Protein AF-A0A7X7FTG9-F1 (afdb_monomer)

Mean predicted aligned error: 18.92 Å

Structure (mmCIF, N/CA/C/O backbone):
data_AF-A0A7X7FTG9-F1
#
_entry.id   AF-A0A7X7FTG9-F1
#
loop_
_atom_site.group_PDB
_atom_site.id
_atom_site.type_symbol
_atom_site.label_atom_id
_atom_site.label_alt_id
_atom_site.label_comp_id
_atom_site.label_asym_id
_atom_site.label_entity_id
_atom_site.label_seq_id
_atom_site.pdbx_PDB_ins_code
_atom_site.Cartn_x
_atom_site.Cartn_y
_atom_site.Cartn_z
_atom_site.occupancy
_atom_site.B_iso_or_equiv
_atom_site.auth_seq_id
_atom_site.auth_comp_id
_atom_site.auth_asym_id
_atom_site.auth_atom_id
_atom_site.pdbx_PDB_model_num
ATOM 1 N N . MET A 1 1 ? -11.922 6.709 65.231 1.00 84.69 1 MET A N 1
ATOM 2 C CA . MET A 1 1 ? -12.831 7.192 64.165 1.00 84.69 1 MET A CA 1
ATOM 3 C C . MET A 1 1 ? -12.116 8.233 63.316 1.00 84.69 1 MET A C 1
ATOM 5 O O . MET A 1 1 ? -11.197 8.867 63.834 1.00 84.69 1 MET A O 1
ATOM 9 N N . SER A 1 2 ? -12.502 8.391 62.050 1.00 89.56 2 SER A N 1
ATOM 10 C CA . SER A 1 2 ? -11.858 9.321 61.110 1.00 89.56 2 SER A CA 1
ATOM 11 C C . SER A 1 2 ? -12.738 10.546 60.872 1.00 89.56 2 SER A C 1
ATOM 13 O O . SER A 1 2 ? -13.940 10.412 60.659 1.00 89.56 2 SER A O 1
ATOM 15 N N . CYS A 1 3 ? -12.151 11.738 60.944 1.00 89.25 3 CYS A N 1
ATOM 16 C CA . CYS A 1 3 ? -12.797 12.986 60.534 1.00 89.25 3 CYS A CA 1
ATOM 17 C C . CYS A 1 3 ? -12.839 13.067 58.990 1.00 89.25 3 CYS A C 1
ATOM 19 O O . CYS A 1 3 ? -11.927 12.524 58.366 1.00 89.25 3 CYS A O 1
ATOM 21 N N . PRO A 1 4 ? -13.802 13.771 58.353 1.00 86.62 4 PRO A N 1
ATOM 22 C CA . PRO A 1 4 ? -13.829 13.948 56.892 1.00 86.62 4 PRO A CA 1
ATOM 23 C C . PRO A 1 4 ? -12.551 14.546 56.285 1.00 86.62 4 PRO A C 1
ATOM 25 O O . PRO A 1 4 ? -12.261 14.317 55.121 1.00 86.62 4 PR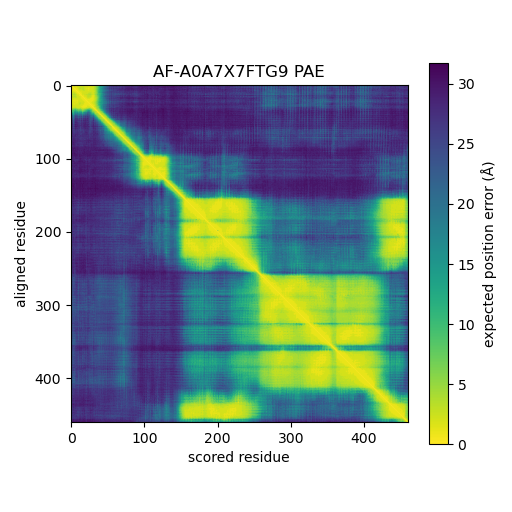O A O 1
ATOM 28 N N . CYS A 1 5 ? -11.745 15.263 57.076 1.00 91.00 5 CYS A N 1
ATOM 29 C CA . CYS A 1 5 ? -10.428 15.747 56.648 1.00 91.00 5 CYS A CA 1
ATOM 30 C C . CYS A 1 5 ? -9.317 14.675 56.665 1.00 91.00 5 CYS A C 1
ATOM 32 O O . CYS A 1 5 ? -8.149 15.009 56.498 1.00 91.00 5 CYS A O 1
ATOM 34 N N . GLY A 1 6 ? -9.641 13.411 56.956 1.00 93.31 6 GLY A N 1
ATOM 35 C CA . GLY A 1 6 ? -8.704 12.283 56.985 1.00 93.31 6 GLY A CA 1
ATOM 36 C C . GLY A 1 6 ? -8.005 12.034 58.327 1.00 93.31 6 GLY A C 1
ATOM 37 O O . GLY A 1 6 ? -7.379 10.992 58.504 1.00 93.31 6 GLY A O 1
ATOM 38 N N . LYS A 1 7 ? -8.115 12.929 59.323 1.00 95.25 7 LYS A N 1
ATOM 39 C CA . LYS A 1 7 ? -7.415 12.746 60.610 1.00 95.25 7 LYS A CA 1
ATOM 40 C C . LYS A 1 7 ? -8.140 11.769 61.541 1.00 95.25 7 LYS A C 1
ATOM 42 O O . LYS A 1 7 ? -9.335 11.913 61.811 1.00 95.25 7 LYS A O 1
ATOM 47 N N . HIS A 1 8 ? -7.394 10.814 62.095 1.00 93.88 8 HIS A N 1
ATOM 48 C CA . HIS A 1 8 ? -7.889 9.889 63.114 1.00 93.88 8 HIS A CA 1
ATOM 49 C C . HIS A 1 8 ? -7.901 10.545 64.496 1.00 93.88 8 HIS A C 1
ATOM 51 O O . HIS A 1 8 ? -6.900 11.102 64.945 1.00 93.88 8 HIS A O 1
ATOM 57 N N . ILE A 1 9 ? -9.035 10.449 65.188 1.00 93.50 9 ILE A N 1
ATOM 58 C CA . ILE A 1 9 ? -9.213 11.006 66.531 1.00 93.50 9 ILE A CA 1
ATOM 59 C C . ILE A 1 9 ? -9.531 9.858 67.493 1.00 93.50 9 ILE A C 1
ATOM 61 O O . ILE A 1 9 ? -10.408 9.026 67.220 1.00 93.50 9 ILE A O 1
ATOM 65 N N . ARG A 1 10 ? -8.794 9.802 68.612 1.00 94.69 10 ARG A N 1
ATOM 66 C CA . ARG A 1 10 ? -9.112 8.932 69.751 1.00 94.69 10 ARG A CA 1
ATOM 67 C C . ARG A 1 10 ? -10.215 9.583 70.563 1.00 94.69 10 ARG A C 1
ATOM 69 O O . ARG A 1 10 ? -10.083 10.720 71.000 1.00 94.69 10 ARG A O 1
ATOM 76 N N . VAL A 1 11 ? -11.288 8.838 70.761 1.00 92.75 11 VAL A N 1
ATOM 77 C CA . VAL A 1 11 ? -12.456 9.275 71.511 1.00 92.75 11 VAL A CA 1
ATOM 78 C C . VAL A 1 11 ? -12.787 8.169 72.518 1.00 92.75 11 VAL A C 1
ATOM 80 O O . VAL A 1 11 ? -12.743 6.999 72.132 1.00 92.75 11 VAL A O 1
ATOM 83 N N . PRO A 1 12 ? -13.068 8.491 73.795 1.00 91.19 12 PRO A N 1
ATOM 84 C CA . PRO A 1 12 ? -13.425 7.485 74.790 1.00 91.19 12 PRO A CA 1
ATOM 85 C C . PRO A 1 12 ? -14.771 6.821 74.460 1.00 91.19 12 PRO A C 1
ATOM 87 O O . PRO A 1 12 ? -15.669 7.446 73.895 1.00 91.19 12 PRO A O 1
ATOM 90 N N . ALA A 1 13 ? -14.916 5.545 74.830 1.00 87.12 13 ALA A N 1
ATOM 91 C CA . ALA A 1 13 ? -16.062 4.707 74.453 1.00 87.12 13 ALA A CA 1
ATOM 92 C C . ALA A 1 13 ? -17.424 5.227 74.961 1.00 87.12 13 ALA A C 1
ATOM 94 O O . ALA A 1 13 ? -18.462 4.901 74.396 1.00 87.12 13 ALA A O 1
ATOM 95 N N . ASN A 1 14 ? -17.432 6.073 75.995 1.00 90.75 14 ASN A N 1
ATOM 96 C CA . ASN A 1 14 ? -18.637 6.682 76.566 1.00 90.75 14 ASN A CA 1
ATOM 97 C C . ASN A 1 14 ? -19.108 7.960 75.840 1.00 90.75 14 ASN A C 1
ATOM 99 O O . ASN A 1 14 ? -20.065 8.594 76.285 1.00 90.75 14 ASN A O 1
ATOM 103 N N . ALA A 1 15 ? -18.444 8.373 74.755 1.00 92.94 15 ALA A N 1
ATOM 104 C CA . ALA A 1 15 ? -18.770 9.605 74.036 1.00 92.94 15 ALA A CA 1
ATOM 105 C C . ALA A 1 15 ? -19.640 9.396 72.782 1.00 92.94 15 ALA A C 1
ATOM 107 O O . ALA A 1 15 ? -19.884 10.354 72.048 1.00 92.94 15 ALA A O 1
ATOM 108 N N . THR A 1 16 ? -20.131 8.179 72.539 1.00 93.62 16 THR A N 1
ATOM 109 C CA . THR A 1 16 ? -21.097 7.886 71.469 1.00 93.62 16 THR A CA 1
ATOM 110 C C . THR A 1 16 ? -22.323 8.801 71.578 1.00 93.62 16 THR A C 1
ATOM 112 O O . THR A 1 16 ? -22.888 8.976 72.655 1.00 93.62 16 THR A O 1
ATOM 115 N N . GLY A 1 17 ? -22.705 9.436 70.469 1.00 91.62 17 GLY A N 1
ATOM 116 C CA . GLY A 1 17 ? -23.800 10.407 70.384 1.00 91.62 17 GLY A CA 1
ATOM 117 C C . GLY A 1 17 ? -23.430 11.851 70.749 1.00 91.62 17 GLY A C 1
ATOM 118 O O . GLY A 1 17 ? -24.245 12.751 70.550 1.00 91.62 17 GLY A O 1
ATOM 119 N N . ARG A 1 18 ? -22.214 12.126 71.242 1.00 94.69 18 ARG A N 1
ATOM 120 C CA . ARG A 1 18 ? -21.767 13.499 71.547 1.00 94.69 18 ARG A CA 1
ATOM 121 C C . ARG A 1 18 ? -21.102 14.162 70.337 1.00 94.69 18 ARG A C 1
ATOM 123 O O . ARG A 1 18 ? -20.493 13.497 69.499 1.00 94.69 18 ARG A O 1
ATOM 130 N N . LYS A 1 19 ? -21.200 15.495 70.262 1.00 94.69 19 LYS A N 1
ATO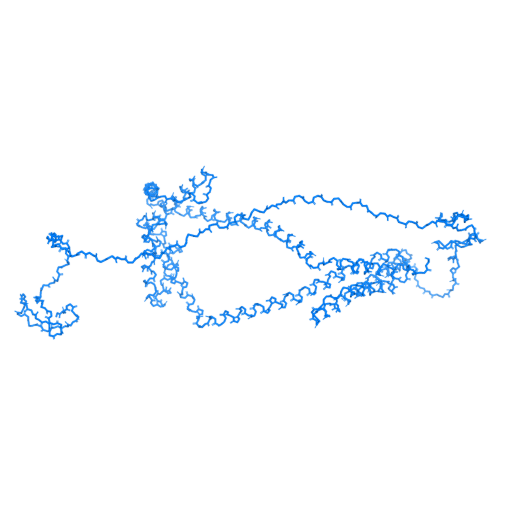M 131 C CA . LYS A 1 19 ? -20.484 16.316 69.271 1.00 94.69 19 LYS A CA 1
ATOM 132 C C . LYS A 1 19 ? -19.014 16.447 69.678 1.00 94.69 19 LYS A C 1
ATOM 134 O O . LYS A 1 19 ? -18.727 16.829 70.810 1.00 94.69 19 LYS A O 1
ATOM 139 N N . ALA A 1 20 ? -18.100 16.180 68.755 1.00 94.38 20 ALA A N 1
ATOM 140 C CA . ALA A 1 20 ? -16.667 16.405 68.913 1.00 94.38 20 ALA A CA 1
ATOM 141 C C . ALA A 1 20 ? -16.154 17.357 67.832 1.00 94.38 20 ALA A C 1
ATOM 143 O O . ALA A 1 20 ? -16.669 17.374 66.716 1.00 94.38 20 ALA A O 1
ATOM 144 N N . ARG A 1 21 ? -15.132 18.150 68.170 1.00 95.69 21 ARG A N 1
ATOM 145 C CA . ARG A 1 21 ? -14.456 19.063 67.243 1.00 95.69 21 ARG A CA 1
ATOM 146 C C . ARG A 1 21 ? -13.091 18.491 66.862 1.00 95.69 21 ARG A C 1
ATOM 148 O O . ARG A 1 21 ? -12.317 18.108 67.737 1.00 95.69 21 ARG A O 1
ATOM 155 N N . CYS A 1 22 ? -12.785 18.446 65.567 1.00 95.56 22 CYS A N 1
ATOM 156 C CA . CYS A 1 22 ? -11.478 18.026 65.071 1.00 95.56 22 CYS A CA 1
ATOM 157 C C . CYS A 1 22 ? -10.411 19.082 65.400 1.00 95.56 22 CYS A C 1
ATOM 159 O O . CYS A 1 22 ? -10.571 20.230 64.986 1.00 95.56 22 CYS A O 1
ATOM 161 N N . PRO A 1 23 ? -9.295 18.726 66.063 1.00 93.75 23 PRO A N 1
ATOM 162 C CA . PRO A 1 23 ? -8.237 19.685 66.376 1.00 93.75 23 PRO A CA 1
ATOM 163 C C . PRO A 1 23 ? -7.419 20.124 65.149 1.00 93.75 23 PRO A C 1
ATOM 165 O O . PRO A 1 23 ? -6.654 21.070 65.257 1.00 93.75 23 PRO A O 1
ATOM 168 N N . ALA A 1 24 ? -7.547 19.451 63.996 1.00 94.50 24 ALA A N 1
ATOM 169 C CA . ALA A 1 24 ? -6.820 19.825 62.779 1.00 94.50 24 ALA A CA 1
ATOM 170 C C . ALA A 1 24 ? -7.599 20.775 61.860 1.00 94.50 24 ALA A C 1
ATOM 172 O O . ALA A 1 24 ? -7.026 21.745 61.387 1.00 94.50 24 ALA A O 1
ATOM 173 N N . CYS A 1 25 ? -8.884 20.512 61.600 1.00 95.00 25 CYS A N 1
ATOM 174 C CA . CYS A 1 25 ? -9.686 21.330 60.677 1.00 95.00 25 CYS A CA 1
ATOM 175 C C . CYS A 1 25 ? -10.791 22.148 61.362 1.00 95.00 25 CYS A C 1
ATOM 177 O O . CYS A 1 25 ? -11.497 22.895 60.697 1.00 95.00 25 CYS A O 1
ATOM 179 N N . GLY A 1 26 ? -11.015 21.969 62.668 1.00 95.50 26 GLY A N 1
ATOM 180 C CA . GLY A 1 26 ? -12.100 22.635 63.394 1.00 95.50 26 GLY A CA 1
ATOM 181 C C . GLY A 1 26 ? -13.510 22.097 63.105 1.00 95.50 26 GLY A C 1
ATOM 182 O O . GLY A 1 26 ? -14.462 22.556 63.735 1.00 95.50 26 GLY A O 1
ATOM 183 N N . GLY A 1 27 ? -13.664 21.110 62.214 1.00 94.38 27 GLY A N 1
ATOM 184 C CA . GLY A 1 27 ? -14.956 20.506 61.877 1.00 94.38 27 GLY A CA 1
ATOM 185 C C . GLY A 1 27 ? -15.609 19.800 63.069 1.00 94.38 27 GLY A C 1
ATOM 186 O O . GLY A 1 27 ? -14.936 19.086 63.818 1.00 94.38 27 GLY A O 1
ATOM 187 N N . ILE A 1 28 ? -16.917 20.002 63.250 1.00 94.06 28 ILE A N 1
ATOM 188 C CA . ILE A 1 28 ? -17.717 19.380 64.315 1.00 94.06 28 ILE A CA 1
ATOM 189 C C . ILE A 1 28 ? -18.492 18.196 63.728 1.00 94.06 28 ILE A C 1
ATOM 191 O O . ILE A 1 28 ? -19.187 18.357 62.731 1.00 94.06 28 ILE A O 1
ATOM 195 N N . PHE A 1 29 ? -18.406 17.022 64.352 1.00 91.12 29 PHE A N 1
ATOM 196 C CA . PHE A 1 29 ? -19.121 15.806 63.940 1.00 91.12 29 PHE A CA 1
ATOM 197 C C . PHE A 1 29 ? -19.641 15.038 65.167 1.00 91.12 29 PHE A C 1
ATOM 199 O O . PHE A 1 29 ? -19.183 15.265 66.289 1.00 91.12 29 PHE A O 1
ATOM 206 N N . VAL A 1 30 ? -20.614 14.142 64.977 1.00 93.56 30 VAL A N 1
ATOM 207 C CA . VAL A 1 30 ? -21.191 13.318 66.055 1.00 93.56 30 VAL A CA 1
ATOM 208 C C . VAL A 1 30 ? -20.493 11.959 66.096 1.00 93.56 30 VAL A C 1
ATOM 210 O O . VAL A 1 30 ? -20.333 11.293 65.076 1.00 93.56 30 VAL A O 1
ATOM 213 N N . ILE A 1 31 ? -20.048 11.546 67.279 1.00 92.75 31 ILE A N 1
ATOM 214 C CA . ILE A 1 31 ? -19.320 10.289 67.479 1.00 92.75 31 ILE A CA 1
ATOM 215 C C . ILE A 1 31 ? -20.286 9.103 67.367 1.00 92.75 31 ILE A C 1
ATOM 217 O O . ILE A 1 31 ? -21.240 9.015 68.133 1.00 92.75 31 ILE A O 1
ATOM 221 N N . GLY A 1 32 ? -20.017 8.165 66.454 1.00 84.94 32 GLY A N 1
ATOM 222 C CA . GLY A 1 32 ? -20.739 6.887 66.366 1.00 84.94 32 GLY A CA 1
ATOM 223 C C . GLY A 1 32 ? -21.991 6.870 65.483 1.00 84.94 32 GLY A C 1
ATOM 224 O O . GLY A 1 32 ? -22.680 5.858 65.462 1.00 84.94 32 GLY A O 1
ATOM 225 N N . GLN A 1 33 ? -22.276 7.936 64.730 1.00 78.56 33 GLN A N 1
ATOM 226 C CA . GLN A 1 33 ? -23.220 7.863 63.612 1.00 78.56 33 GLN A CA 1
ATOM 227 C C . GLN A 1 33 ? -22.442 7.556 62.331 1.00 78.56 33 GLN A C 1
ATOM 229 O O . GLN A 1 33 ? -21.645 8.376 61.874 1.00 78.56 33 GLN A O 1
ATOM 234 N N . THR A 1 34 ? -22.644 6.364 61.769 1.00 63.12 34 THR A N 1
ATOM 235 C CA . THR A 1 34 ? -22.235 6.061 60.393 1.00 63.12 34 THR A CA 1
ATOM 236 C C . THR A 1 34 ? -22.957 7.062 59.491 1.00 63.12 34 THR A C 1
ATOM 238 O O . THR A 1 34 ? -24.184 7.147 59.593 1.00 63.12 34 THR A O 1
ATOM 241 N N . PRO A 1 35 ? -22.256 7.876 58.682 1.00 58.38 35 PRO A N 1
ATOM 242 C CA . PRO A 1 35 ? -22.925 8.851 57.835 1.00 58.38 35 PRO A CA 1
ATOM 243 C C . PRO A 1 35 ? -23.875 8.104 56.898 1.00 58.38 35 PRO A C 1
ATOM 245 O O . PRO A 1 35 ? -23.440 7.276 56.101 1.00 58.38 35 PRO A O 1
ATOM 248 N N . ALA A 1 36 ? -25.177 8.359 57.039 1.00 50.34 36 ALA A N 1
ATOM 249 C CA . ALA A 1 36 ? -26.147 7.939 56.043 1.00 50.34 36 ALA A CA 1
ATOM 250 C C . ALA A 1 36 ? -25.763 8.612 54.719 1.00 50.34 36 ALA A C 1
ATOM 252 O O . ALA A 1 36 ? -25.493 9.817 54.705 1.00 50.34 36 ALA A O 1
ATOM 253 N N . SER A 1 37 ? -25.699 7.830 53.636 1.00 40.41 37 SER A N 1
ATOM 254 C CA . SER A 1 37 ? -25.507 8.360 52.283 1.00 40.41 37 SER A CA 1
ATOM 255 C C . SER A 1 37 ? -26.454 9.540 52.064 1.00 40.41 37 SER A C 1
ATOM 257 O O . SER A 1 37 ? -27.634 9.421 52.407 1.00 40.41 37 SER A O 1
ATOM 259 N N . PRO A 1 38 ? -25.976 10.682 51.541 1.00 51.19 38 PRO A N 1
ATOM 260 C CA . PRO A 1 38 ? -26.832 11.835 51.333 1.00 51.19 38 PRO A CA 1
ATOM 261 C C . PRO A 1 38 ? -27.879 11.504 50.265 1.00 51.19 38 PRO A C 1
ATOM 263 O O . PRO A 1 38 ? -27.602 11.529 49.069 1.00 51.19 38 PRO A O 1
ATOM 266 N N . THR A 1 39 ? -29.099 11.207 50.708 1.00 46.59 39 THR A N 1
ATOM 267 C CA . THR A 1 39 ? -30.297 11.321 49.879 1.00 46.59 39 THR A CA 1
ATOM 268 C C . THR A 1 39 ? -30.476 12.801 49.571 1.00 46.59 39 THR A C 1
ATOM 270 O O . THR A 1 39 ? -30.795 13.595 50.457 1.00 46.59 39 THR A O 1
ATOM 273 N N . VAL A 1 40 ? -30.220 13.181 48.320 1.00 44.88 40 VAL A N 1
ATOM 274 C CA . VAL A 1 40 ? -30.490 14.522 47.798 1.00 44.88 40 VAL A CA 1
ATOM 275 C C . VAL A 1 40 ? -32.004 14.733 47.811 1.00 44.88 40 VAL A C 1
ATOM 277 O O . VAL A 1 40 ? -32.721 14.277 46.926 1.00 44.88 40 VAL A O 1
ATOM 280 N N . ALA A 1 41 ? -32.496 15.383 48.863 1.00 44.66 41 ALA A N 1
ATOM 281 C CA . ALA A 1 41 ? -33.847 15.916 48.936 1.00 44.66 41 ALA A CA 1
ATOM 282 C C . ALA A 1 41 ? -33.836 17.348 48.385 1.00 44.66 41 ALA A C 1
ATOM 284 O O . ALA A 1 41 ? -33.035 18.179 48.818 1.00 44.66 41 ALA A O 1
ATOM 285 N N . ALA A 1 42 ? -34.716 17.609 47.418 1.00 48.94 42 ALA A N 1
ATOM 286 C CA . ALA A 1 42 ? -34.909 18.907 46.788 1.00 48.94 42 ALA A CA 1
ATOM 287 C C . ALA A 1 42 ? -35.165 20.010 47.832 1.00 48.94 42 ALA A C 1
ATOM 289 O O . ALA A 1 42 ? -36.061 19.893 48.670 1.00 48.94 42 ALA A O 1
ATOM 290 N N . GLN A 1 43 ? -34.374 21.084 47.772 1.00 47.53 43 GLN A N 1
ATOM 291 C CA . GLN A 1 43 ? -34.615 22.308 48.535 1.00 47.53 43 GLN A CA 1
ATOM 292 C C . GLN A 1 43 ? -35.593 23.228 47.784 1.00 47.53 43 GLN A C 1
ATOM 294 O O . GLN A 1 43 ? -35.473 23.358 46.566 1.00 47.53 43 GLN A O 1
ATOM 299 N N . PRO A 1 44 ? -36.522 23.899 48.492 1.00 53.28 44 PRO A N 1
ATOM 300 C CA . PRO A 1 44 ? -37.362 24.941 47.920 1.00 53.28 44 PRO A CA 1
ATOM 301 C C . PRO A 1 44 ? -36.582 26.250 47.725 1.00 53.28 44 PRO A C 1
ATOM 303 O O . PRO A 1 44 ? -35.745 26.640 48.541 1.00 53.28 44 PRO A O 1
ATOM 306 N N . GLU A 1 45 ? -36.899 26.911 46.619 1.00 42.69 45 GLU A N 1
ATOM 307 C CA . GLU A 1 45 ? -36.285 28.124 46.083 1.00 42.69 45 GLU A CA 1
ATOM 308 C C . GLU A 1 45 ? -36.482 29.352 47.008 1.00 42.69 45 GLU A C 1
ATOM 310 O O . GLU A 1 45 ? -37.618 29.653 47.390 1.00 42.69 45 GLU A O 1
ATOM 315 N N . PRO A 1 46 ? -35.419 30.090 47.394 1.00 49.91 46 PRO A N 1
ATOM 316 C CA . PRO A 1 46 ? -35.541 31.344 48.134 1.00 49.91 46 PRO A CA 1
ATOM 317 C C . PRO A 1 46 ? -35.733 32.545 47.195 1.00 49.91 46 PRO A C 1
ATOM 319 O O . PRO A 1 46 ? -35.021 32.708 46.207 1.00 49.91 46 PRO A O 1
ATOM 322 N N . ALA A 1 47 ? -36.653 33.437 47.568 1.00 56.78 47 ALA A N 1
ATOM 323 C CA . ALA A 1 47 ? -36.985 34.664 46.848 1.00 56.78 47 ALA A CA 1
ATOM 324 C C . ALA A 1 47 ? -35.773 35.590 46.600 1.00 56.78 47 ALA A C 1
ATOM 326 O O . ALA A 1 47 ? -35.043 35.971 47.521 1.00 56.78 47 ALA A O 1
ATOM 327 N N . VAL A 1 48 ? -35.613 35.991 45.336 1.00 55.84 48 VAL A N 1
ATOM 328 C CA . VAL A 1 48 ? -34.523 36.822 44.806 1.00 55.84 48 VAL A CA 1
ATOM 329 C C . VAL A 1 48 ? -34.770 38.316 45.072 1.00 55.84 48 VAL A C 1
ATOM 331 O O . VAL A 1 48 ? -35.834 38.855 44.772 1.00 55.84 48 VAL A O 1
ATOM 334 N N . LYS A 1 49 ? -33.754 39.006 45.614 1.00 57.88 49 LYS A N 1
ATOM 335 C CA . LYS A 1 49 ? -33.651 40.481 45.668 1.00 57.88 49 LYS A CA 1
ATOM 336 C C . LYS A 1 49 ? -33.313 41.056 44.277 1.00 57.88 49 LYS A C 1
ATOM 338 O O . LYS A 1 49 ? -32.546 40.420 43.560 1.00 57.88 49 LYS A O 1
ATOM 343 N N . PRO A 1 50 ? -33.763 42.275 43.914 1.00 52.00 50 PRO A N 1
ATOM 344 C CA . PRO A 1 50 ? -33.462 42.861 42.606 1.00 52.00 50 PRO A CA 1
ATOM 345 C C . PRO A 1 50 ? -31.972 43.203 42.467 1.00 52.00 50 PRO A C 1
ATOM 347 O O . PRO A 1 50 ? -31.397 43.863 43.336 1.00 52.00 50 PRO A O 1
ATOM 350 N N . ALA A 1 51 ? -31.365 42.766 41.362 1.00 55.16 51 ALA A N 1
ATOM 351 C CA . ALA A 1 51 ? -29.979 43.047 41.004 1.00 55.16 51 ALA A CA 1
ATOM 352 C C . ALA A 1 51 ? -29.810 44.450 40.370 1.00 55.16 51 ALA A C 1
ATOM 354 O O . ALA A 1 51 ? -30.733 44.946 39.716 1.00 55.16 51 ALA A O 1
ATOM 355 N N . PRO A 1 52 ? -28.641 45.099 40.538 1.00 58.50 52 PRO A N 1
ATOM 356 C CA . PRO A 1 52 ? -28.320 46.372 39.901 1.00 58.50 52 PRO A CA 1
ATOM 357 C C . PRO A 1 52 ? -28.076 46.230 38.389 1.00 58.50 52 PRO A C 1
ATOM 359 O O . PRO A 1 52 ? -27.659 45.187 37.890 1.00 58.50 52 PRO A O 1
ATOM 362 N N . LYS A 1 53 ? -28.348 47.327 37.675 1.00 51.56 53 LYS A N 1
ATOM 363 C CA . LYS A 1 53 ? -28.340 47.458 36.211 1.00 51.56 53 LYS A CA 1
ATOM 364 C C . LYS A 1 53 ? -26.953 47.115 35.613 1.00 51.56 53 LYS A C 1
ATOM 366 O O . LYS A 1 53 ? -25.973 47.716 36.057 1.00 51.56 53 LYS A O 1
ATOM 371 N N . PRO A 1 54 ? -26.849 46.211 34.617 1.00 53.72 54 PRO A N 1
ATOM 372 C CA . PRO A 1 54 ? -25.571 45.830 34.014 1.00 53.72 54 PRO A CA 1
ATOM 373 C C . PRO A 1 54 ? -24.952 46.963 33.189 1.00 53.72 54 PRO A C 1
ATOM 375 O O . PRO A 1 54 ? -25.646 47.638 32.427 1.00 53.72 54 PRO A O 1
ATOM 378 N N . ALA A 1 55 ? -23.636 47.132 33.322 1.00 57.97 55 ALA A N 1
ATOM 379 C CA . ALA A 1 55 ? -22.825 47.900 32.387 1.00 57.97 55 ALA A CA 1
ATOM 380 C C . ALA A 1 55 ? -22.756 47.168 31.036 1.00 57.97 55 ALA A C 1
ATOM 382 O O . ALA A 1 55 ? -22.660 45.942 30.985 1.00 57.97 55 ALA A O 1
ATOM 383 N N . SER A 1 56 ? -22.827 47.936 29.952 1.00 57.38 56 SER A N 1
ATOM 384 C CA . SER A 1 56 ? -22.788 47.477 28.564 1.00 57.38 56 SER A CA 1
ATOM 385 C C . SER A 1 56 ? -21.491 46.732 28.241 1.00 57.38 56 SER A C 1
ATOM 387 O O . SER A 1 56 ? -20.400 47.286 28.379 1.00 57.38 56 SER A O 1
ATOM 389 N N . THR A 1 57 ? -21.629 45.493 27.781 1.00 51.78 57 THR A N 1
ATOM 390 C CA . THR A 1 57 ? -20.565 44.669 27.200 1.00 51.78 57 THR A CA 1
ATOM 391 C C . THR A 1 57 ? -20.018 45.283 25.904 1.00 51.78 57 THR A C 1
ATOM 393 O O . THR A 1 57 ? -20.804 45.806 25.110 1.00 51.78 57 THR A O 1
ATOM 396 N N . PRO A 1 58 ? -18.695 45.211 25.658 1.00 60.66 58 PRO A N 1
ATOM 397 C CA . PRO A 1 58 ? -18.114 45.551 24.363 1.00 60.66 58 PRO A CA 1
ATOM 398 C C . PRO A 1 58 ? -18.604 44.579 23.273 1.00 60.66 58 PRO A C 1
ATOM 400 O O . PRO A 1 58 ? -18.909 43.423 23.583 1.00 60.66 58 PRO A O 1
ATOM 403 N N . PRO A 1 59 ? -18.713 45.041 22.013 1.00 64.69 59 PRO A N 1
ATOM 404 C CA . PRO A 1 59 ? -19.213 44.222 20.920 1.00 64.69 59 PRO A CA 1
ATOM 405 C C . PRO A 1 59 ? -18.278 43.032 20.647 1.00 64.69 59 PRO A C 1
ATOM 407 O O . PRO A 1 59 ? -17.057 43.175 20.763 1.00 64.69 59 PRO A O 1
ATOM 410 N N . PRO A 1 60 ? -18.841 41.860 20.305 1.00 60.59 60 PRO A N 1
ATOM 411 C CA . PRO A 1 60 ? -18.064 40.672 19.986 1.00 60.59 60 PRO A CA 1
ATOM 412 C C . PRO A 1 60 ? -17.184 40.915 18.749 1.00 60.59 60 PRO A C 1
ATOM 414 O O . PRO A 1 60 ? -17.604 41.642 17.843 1.00 60.59 60 PRO A O 1
ATOM 417 N N . PRO A 1 61 ? -15.977 40.320 18.694 1.00 58.53 61 PRO A N 1
ATOM 418 C CA . PRO A 1 61 ? -15.179 40.316 17.477 1.00 58.53 61 PRO A CA 1
ATOM 419 C C . PRO A 1 61 ? -16.011 39.683 16.359 1.00 58.53 61 PRO A C 1
ATOM 421 O O . PRO A 1 61 ? -16.575 38.601 16.532 1.00 58.53 61 PRO A O 1
ATOM 424 N N . GLN A 1 62 ? -16.143 40.407 15.248 1.00 53.28 62 GLN A N 1
ATOM 425 C CA . GLN A 1 62 ? -16.822 39.903 14.066 1.00 53.28 62 GLN A CA 1
ATOM 426 C C . GLN A 1 62 ? -16.041 38.688 13.571 1.00 53.28 62 GLN A C 1
ATOM 428 O O . GLN A 1 62 ? -14.854 38.794 13.269 1.00 53.28 62 GLN A O 1
ATOM 433 N N . LEU A 1 63 ? -16.701 37.531 13.566 1.00 46.41 63 LEU A N 1
ATOM 434 C CA . LEU A 1 63 ? -16.238 36.374 12.819 1.00 46.41 63 LEU A CA 1
ATOM 435 C C . LEU A 1 63 ? -16.220 36.799 11.356 1.00 46.41 63 LEU A C 1
ATOM 437 O O . LEU A 1 63 ? -17.266 37.109 10.788 1.00 46.41 63 LEU A O 1
ATOM 441 N N . GLU A 1 64 ? -15.014 36.891 10.810 1.00 53.59 64 GLU A N 1
ATOM 442 C CA . GLU A 1 64 ? -14.771 37.083 9.392 1.00 53.59 64 GLU A CA 1
ATOM 443 C C . GLU A 1 64 ? -15.443 35.915 8.668 1.00 53.59 64 GLU A C 1
ATOM 445 O O . GLU A 1 64 ? -15.096 34.747 8.850 1.00 53.59 64 GLU A O 1
ATOM 450 N N . GLU A 1 65 ? -16.509 36.262 7.959 1.00 47.16 65 GLU A N 1
ATOM 451 C CA . GLU A 1 65 ? -17.272 35.408 7.070 1.00 47.16 65 GLU A CA 1
ATOM 452 C C . GLU A 1 65 ? -16.285 34.760 6.095 1.00 47.16 65 GLU A C 1
ATOM 454 O O . GLU A 1 65 ? -15.671 35.440 5.272 1.00 47.16 65 GLU A O 1
ATOM 459 N N . TYR A 1 66 ? -16.069 33.451 6.253 1.00 46.69 66 TYR A N 1
ATOM 460 C CA . TYR A 1 66 ? -15.294 32.649 5.315 1.00 46.69 66 TYR A CA 1
ATOM 461 C C . TYR A 1 66 ? -16.069 32.652 3.998 1.00 46.69 66 TYR A C 1
ATOM 463 O O . TYR A 1 66 ? -17.035 31.917 3.807 1.00 46.69 66 TYR A O 1
ATOM 471 N N . ARG A 1 67 ? -15.686 33.581 3.131 1.00 41.50 67 ARG A N 1
ATOM 472 C CA . ARG A 1 67 ? -16.146 33.700 1.760 1.00 41.50 67 ARG A CA 1
ATOM 473 C C . ARG A 1 67 ? -15.580 32.500 1.005 1.00 41.50 67 ARG A C 1
ATOM 475 O O . ARG A 1 67 ? -14.368 32.396 0.846 1.00 41.50 67 ARG A O 1
ATOM 482 N N . GLU A 1 68 ? -16.458 31.582 0.609 1.00 46.66 68 GLU A N 1
ATOM 483 C CA . GLU A 1 68 ? -16.182 30.584 -0.425 1.00 46.66 68 GLU A CA 1
ATOM 484 C C . GLU A 1 68 ? -15.757 31.338 -1.690 1.00 46.66 68 GLU A C 1
ATOM 486 O O . GLU A 1 68 ? -16.587 31.877 -2.423 1.00 46.66 68 GLU A O 1
ATOM 491 N N . GLU A 1 69 ? -14.448 31.470 -1.891 1.00 43.00 69 GLU A N 1
ATOM 492 C CA . GLU A 1 69 ? -13.878 31.968 -3.134 1.00 43.00 69 GLU A CA 1
ATOM 493 C C . GLU A 1 69 ? -13.579 30.780 -4.052 1.00 43.00 69 GLU A C 1
ATOM 495 O O . GLU A 1 69 ? -12.748 29.924 -3.755 1.00 43.00 69 GLU A O 1
ATOM 500 N N . ASP A 1 70 ? -14.290 30.804 -5.177 1.00 40.91 70 ASP A N 1
ATOM 501 C CA . ASP A 1 70 ? -13.851 30.391 -6.505 1.00 40.91 70 ASP A CA 1
ATOM 502 C C . ASP A 1 70 ? -13.729 28.886 -6.792 1.00 40.91 70 ASP A C 1
ATOM 504 O O . ASP A 1 70 ? -12.663 28.279 -6.844 1.00 40.91 70 ASP A O 1
ATOM 508 N N . ASP A 1 71 ? -14.902 28.326 -7.089 1.00 40.56 71 ASP A N 1
ATOM 509 C CA . ASP A 1 71 ? -15.239 27.560 -8.299 1.00 40.56 71 ASP A CA 1
ATOM 510 C C . ASP A 1 71 ? -14.144 27.551 -9.400 1.00 40.56 71 ASP A C 1
ATOM 512 O O . ASP A 1 71 ? -14.168 28.315 -10.372 1.00 40.56 71 ASP A O 1
ATOM 516 N N . VAL A 1 72 ? -13.161 26.653 -9.259 1.00 42.34 72 VAL A N 1
ATOM 517 C CA . VAL A 1 72 ? -12.195 26.327 -10.318 1.00 42.34 72 VAL A CA 1
ATOM 518 C C . VAL A 1 72 ? -12.864 25.362 -11.293 1.00 42.34 72 VAL A C 1
ATOM 520 O O . VAL A 1 72 ? -12.696 24.142 -11.245 1.00 42.34 72 VAL A O 1
ATOM 523 N N . THR A 1 73 ? -13.637 25.933 -12.209 1.00 40.38 73 THR A N 1
ATOM 524 C CA . THR A 1 73 ? -14.145 25.244 -13.393 1.00 40.38 73 THR A CA 1
ATOM 525 C C . THR A 1 73 ? -12.968 24.814 -14.276 1.00 40.38 73 THR A C 1
ATOM 527 O O . THR A 1 73 ? -12.352 25.619 -14.975 1.00 40.38 73 THR A O 1
ATOM 530 N N . TYR A 1 74 ? -12.645 23.518 -14.264 1.00 42.03 74 TYR A N 1
ATOM 531 C CA . TYR A 1 74 ? -11.747 22.892 -15.239 1.00 42.03 74 TYR A CA 1
ATOM 532 C C . TYR A 1 74 ? -12.403 22.910 -16.628 1.00 42.03 74 TYR A C 1
ATOM 534 O O . TYR A 1 74 ? -13.066 21.963 -17.052 1.00 42.03 74 TYR A O 1
ATOM 542 N N . GLY A 1 75 ? -12.228 24.021 -17.342 1.00 36.59 75 GLY A N 1
ATOM 543 C CA . GLY A 1 75 ? -12.586 24.163 -18.746 1.00 36.59 75 GLY A CA 1
ATOM 544 C C . GLY A 1 75 ? -11.639 23.361 -19.637 1.00 36.59 75 GLY A C 1
ATOM 545 O O . GLY A 1 75 ? -10.593 23.860 -20.048 1.00 36.59 75 GLY A O 1
ATOM 546 N N . TRP A 1 76 ? -12.026 22.132 -19.973 1.00 42.16 76 TRP A N 1
ATOM 547 C CA . TRP A 1 76 ? -11.478 21.398 -21.113 1.00 42.16 76 TRP A CA 1
ATOM 548 C C . TRP A 1 76 ? -11.981 22.060 -22.399 1.00 42.16 76 TRP A C 1
ATOM 550 O O . TRP A 1 76 ? -13.043 21.726 -22.915 1.00 42.16 76 TRP A O 1
ATOM 560 N N . ALA A 1 77 ? -11.247 23.068 -22.868 1.00 39.44 77 ALA A N 1
ATOM 561 C CA . ALA A 1 77 ? -11.499 23.713 -24.147 1.00 39.44 77 ALA A CA 1
ATOM 562 C C . ALA A 1 77 ? -10.769 22.969 -25.272 1.00 39.44 77 ALA A C 1
ATOM 564 O O . ALA A 1 77 ? -9.546 22.814 -25.261 1.00 39.44 77 ALA A O 1
ATOM 565 N N . ASP A 1 78 ? -11.561 22.546 -26.251 1.00 47.94 78 ASP A N 1
ATOM 566 C CA . ASP A 1 78 ? -11.175 21.911 -27.503 1.00 47.94 78 ASP A CA 1
ATOM 567 C C . ASP A 1 78 ? -10.120 22.720 -28.279 1.00 47.94 78 ASP A C 1
ATOM 569 O O . ASP A 1 78 ? -10.391 23.782 -28.841 1.00 47.94 78 ASP A O 1
ATOM 573 N N . GLY A 1 79 ? -8.902 22.181 -28.353 1.00 39.09 79 GLY A N 1
ATOM 574 C CA . GLY A 1 79 ? -7.787 22.713 -29.137 1.00 39.09 79 GLY A CA 1
ATOM 575 C C . GLY A 1 79 ? -7.558 21.944 -30.438 1.00 39.09 79 GLY A C 1
ATOM 576 O O . GLY A 1 79 ? -6.479 21.397 -30.651 1.00 39.09 79 GLY A O 1
ATOM 577 N N . GLY A 1 80 ? -8.564 21.880 -31.313 1.00 46.34 80 GLY A N 1
ATOM 578 C CA . GLY A 1 80 ? -8.420 21.373 -32.681 1.00 46.34 80 GLY A CA 1
ATOM 579 C C . GLY A 1 80 ? -7.693 22.382 -33.576 1.00 46.34 80 GLY A C 1
ATOM 580 O O . GLY A 1 80 ? -8.321 23.271 -34.145 1.00 46.34 80 GLY A O 1
ATOM 581 N N . GLY A 1 81 ? -6.371 22.244 -33.709 1.00 36.12 81 GLY A N 1
ATOM 582 C CA . GLY A 1 81 ? -5.516 23.108 -34.532 1.00 36.12 81 GLY A CA 1
ATOM 583 C C . GLY A 1 81 ? -4.763 22.339 -35.617 1.00 36.12 81 GLY A C 1
ATOM 584 O O . GLY A 1 81 ? -3.708 21.767 -35.375 1.00 36.12 81 GLY A O 1
ATOM 585 N N . SER A 1 82 ? -5.320 22.356 -36.826 1.00 45.50 82 SER A N 1
ATOM 586 C CA . SER A 1 82 ? -4.737 21.880 -38.085 1.00 45.50 82 SER A CA 1
ATOM 587 C C . SER A 1 82 ? -3.426 22.599 -38.443 1.00 45.50 82 SER A C 1
ATOM 589 O O . SER A 1 82 ? -3.455 23.796 -38.721 1.00 45.50 82 SER A O 1
ATOM 591 N N . LEU A 1 83 ? -2.320 21.858 -38.579 1.00 39.62 83 LEU A N 1
ATOM 592 C CA . LEU A 1 83 ? -1.112 22.287 -39.301 1.00 39.62 83 LEU A CA 1
ATOM 593 C C . LEU A 1 83 ? -0.554 21.139 -40.161 1.00 39.62 83 LEU A C 1
ATOM 595 O O . LEU A 1 83 ? 0.462 20.522 -39.860 1.00 39.62 83 LEU A O 1
ATOM 599 N N . LEU A 1 84 ? -1.253 20.861 -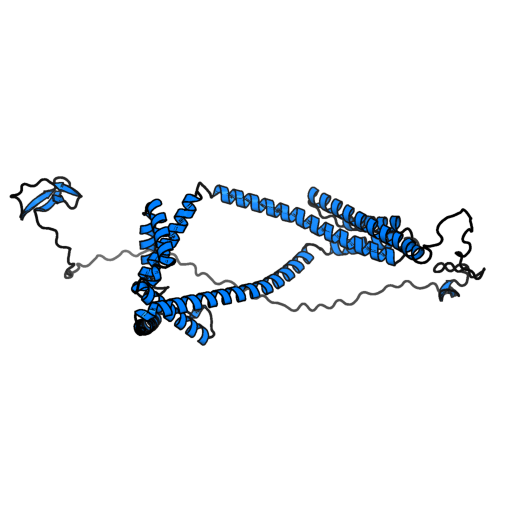41.263 1.00 41.66 84 LEU A N 1
ATOM 600 C CA . LEU A 1 84 ? -0.691 20.247 -42.465 1.00 41.66 84 LEU A CA 1
ATOM 601 C C . LEU A 1 84 ? -0.408 21.373 -43.465 1.00 41.66 84 LEU A C 1
ATOM 603 O O . LEU A 1 84 ? -1.358 21.852 -44.078 1.00 41.66 84 LEU A O 1
ATOM 607 N N . ALA A 1 85 ? 0.854 21.788 -43.626 1.00 46.34 85 ALA A N 1
ATOM 608 C CA . ALA A 1 85 ? 1.385 22.389 -44.861 1.00 46.34 85 ALA A CA 1
ATOM 609 C C . ALA A 1 85 ? 2.844 22.850 -44.688 1.00 46.34 85 ALA A C 1
ATOM 611 O O . ALA A 1 85 ? 3.065 23.971 -44.263 1.00 46.34 85 ALA A O 1
ATOM 612 N N . GLU A 1 86 ? 3.817 22.027 -45.092 1.00 42.44 86 GLU A N 1
ATOM 613 C CA . GLU A 1 86 ? 5.133 22.472 -45.602 1.00 42.44 86 GLU A CA 1
ATOM 614 C C . GLU A 1 86 ? 5.836 21.245 -46.220 1.00 42.44 86 GLU A C 1
ATOM 616 O O . GLU A 1 86 ? 6.313 20.360 -45.521 1.00 42.44 86 GLU A O 1
ATOM 621 N N . ALA A 1 87 ? 5.583 20.947 -47.497 1.00 40.91 87 ALA A N 1
ATOM 622 C CA . ALA A 1 87 ? 6.253 21.482 -48.691 1.00 40.91 87 ALA A CA 1
ATOM 623 C C . ALA A 1 87 ? 7.622 20.821 -48.960 1.00 40.91 87 ALA A C 1
ATOM 625 O O . ALA A 1 87 ? 8.669 21.259 -48.492 1.00 40.91 87 ALA A O 1
ATOM 626 N N . GLU A 1 88 ? 7.570 19.763 -49.778 1.00 46.59 88 GLU A N 1
ATOM 627 C CA . GLU A 1 88 ? 8.696 19.138 -50.474 1.00 46.59 88 GLU A CA 1
ATOM 628 C C . GLU A 1 88 ? 9.451 20.145 -51.361 1.00 46.59 88 GLU A C 1
ATOM 630 O O . GLU A 1 88 ? 8.856 20.850 -52.178 1.00 46.59 88 GLU A O 1
ATOM 635 N N . GLN A 1 89 ? 10.784 20.136 -51.277 1.00 40.09 89 GLN A N 1
ATOM 636 C CA . GLN A 1 89 ? 11.678 20.716 -52.281 1.00 40.09 89 GLN A CA 1
ATOM 637 C C . GLN A 1 89 ? 12.543 19.610 -52.895 1.00 40.09 89 GLN A C 1
ATOM 639 O O . GLN A 1 89 ? 13.553 19.191 -52.334 1.00 40.09 89 GLN A O 1
ATOM 644 N N . GLN A 1 90 ? 12.136 19.141 -54.077 1.00 43.94 90 GLN A N 1
ATOM 645 C CA . GLN A 1 90 ? 12.959 18.334 -54.980 1.00 43.94 90 GLN A CA 1
ATOM 646 C C . GLN A 1 90 ? 13.835 19.251 -55.852 1.00 43.94 90 GLN A C 1
ATOM 648 O O . GLN A 1 90 ? 13.301 20.155 -56.501 1.00 43.94 90 GLN A O 1
ATOM 653 N N . PRO A 1 91 ? 15.161 19.035 -55.937 1.00 50.50 91 PRO A N 1
ATOM 654 C CA . PRO A 1 91 ? 16.000 19.756 -56.885 1.00 50.50 91 PRO A CA 1
ATOM 655 C C . PRO A 1 91 ? 15.800 19.244 -58.320 1.00 50.50 91 PRO A C 1
ATOM 657 O O . PRO A 1 91 ? 15.732 18.043 -58.586 1.00 50.50 91 PRO A O 1
ATOM 660 N N . ALA A 1 92 ? 15.719 20.198 -59.247 1.00 39.94 92 ALA A N 1
ATOM 661 C CA . ALA A 1 92 ? 15.513 19.999 -60.674 1.00 39.94 92 ALA A CA 1
ATOM 662 C C . ALA A 1 92 ? 16.598 19.114 -61.318 1.00 39.94 92 ALA A C 1
ATOM 664 O O . ALA A 1 92 ? 17.798 19.362 -61.192 1.00 39.94 92 ALA A O 1
ATOM 665 N N . ALA A 1 93 ? 16.147 18.096 -62.051 1.00 44.81 93 ALA A N 1
ATOM 666 C CA . ALA A 1 93 ? 16.979 17.162 -62.795 1.00 44.81 93 ALA A CA 1
ATOM 667 C C . ALA A 1 93 ? 17.672 17.827 -63.997 1.00 44.81 93 ALA A C 1
ATOM 669 O O . ALA A 1 93 ? 17.045 18.515 -64.805 1.00 44.81 93 ALA A O 1
ATOM 670 N N . ALA A 1 94 ? 18.966 17.541 -64.154 1.00 48.56 94 ALA A N 1
ATOM 671 C CA . ALA A 1 94 ? 19.727 17.821 -65.363 1.00 48.56 94 ALA A CA 1
ATOM 672 C C . ALA A 1 94 ? 19.159 17.006 -66.541 1.00 48.56 94 ALA A C 1
ATOM 674 O O . ALA A 1 94 ? 19.335 15.789 -66.633 1.00 48.56 94 ALA A O 1
ATOM 675 N N . ALA A 1 95 ? 18.449 17.683 -67.441 1.00 51.81 95 ALA A N 1
ATOM 676 C CA . ALA A 1 95 ? 17.920 17.100 -68.665 1.00 51.81 95 ALA A CA 1
ATOM 677 C C . ALA A 1 95 ? 19.072 16.738 -69.622 1.00 51.81 95 ALA A C 1
ATOM 679 O O . ALA A 1 95 ? 19.759 17.622 -70.130 1.00 51.81 95 ALA A O 1
ATOM 680 N N . GLY A 1 96 ? 19.286 15.440 -69.873 1.00 68.06 96 GLY A N 1
ATOM 681 C CA . GLY A 1 96 ? 20.176 14.980 -70.949 1.00 68.06 96 GLY A CA 1
ATOM 682 C C . GLY A 1 96 ? 20.820 13.601 -70.783 1.00 68.06 96 GLY A C 1
ATOM 683 O O . GLY A 1 96 ? 21.321 13.055 -71.763 1.00 68.06 96 GLY A O 1
ATOM 684 N N . ALA A 1 97 ? 20.810 12.998 -69.592 1.00 71.69 97 ALA A N 1
ATOM 685 C CA . ALA A 1 97 ? 21.404 11.673 -69.409 1.00 71.69 97 ALA A CA 1
ATOM 686 C C . ALA A 1 97 ? 20.478 10.571 -69.956 1.00 71.69 97 ALA A C 1
ATOM 688 O O . ALA A 1 97 ? 19.365 10.374 -69.473 1.00 71.69 97 ALA A O 1
ATOM 689 N N . THR A 1 98 ? 20.939 9.834 -70.966 1.00 82.31 98 THR A N 1
ATOM 690 C CA . THR A 1 98 ? 20.308 8.580 -71.393 1.00 82.31 98 THR A CA 1
ATOM 691 C C . THR A 1 98 ? 20.663 7.478 -70.396 1.00 82.31 98 THR A C 1
ATOM 693 O O . THR A 1 98 ? 21.826 7.304 -70.023 1.00 82.31 98 THR A O 1
ATOM 696 N N . TYR A 1 99 ? 19.656 6.723 -69.958 1.00 91.25 99 TYR A N 1
ATOM 697 C CA . TYR A 1 99 ? 19.812 5.612 -69.021 1.00 91.25 99 TYR A CA 1
ATOM 698 C C . TYR A 1 99 ? 19.557 4.275 -69.721 1.00 91.25 99 TYR A C 1
ATOM 700 O O . TYR A 1 99 ? 18.745 4.184 -70.641 1.00 91.25 99 TYR A O 1
ATOM 708 N N . LYS A 1 100 ? 20.242 3.227 -69.263 1.00 95.19 100 LYS A N 1
ATOM 709 C CA . LYS A 1 100 ? 20.003 1.824 -69.630 1.00 95.19 100 LYS A CA 1
ATOM 710 C C . LYS A 1 100 ? 19.807 0.995 -68.361 1.00 95.19 100 LYS A C 1
ATOM 712 O O . LYS A 1 100 ? 20.315 1.363 -67.305 1.00 95.19 100 LYS A O 1
ATOM 717 N N . LEU A 1 101 ? 19.099 -0.127 -68.449 1.00 95.50 101 LEU A N 1
ATOM 718 C CA . LEU A 1 101 ? 18.955 -1.058 -67.326 1.00 95.50 101 LEU A CA 1
ATOM 719 C C . LEU A 1 101 ? 20.105 -2.070 -67.335 1.00 95.50 101 LEU A C 1
ATOM 721 O O . LEU A 1 101 ? 20.530 -2.538 -68.394 1.00 95.50 101 LEU A O 1
ATOM 725 N N . CYS A 1 102 ? 20.614 -2.416 -66.156 1.00 94.88 102 CYS A N 1
ATOM 726 C CA . CYS A 1 102 ? 21.585 -3.488 -65.999 1.00 94.88 102 CYS A CA 1
ATOM 727 C C . CYS A 1 102 ? 20.967 -4.824 -66.453 1.00 94.88 102 CYS A C 1
ATOM 729 O O . CYS A 1 102 ? 19.939 -5.212 -65.896 1.00 94.88 102 CYS A O 1
ATOM 731 N N . PRO A 1 103 ? 21.598 -5.585 -67.366 1.00 94.56 103 PRO A N 1
ATOM 732 C CA . PRO A 1 103 ? 21.054 -6.860 -67.846 1.00 94.56 103 PRO A CA 1
ATOM 733 C C . PRO A 1 103 ? 20.902 -7.930 -66.759 1.00 94.56 103 PRO A C 1
ATOM 735 O O . PRO A 1 103 ? 20.134 -8.867 -66.928 1.00 94.56 103 PRO A O 1
ATOM 738 N N . ASN A 1 104 ? 21.656 -7.813 -65.661 1.00 94.69 104 ASN A N 1
ATOM 739 C CA . ASN A 1 104 ? 21.684 -8.818 -64.602 1.00 94.69 104 ASN A CA 1
ATOM 740 C C . ASN A 1 104 ? 20.703 -8.521 -63.456 1.00 94.69 104 ASN A C 1
ATOM 742 O O . ASN A 1 104 ? 20.037 -9.431 -62.981 1.00 94.69 104 ASN A O 1
ATOM 746 N N . CYS A 1 105 ? 20.613 -7.269 -62.990 1.00 94.50 105 CYS A N 1
ATOM 747 C CA . CYS A 1 105 ? 19.771 -6.910 -61.836 1.00 94.50 105 CYS A CA 1
ATOM 748 C C . CYS A 1 105 ? 18.658 -5.899 -62.141 1.00 94.50 105 CYS A C 1
ATOM 750 O O . CYS A 1 105 ? 17.910 -5.542 -61.239 1.00 94.50 105 CYS A O 1
ATOM 752 N N . GLY A 1 106 ? 18.562 -5.393 -63.373 1.00 94.62 106 GLY A N 1
ATOM 753 C CA . GLY A 1 106 ? 17.527 -4.437 -63.777 1.00 94.62 106 GLY A CA 1
ATOM 754 C C . GLY A 1 106 ? 17.723 -3.002 -63.280 1.00 94.62 106 GLY A C 1
ATOM 755 O O . GLY A 1 106 ? 16.900 -2.150 -63.581 1.00 94.62 106 GLY A O 1
ATOM 756 N N . GLN A 1 107 ? 18.797 -2.689 -62.552 1.00 95.75 107 GLN A N 1
ATOM 757 C CA . GLN A 1 107 ? 19.006 -1.339 -62.022 1.00 95.75 107 GLN A CA 1
ATOM 758 C C . GLN A 1 107 ? 19.376 -0.335 -63.120 1.00 95.75 107 GLN A C 1
ATOM 760 O O . GLN A 1 107 ? 20.159 -0.655 -64.017 1.00 95.75 107 GLN A O 1
ATOM 765 N N . THR A 1 108 ? 18.841 0.884 -63.043 1.00 94.62 108 THR A N 1
ATOM 766 C CA . THR A 1 108 ? 19.170 1.984 -63.957 1.00 94.62 108 THR A CA 1
ATOM 767 C C . THR A 1 108 ? 20.629 2.394 -63.823 1.00 94.62 108 THR A C 1
ATOM 769 O O . THR A 1 108 ? 21.148 2.597 -62.727 1.00 94.62 108 THR A O 1
ATOM 772 N N . MET A 1 109 ? 21.290 2.537 -64.962 1.00 94.81 109 MET A N 1
ATOM 773 C CA . MET A 1 109 ? 22.677 2.955 -65.094 1.00 94.81 109 MET A CA 1
ATOM 774 C C . MET A 1 109 ? 22.769 4.023 -66.179 1.00 94.81 109 MET A C 1
ATOM 776 O O . MET A 1 109 ? 21.971 4.024 -67.119 1.00 94.81 109 MET A O 1
ATOM 780 N N . THR A 1 110 ? 23.753 4.916 -66.093 1.00 93.62 110 THR A N 1
ATOM 781 C CA . THR A 1 110 ? 24.039 5.834 -67.204 1.00 93.62 110 THR A CA 1
ATOM 782 C C . THR A 1 110 ? 24.413 5.023 -68.450 1.00 93.62 110 THR A C 1
ATOM 784 O O . THR A 1 110 ? 25.005 3.942 -68.346 1.00 93.62 110 THR A O 1
ATOM 787 N N . ALA A 1 111 ? 24.050 5.500 -69.643 1.00 92.44 111 ALA A N 1
ATOM 788 C CA . ALA A 1 111 ? 24.285 4.767 -70.890 1.00 92.44 111 ALA A CA 1
ATOM 789 C C . ALA A 1 111 ? 25.762 4.354 -71.076 1.00 92.44 111 ALA A C 1
ATOM 791 O O . ALA A 1 111 ? 26.045 3.265 -71.586 1.00 92.44 111 ALA A O 1
ATOM 792 N N . GLU A 1 112 ? 26.700 5.161 -70.570 1.00 92.31 112 GLU A N 1
ATOM 793 C CA . GLU A 1 112 ? 28.145 4.915 -70.649 1.00 92.31 112 GLU A CA 1
ATOM 794 C C . GLU A 1 112 ? 28.721 4.057 -69.510 1.00 92.31 112 GLU A C 1
ATOM 796 O O . GLU A 1 112 ? 29.869 3.612 -69.593 1.00 92.31 112 GLU A O 1
ATOM 801 N N . ALA A 1 113 ? 27.946 3.761 -68.460 1.00 93.31 113 ALA A N 1
ATOM 802 C CA . ALA A 1 113 ? 28.431 2.952 -67.349 1.00 93.31 113 ALA A CA 1
ATOM 803 C C . ALA A 1 113 ? 28.800 1.539 -67.826 1.00 93.31 113 ALA A C 1
ATOM 805 O O . ALA A 1 113 ? 27.976 0.808 -68.393 1.00 93.31 113 ALA A O 1
ATOM 806 N N . ARG A 1 114 ? 30.063 1.163 -67.587 1.00 95.75 114 ARG A N 1
ATOM 807 C CA . ARG A 1 114 ? 30.606 -0.160 -67.924 1.00 95.75 114 ARG A CA 1
ATOM 808 C C . ARG A 1 114 ? 30.336 -1.196 -66.839 1.00 95.75 114 ARG A C 1
ATOM 810 O O . ARG A 1 114 ? 30.139 -2.354 -67.177 1.00 95.75 114 ARG A O 1
ATOM 817 N N . LEU A 1 115 ? 30.245 -0.785 -65.576 1.00 95.25 115 LEU A N 1
ATOM 818 C CA . LEU A 1 115 ? 30.053 -1.669 -64.428 1.00 95.25 115 LEU A CA 1
ATOM 819 C C . LEU A 1 115 ? 28.786 -1.286 -63.663 1.00 95.25 115 LEU A C 1
ATOM 821 O O . LEU A 1 115 ? 28.601 -0.124 -63.304 1.00 95.25 115 LEU A O 1
ATOM 825 N N . CYS A 1 116 ? 27.921 -2.261 -63.396 1.00 94.12 116 CYS A N 1
ATOM 826 C CA . CYS A 1 116 ? 26.782 -2.072 -62.511 1.00 94.12 116 CYS A CA 1
ATOM 827 C C . CYS A 1 116 ? 27.270 -2.037 -61.066 1.00 94.12 116 CYS A C 1
ATOM 829 O O . CYS A 1 116 ? 27.653 -3.071 -60.522 1.00 94.12 116 CYS A O 1
ATOM 831 N N . VAL A 1 117 ? 27.219 -0.864 -60.438 1.00 93.12 117 VAL A N 1
ATOM 832 C CA . VAL A 1 117 ? 27.657 -0.675 -59.045 1.00 93.12 117 VAL A CA 1
ATOM 833 C C . VAL A 1 117 ? 26.837 -1.482 -58.039 1.00 93.12 117 VAL A C 1
ATOM 835 O O . VAL A 1 117 ? 27.339 -1.818 -56.977 1.00 93.12 117 VAL A O 1
ATOM 838 N N . ALA A 1 118 ? 25.607 -1.860 -58.387 1.00 90.50 118 ALA A N 1
ATOM 839 C CA . ALA A 1 118 ? 24.739 -2.598 -57.481 1.00 90.50 118 ALA A CA 1
ATOM 840 C C . ALA A 1 118 ? 24.991 -4.107 -57.454 1.00 90.50 118 ALA A C 1
ATOM 842 O O . ALA A 1 118 ? 24.910 -4.729 -56.401 1.00 90.50 118 ALA A O 1
ATOM 843 N N . CYS A 1 119 ? 25.283 -4.722 -58.605 1.00 91.12 119 CYS A N 1
ATOM 844 C CA . CYS A 1 119 ? 25.464 -6.177 -58.680 1.00 91.12 119 CYS A CA 1
ATOM 845 C C . CYS A 1 119 ? 26.854 -6.620 -59.155 1.00 91.12 119 CYS A C 1
ATOM 847 O O . CYS A 1 119 ? 27.102 -7.827 -59.223 1.00 91.12 119 CYS A O 1
ATOM 849 N N . GLY A 1 120 ? 27.747 -5.684 -59.490 1.00 92.19 120 GLY A N 1
ATOM 850 C CA . GLY A 1 120 ? 29.099 -5.963 -59.979 1.00 92.19 120 GLY A CA 1
ATOM 851 C C . GLY A 1 120 ? 29.152 -6.553 -61.393 1.00 92.19 120 GLY A C 1
ATOM 852 O O . GLY A 1 120 ? 30.149 -7.178 -61.751 1.00 92.19 120 GLY A O 1
ATOM 853 N N . PHE A 1 121 ? 28.076 -6.415 -62.179 1.00 94.62 121 PHE A N 1
ATOM 854 C CA . PHE A 1 121 ? 28.008 -6.899 -63.561 1.00 94.62 121 PHE A CA 1
ATOM 855 C C . PHE A 1 121 ? 28.729 -5.944 -64.509 1.00 94.62 121 PHE A C 1
ATOM 857 O O . PHE A 1 121 ? 28.366 -4.769 -64.605 1.00 94.62 121 PHE A O 1
ATOM 864 N N . ASP A 1 122 ? 29.736 -6.443 -65.215 1.00 95.69 122 ASP A N 1
ATOM 865 C CA . ASP A 1 122 ? 30.459 -5.683 -66.224 1.00 95.69 122 ASP A CA 1
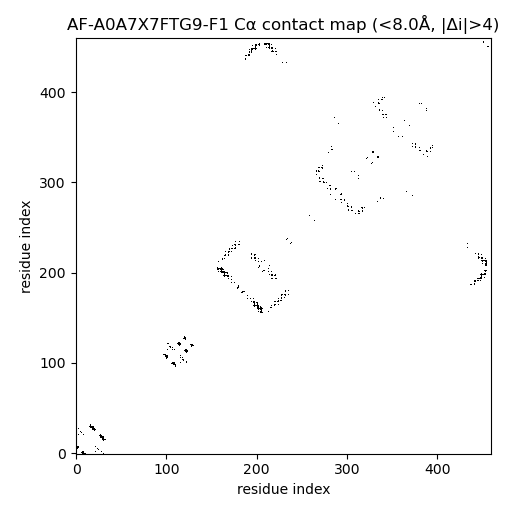ATOM 866 C C . ASP A 1 122 ? 29.779 -5.862 -67.588 1.00 95.69 122 ASP A C 1
ATOM 868 O O . ASP A 1 122 ? 29.804 -6.927 -68.205 1.00 95.69 122 ASP A O 1
ATOM 872 N N . THR A 1 123 ? 29.161 -4.786 -68.068 1.00 94.50 123 THR A N 1
ATOM 873 C CA . THR A 1 123 ? 28.440 -4.730 -69.347 1.00 94.50 123 THR A CA 1
ATOM 874 C C . THR A 1 123 ? 29.354 -4.878 -70.563 1.00 94.50 123 THR A C 1
ATOM 876 O O . THR A 1 123 ? 28.857 -5.173 -71.647 1.00 94.50 123 THR A O 1
ATOM 879 N N . LYS A 1 124 ? 30.674 -4.703 -70.408 1.00 93.56 124 LYS A N 1
ATOM 880 C CA . LYS A 1 124 ? 31.650 -4.917 -71.482 1.00 93.56 124 LYS A CA 1
ATOM 881 C C . LYS A 1 124 ? 32.029 -6.391 -71.616 1.00 93.56 124 LYS A C 1
ATOM 883 O O . LYS A 1 124 ? 32.210 -6.866 -72.732 1.00 93.56 124 LYS A O 1
ATOM 888 N N . THR A 1 125 ? 32.178 -7.101 -70.499 1.00 93.44 125 THR A N 1
ATOM 889 C CA . THR A 1 125 ? 32.606 -8.514 -70.489 1.00 93.44 125 THR A CA 1
ATOM 890 C C . THR A 1 125 ? 31.443 -9.501 -70.389 1.00 93.44 125 THR A C 1
ATOM 892 O O . THR A 1 125 ? 31.629 -10.688 -70.653 1.00 93.44 125 THR A O 1
ATOM 895 N N . GLY A 1 126 ? 30.246 -9.032 -70.026 1.00 93.00 126 GLY A N 1
ATOM 896 C CA . GLY A 1 126 ? 29.056 -9.861 -69.845 1.00 93.00 126 GLY A CA 1
ATOM 897 C C . GLY A 1 126 ? 29.127 -10.781 -68.621 1.00 93.00 126 GLY A C 1
ATOM 898 O O . GLY A 1 126 ? 28.369 -11.746 -68.550 1.00 93.00 126 GLY A O 1
ATOM 899 N N . ARG A 1 127 ? 30.046 -10.528 -67.678 1.00 91.12 127 ARG A N 1
ATOM 900 C CA . ARG A 1 127 ? 30.273 -11.360 -66.482 1.00 91.12 127 ARG A CA 1
ATOM 901 C C . ARG A 1 127 ? 30.225 -10.520 -65.204 1.00 91.12 127 ARG A C 1
ATOM 903 O O . ARG A 1 127 ? 30.470 -9.313 -65.228 1.00 91.12 127 ARG A O 1
ATOM 910 N N . ARG A 1 128 ? 29.909 -11.153 -64.069 1.00 87.94 128 ARG A N 1
ATOM 911 C CA . ARG A 1 128 ? 30.044 -10.524 -62.743 1.00 87.94 128 ARG A CA 1
ATOM 912 C C . ARG A 1 128 ? 31.493 -10.647 -62.286 1.00 87.94 128 ARG A C 1
ATOM 914 O O . ARG A 1 128 ? 32.094 -11.709 -62.413 1.00 87.94 128 ARG A O 1
ATOM 921 N N . MET A 1 129 ? 32.049 -9.590 -61.701 1.00 81.00 129 MET A N 1
ATOM 922 C CA . MET A 1 129 ? 33.456 -9.555 -61.264 1.00 81.00 129 MET A CA 1
ATOM 923 C C . MET A 1 129 ? 33.796 -10.478 -60.068 1.00 81.00 129 MET A C 1
ATOM 925 O O . MET A 1 129 ? 34.871 -10.360 -59.495 1.00 81.00 129 MET A O 1
ATOM 929 N N . GLN A 1 130 ? 32.914 -11.406 -59.682 1.00 71.06 130 GLN A N 1
ATOM 930 C CA . GLN A 1 130 ? 33.143 -12.349 -58.578 1.00 71.06 130 GLN A CA 1
ATOM 931 C C . GLN A 1 130 ? 33.618 -13.740 -59.035 1.00 71.06 130 GLN A C 1
ATOM 933 O O . GLN A 1 130 ? 34.057 -14.525 -58.199 1.00 71.06 130 GLN A O 1
ATOM 938 N N . ASP A 1 131 ? 33.606 -14.042 -60.338 1.00 58.50 131 ASP A N 1
ATOM 939 C CA . ASP A 1 131 ? 33.877 -15.407 -60.826 1.00 58.50 131 ASP A CA 1
ATOM 940 C C . ASP A 1 131 ? 35.368 -15.765 -60.953 1.00 58.50 131 ASP A C 1
ATOM 942 O O . ASP A 1 131 ? 35.709 -16.897 -61.290 1.00 58.50 131 ASP A O 1
ATOM 946 N N . THR A 1 132 ? 36.290 -14.854 -60.636 1.00 52.69 132 THR A N 1
ATOM 947 C CA . THR A 1 132 ? 37.714 -15.198 -60.495 1.00 52.69 132 THR A CA 1
ATOM 948 C C . THR A 1 132 ? 38.049 -15.462 -59.032 1.00 52.69 132 THR A C 1
ATOM 950 O O . THR A 1 132 ? 38.875 -14.774 -58.432 1.00 52.69 132 THR A O 1
ATOM 953 N N . ALA A 1 133 ? 37.396 -16.464 -58.439 1.00 49.78 133 ALA A N 1
ATOM 954 C CA . ALA A 1 133 ? 37.887 -17.059 -57.206 1.00 49.78 133 ALA A CA 1
ATOM 955 C C . ALA A 1 133 ? 39.254 -17.685 -57.505 1.00 49.78 133 ALA A C 1
ATOM 957 O O . ALA A 1 133 ? 39.377 -18.620 -58.297 1.00 49.78 133 ALA A O 1
ATOM 958 N N . VAL A 1 134 ? 40.290 -17.112 -56.895 1.00 49.78 134 VAL A N 1
ATOM 959 C CA . VAL A 1 134 ? 41.658 -17.623 -56.893 1.00 49.78 134 VAL A CA 1
ATOM 960 C C . VAL A 1 134 ? 41.621 -19.071 -56.401 1.00 49.78 134 VAL A C 1
ATOM 962 O O . VAL A 1 134 ? 41.517 -19.341 -55.208 1.00 49.78 134 VAL A O 1
ATOM 965 N N . SER A 1 135 ? 41.690 -20.010 -57.343 1.00 46.22 135 SER A N 1
ATOM 966 C CA . SER A 1 135 ? 41.937 -21.428 -57.096 1.00 46.22 135 SER A CA 1
ATOM 967 C C . SER A 1 135 ? 43.397 -21.600 -56.657 1.00 46.22 135 SER A C 1
ATOM 969 O O . SER A 1 135 ? 44.247 -22.049 -57.425 1.00 46.22 135 SER A O 1
ATOM 971 N N . GLY A 1 136 ? 43.701 -21.184 -55.428 1.00 46.03 136 GLY A N 1
ATOM 972 C CA . GLY A 1 136 ? 44.959 -21.453 -54.739 1.00 46.03 136 GLY A CA 1
ATOM 973 C C . GLY A 1 136 ? 44.801 -22.694 -53.870 1.00 46.03 136 GLY A C 1
ATOM 974 O O . GLY A 1 136 ? 44.173 -22.641 -52.816 1.00 46.03 136 GLY A O 1
ATOM 975 N N . GLY A 1 137 ? 45.328 -23.817 -54.351 1.00 47.38 137 GLY A N 1
ATOM 976 C CA . GLY A 1 137 ? 45.302 -25.099 -53.659 1.00 47.38 137 GLY A CA 1
ATOM 977 C C . GLY A 1 137 ? 46.194 -25.138 -52.416 1.00 47.38 137 GLY A C 1
ATOM 978 O O . GLY A 1 137 ? 47.271 -24.550 -52.375 1.00 47.38 137 GLY A O 1
ATOM 979 N N . GLY A 1 138 ? 45.746 -25.904 -51.426 1.00 38.34 138 GLY A N 1
ATOM 980 C CA . GLY A 1 138 ? 46.517 -26.323 -50.260 1.00 38.34 138 GLY A CA 1
ATOM 981 C C . GLY A 1 138 ? 45.650 -27.233 -49.396 1.00 38.34 138 GLY A C 1
ATOM 982 O O . GLY A 1 138 ? 44.633 -26.780 -48.886 1.00 38.34 138 GLY A O 1
ATOM 983 N N . GLY A 1 139 ? 46.007 -28.524 -49.335 1.00 41.44 139 GLY A N 1
ATOM 984 C CA . GLY A 1 139 ? 45.263 -29.625 -48.701 1.00 41.44 139 GLY A CA 1
ATOM 985 C C . GLY A 1 139 ? 44.880 -29.372 -47.240 1.00 41.44 139 GLY A C 1
ATOM 986 O O . GLY A 1 139 ? 45.394 -28.478 -46.590 1.00 41.44 139 GLY A O 1
ATOM 987 N N . GLY A 1 140 ? 43.979 -30.110 -46.615 1.00 48.75 140 GLY A N 1
ATOM 988 C CA . GLY A 1 140 ? 43.451 -31.455 -46.802 1.00 48.75 140 GLY A CA 1
ATOM 989 C C . GLY A 1 140 ? 42.782 -31.805 -45.460 1.00 48.75 140 GLY A C 1
ATOM 990 O O . GLY A 1 140 ? 43.105 -31.188 -44.451 1.00 48.75 140 GLY A O 1
ATOM 991 N N . LEU A 1 141 ? 41.867 -32.779 -45.458 1.00 51.84 141 LEU A N 1
ATOM 992 C CA . LEU A 1 141 ? 40.967 -33.183 -44.356 1.00 51.84 141 LEU A CA 1
ATOM 993 C C . LEU A 1 141 ? 39.717 -32.314 -44.162 1.00 51.84 141 LEU A C 1
ATOM 995 O O . LEU A 1 141 ? 39.741 -31.331 -43.431 1.00 51.84 141 LEU A O 1
ATOM 999 N N . SER A 1 142 ? 38.593 -32.754 -44.745 1.00 44.75 142 SER A N 1
ATOM 1000 C CA . SER A 1 142 ? 37.265 -32.841 -44.091 1.00 44.75 142 SER A CA 1
ATOM 1001 C C . SER A 1 142 ? 36.190 -33.171 -45.131 1.00 44.75 142 SER A C 1
ATOM 1003 O O . SER A 1 142 ? 35.557 -32.282 -45.691 1.00 44.75 142 SER A O 1
ATOM 1005 N N . ALA A 1 143 ? 35.976 -34.459 -45.405 1.00 50.69 143 ALA A N 1
ATOM 1006 C CA . ALA A 1 143 ? 35.025 -34.919 -46.423 1.00 50.69 143 ALA A CA 1
ATOM 1007 C C . ALA A 1 143 ? 33.634 -35.310 -45.876 1.00 50.69 143 ALA A C 1
ATOM 1009 O O . ALA A 1 143 ? 32.887 -35.975 -46.581 1.00 50.69 143 ALA A O 1
ATOM 1010 N N . VAL A 1 144 ? 33.243 -34.917 -44.653 1.00 48.25 144 VAL A N 1
ATOM 1011 C CA . VAL A 1 144 ? 31.933 -35.334 -44.084 1.00 48.25 144 VAL A CA 1
ATOM 1012 C C . VAL A 1 144 ? 31.081 -34.170 -43.528 1.00 48.25 144 VAL A C 1
ATOM 1014 O O . VAL A 1 144 ? 29.987 -34.382 -43.028 1.00 48.25 144 VAL A O 1
ATOM 1017 N N . GLY A 1 145 ? 31.500 -32.905 -43.680 1.00 43.66 145 GLY A N 1
ATOM 1018 C CA . GLY A 1 145 ? 30.787 -31.728 -43.127 1.00 43.66 145 GLY A CA 1
ATOM 1019 C C . GLY A 1 145 ? 30.194 -30.746 -44.152 1.00 43.66 145 GLY A C 1
ATOM 1020 O O . GLY A 1 145 ? 30.009 -29.572 -43.838 1.00 43.66 145 GLY A O 1
ATOM 1021 N N . GLY A 1 146 ? 29.971 -31.175 -45.397 1.00 45.16 146 GLY A N 1
ATOM 1022 C CA . GLY A 1 146 ? 29.877 -30.276 -46.559 1.00 45.16 146 GLY A CA 1
ATOM 1023 C C . GLY A 1 146 ? 28.598 -29.447 -46.741 1.00 45.16 146 GLY A C 1
ATOM 1024 O O . GLY A 1 146 ? 28.630 -28.503 -47.521 1.00 45.16 146 GLY A O 1
ATOM 1025 N N . VAL A 1 147 ? 27.491 -29.746 -46.051 1.00 45.56 147 VAL A N 1
ATOM 1026 C CA . VAL A 1 147 ? 26.200 -29.059 -46.310 1.00 45.56 147 VAL A CA 1
ATOM 1027 C C . VAL A 1 147 ? 25.731 -28.175 -45.142 1.00 45.56 147 VAL A C 1
ATOM 1029 O O . VAL A 1 147 ? 24.985 -27.229 -45.356 1.00 45.56 147 VAL A O 1
ATOM 1032 N N . LEU A 1 148 ? 26.252 -28.379 -43.925 1.00 44.69 148 LEU A N 1
ATOM 1033 C CA . LEU A 1 148 ? 25.997 -27.498 -42.769 1.00 44.69 148 LEU A CA 1
ATOM 1034 C C . LEU A 1 148 ? 27.097 -26.440 -42.539 1.00 44.69 148 LEU A C 1
ATOM 1036 O O . LEU A 1 148 ? 26.861 -25.440 -41.866 1.00 44.69 148 LEU A O 1
ATOM 1040 N N . GLY A 1 149 ? 28.292 -26.608 -43.116 1.00 44.78 149 GLY A N 1
ATOM 1041 C CA . GLY A 1 149 ? 29.436 -25.716 -42.872 1.00 44.78 149 GLY A CA 1
ATOM 1042 C C . GLY A 1 149 ? 29.400 -24.363 -43.596 1.00 44.78 149 GLY A C 1
ATOM 1043 O O . GLY A 1 149 ? 30.086 -23.428 -43.180 1.00 44.78 149 GLY A O 1
ATOM 1044 N N . SER A 1 150 ? 28.609 -24.222 -44.662 1.00 46.72 150 SER A N 1
ATOM 1045 C CA . SER A 1 150 ? 28.497 -22.976 -45.435 1.00 46.72 150 SER A CA 1
ATOM 1046 C C . SER A 1 150 ? 27.500 -21.985 -44.821 1.00 46.72 150 SER A C 1
ATOM 1048 O O . SER A 1 150 ? 27.792 -20.793 -44.797 1.00 46.72 150 SER A O 1
ATOM 1050 N N . ALA A 1 151 ? 26.398 -22.460 -44.228 1.00 46.53 151 ALA A N 1
ATOM 1051 C CA . ALA A 1 151 ? 25.438 -21.609 -43.514 1.00 46.53 151 ALA A CA 1
ATOM 1052 C C . ALA A 1 151 ? 25.973 -21.114 -42.152 1.00 46.53 151 ALA A C 1
ATOM 1054 O O . ALA A 1 151 ? 25.695 -19.986 -41.743 1.00 46.53 151 ALA A O 1
ATOM 1055 N N . VAL A 1 152 ? 26.807 -21.912 -41.472 1.00 49.81 152 VAL A N 1
ATOM 1056 C CA . VAL A 1 152 ? 27.420 -21.525 -40.186 1.00 49.81 152 VAL A CA 1
ATOM 1057 C C . VAL A 1 152 ? 28.539 -20.489 -40.367 1.00 49.81 152 VAL A C 1
ATOM 1059 O O . VAL A 1 152 ? 28.701 -19.615 -39.518 1.00 49.81 152 VAL A O 1
ATOM 1062 N N . ARG A 1 153 ? 29.278 -20.501 -41.488 1.00 56.84 153 ARG A N 1
ATOM 1063 C CA . ARG A 1 153 ? 30.316 -19.481 -41.749 1.00 56.84 153 ARG A CA 1
ATOM 1064 C C . ARG A 1 153 ? 29.744 -18.105 -42.093 1.00 56.84 153 ARG A C 1
ATOM 1066 O O . ARG A 1 153 ? 30.334 -17.112 -41.679 1.00 56.84 153 ARG A O 1
ATOM 1073 N N . SER A 1 154 ? 28.611 -18.025 -42.796 1.00 56.94 154 SER A N 1
ATOM 1074 C CA . SER A 1 154 ? 27.946 -16.740 -43.066 1.00 56.94 154 SER A CA 1
ATOM 1075 C C . SER A 1 154 ? 27.150 -16.229 -41.860 1.00 56.94 154 SER A C 1
ATOM 1077 O O . SER A 1 154 ? 27.182 -15.034 -41.575 1.00 56.94 154 SER A O 1
ATOM 1079 N N . GLY A 1 155 ? 26.491 -17.122 -41.108 1.00 70.06 155 GLY A N 1
ATOM 1080 C CA . GLY A 1 155 ? 25.774 -16.759 -39.880 1.00 70.06 155 GLY A CA 1
ATOM 1081 C C . GLY A 1 155 ? 26.700 -16.317 -38.742 1.00 70.06 155 GLY A C 1
ATOM 1082 O O . GLY A 1 155 ? 26.366 -15.397 -37.997 1.00 70.06 155 GLY A O 1
ATOM 1083 N N . GLY A 1 156 ? 27.898 -16.907 -38.645 1.00 82.88 156 GLY A N 1
ATOM 1084 C CA . GLY A 1 156 ? 28.866 -16.585 -37.594 1.00 82.88 156 GLY A CA 1
ATOM 1085 C C . GLY A 1 156 ? 29.352 -15.134 -37.621 1.00 82.88 156 GLY A C 1
ATOM 1086 O O . GLY A 1 156 ? 29.524 -14.533 -36.564 1.00 82.88 156 GLY A O 1
ATOM 1087 N N . ALA A 1 157 ? 29.515 -14.541 -38.807 1.00 88.19 157 ALA A N 1
ATOM 1088 C CA . ALA A 1 157 ? 29.942 -13.147 -38.933 1.00 88.19 157 ALA A CA 1
ATOM 1089 C C . ALA A 1 157 ? 28.843 -12.160 -38.494 1.00 88.19 157 ALA A C 1
ATOM 1091 O O . ALA A 1 157 ? 29.133 -11.198 -37.788 1.00 88.19 157 ALA A O 1
ATOM 1092 N N . ILE A 1 158 ? 27.577 -12.412 -38.856 1.00 90.88 158 ILE A N 1
ATOM 1093 C CA . ILE A 1 158 ? 26.438 -11.579 -38.418 1.00 90.88 158 ILE A CA 1
ATOM 1094 C C . ILE A 1 158 ? 26.274 -11.668 -36.902 1.00 90.88 158 ILE A C 1
ATOM 1096 O O . ILE A 1 158 ? 26.102 -10.647 -36.235 1.00 90.88 158 ILE A O 1
ATOM 1100 N N . LEU A 1 159 ? 26.352 -12.881 -36.348 1.00 92.25 159 LEU A N 1
ATOM 1101 C CA . LEU A 1 159 ? 26.250 -13.096 -34.908 1.00 92.25 159 LEU A CA 1
ATOM 1102 C C . LEU A 1 159 ? 27.376 -12.368 -34.164 1.00 92.25 159 LEU A C 1
ATOM 1104 O O . LEU A 1 159 ? 27.107 -11.654 -33.201 1.00 92.25 159 LEU A O 1
ATOM 1108 N N . LEU A 1 160 ? 28.618 -12.483 -34.644 1.00 93.56 160 LEU A N 1
ATOM 1109 C CA . LEU A 1 160 ? 29.760 -11.775 -34.067 1.00 93.56 160 LEU A CA 1
ATOM 1110 C C . LEU A 1 160 ? 29.584 -10.250 -34.138 1.00 93.56 160 LEU A C 1
ATOM 1112 O O . LEU A 1 160 ? 29.815 -9.569 -33.142 1.00 93.56 160 LEU A O 1
ATOM 1116 N N . GLY A 1 161 ? 29.131 -9.717 -35.278 1.00 95.00 161 GLY A N 1
ATOM 1117 C CA . GLY A 1 161 ? 28.790 -8.298 -35.431 1.00 95.00 161 GLY A CA 1
ATOM 1118 C C . GLY A 1 161 ? 27.699 -7.838 -34.466 1.00 95.00 161 GLY A C 1
ATOM 1119 O O . GLY A 1 161 ? 27.836 -6.790 -33.843 1.00 95.00 161 GLY A O 1
ATOM 1120 N N . THR A 1 162 ? 26.662 -8.650 -34.271 1.00 94.38 162 THR A N 1
ATOM 1121 C CA . THR A 1 162 ? 25.563 -8.365 -33.334 1.00 94.38 162 THR A CA 1
ATOM 1122 C C . THR A 1 162 ? 26.060 -8.311 -31.891 1.00 94.38 162 THR A C 1
ATOM 1124 O O . THR A 1 162 ? 25.757 -7.359 -31.176 1.00 94.38 162 THR A O 1
ATOM 1127 N N . VAL A 1 163 ? 26.879 -9.282 -31.472 1.00 94.94 163 VAL A N 1
ATOM 1128 C CA . VAL A 1 163 ? 27.462 -9.319 -30.121 1.00 94.94 163 VAL A CA 1
ATOM 1129 C C . VAL A 1 163 ? 28.378 -8.118 -29.882 1.00 94.94 163 VAL A C 1
ATOM 1131 O O . VAL A 1 163 ? 28.254 -7.450 -28.858 1.00 94.94 163 VAL A O 1
ATOM 1134 N N . LEU A 1 164 ? 29.269 -7.797 -30.825 1.00 95.88 164 LEU A N 1
ATOM 1135 C CA . LEU A 1 164 ? 30.155 -6.635 -30.696 1.00 95.88 164 LEU A CA 1
ATOM 1136 C C . LEU A 1 164 ? 29.383 -5.308 -30.714 1.00 95.88 164 LEU A C 1
ATOM 1138 O O . LEU A 1 164 ? 29.749 -4.387 -29.987 1.00 95.88 164 LEU A O 1
ATOM 1142 N N . SER A 1 165 ? 28.308 -5.212 -31.499 1.00 96.25 165 SER A N 1
ATOM 1143 C CA . SER A 1 165 ? 27.408 -4.053 -31.515 1.00 96.25 165 SER A CA 1
ATOM 1144 C C . SER A 1 165 ? 26.712 -3.858 -30.166 1.00 96.25 165 SER A C 1
ATOM 1146 O O . SER A 1 165 ? 26.734 -2.757 -29.620 1.00 96.25 165 SER A O 1
ATOM 1148 N N . PHE A 1 166 ? 26.182 -4.937 -29.581 1.00 96.12 166 PHE A N 1
ATOM 1149 C CA . PHE A 1 166 ? 25.572 -4.915 -28.251 1.00 96.12 166 PHE A CA 1
ATOM 1150 C C . PHE A 1 166 ? 26.569 -4.489 -27.164 1.00 96.12 166 PHE A C 1
ATOM 1152 O O . PHE A 1 166 ? 26.262 -3.616 -26.356 1.00 96.12 166 PHE A O 1
ATOM 1159 N N . LEU A 1 167 ? 27.785 -5.045 -27.165 1.00 96.31 167 LEU A N 1
ATOM 1160 C CA . LEU A 1 167 ? 28.831 -4.654 -26.212 1.00 96.31 167 LEU A CA 1
ATOM 1161 C C . LEU A 1 167 ? 29.225 -3.179 -26.366 1.00 96.31 167 LEU A C 1
ATOM 1163 O O . LEU A 1 167 ? 29.397 -2.488 -25.363 1.00 96.31 167 LEU A O 1
ATOM 1167 N N . GLY A 1 168 ? 29.321 -2.685 -27.604 1.00 97.06 168 GLY A N 1
ATOM 1168 C CA . GLY A 1 168 ? 29.550 -1.267 -27.882 1.00 97.06 168 GLY A CA 1
ATOM 1169 C C . GLY A 1 168 ? 28.435 -0.379 -27.325 1.00 97.06 168 GLY A C 1
ATOM 1170 O O . GLY A 1 168 ? 28.720 0.627 -26.674 1.00 97.06 168 GLY A O 1
ATOM 1171 N N . ALA A 1 169 ? 27.176 -0.781 -27.513 1.00 96.94 169 ALA A N 1
ATOM 1172 C CA . ALA A 1 169 ? 26.015 -0.072 -26.984 1.00 96.94 169 ALA A CA 1
ATOM 1173 C C . ALA A 1 169 ? 25.995 -0.050 -25.442 1.00 96.94 169 ALA A C 1
ATOM 1175 O O . ALA A 1 169 ? 25.804 1.011 -24.852 1.00 96.94 169 ALA A O 1
ATOM 1176 N N . MET A 1 170 ? 26.250 -1.188 -24.783 1.00 96.62 170 MET A N 1
ATOM 1177 C CA . MET A 1 170 ? 26.286 -1.289 -23.315 1.00 96.62 170 MET A CA 1
ATOM 1178 C C . MET A 1 170 ? 27.446 -0.509 -22.694 1.00 96.62 170 MET A C 1
ATOM 1180 O O . MET A 1 170 ? 27.268 0.143 -21.668 1.00 96.62 170 MET A O 1
ATOM 1184 N N . LEU A 1 171 ? 28.625 -0.527 -23.322 1.00 96.75 171 LEU A N 1
ATOM 1185 C CA . LEU A 1 171 ? 29.758 0.281 -22.872 1.00 96.75 171 LEU A CA 1
ATOM 1186 C C . LEU A 1 171 ? 29.435 1.776 -22.969 1.00 96.75 171 LEU A C 1
ATOM 1188 O O . LEU A 1 171 ? 29.688 2.524 -22.028 1.00 96.75 171 LEU A O 1
ATOM 1192 N N . GLY A 1 172 ? 28.837 2.200 -24.085 1.00 96.12 172 GLY A N 1
ATOM 1193 C CA . GLY A 1 172 ? 28.376 3.573 -24.257 1.00 96.12 172 GLY A CA 1
ATOM 1194 C C . GLY A 1 172 ? 27.332 3.976 -23.210 1.00 96.12 172 GLY A C 1
ATOM 1195 O O . GLY A 1 172 ? 27.454 5.041 -22.611 1.00 96.12 172 GLY A O 1
ATOM 1196 N N . ALA A 1 173 ? 26.360 3.103 -22.931 1.00 95.81 173 ALA A N 1
ATOM 1197 C CA . ALA A 1 173 ? 25.346 3.314 -21.898 1.00 95.81 173 ALA A CA 1
ATOM 1198 C C . ALA A 1 173 ? 25.960 3.464 -20.495 1.00 95.81 173 ALA A C 1
ATOM 1200 O O . ALA A 1 173 ? 25.597 4.379 -19.759 1.00 95.81 173 ALA A O 1
ATOM 1201 N N . ALA A 1 174 ? 26.929 2.615 -20.136 1.00 94.94 174 ALA A N 1
ATOM 1202 C CA . ALA A 1 174 ? 27.620 2.687 -18.849 1.00 94.94 174 ALA A CA 1
ATOM 1203 C C . ALA A 1 174 ? 28.443 3.979 -18.696 1.00 94.94 174 ALA A C 1
ATOM 1205 O O . ALA A 1 174 ? 28.413 4.609 -17.638 1.00 94.94 174 ALA A O 1
ATOM 1206 N N . ILE A 1 175 ? 29.144 4.402 -19.755 1.00 95.56 175 ILE A N 1
ATOM 1207 C CA . ILE A 1 175 ? 29.876 5.679 -19.777 1.00 95.56 175 ILE A CA 1
ATOM 1208 C C . ILE A 1 175 ? 28.903 6.847 -19.604 1.00 95.56 175 ILE A C 1
ATOM 1210 O O . ILE A 1 175 ? 29.163 7.746 -18.805 1.00 95.56 175 ILE A O 1
ATOM 1214 N N . TRP A 1 176 ? 27.776 6.822 -20.316 1.00 94.75 176 TRP A N 1
ATOM 1215 C CA . TRP A 1 176 ? 26.756 7.857 -20.207 1.00 94.75 176 TRP A CA 1
ATOM 1216 C C . TRP A 1 176 ? 26.197 7.960 -18.786 1.00 94.75 176 TRP A C 1
ATOM 1218 O O . TRP A 1 176 ? 26.193 9.053 -18.219 1.00 94.75 176 TRP A O 1
ATOM 1228 N N . ALA A 1 177 ? 25.823 6.828 -18.184 1.00 92.56 177 ALA A N 1
ATOM 1229 C CA . ALA A 1 177 ? 25.336 6.774 -16.810 1.00 92.56 177 ALA A CA 1
ATOM 1230 C C . ALA A 1 177 ? 26.361 7.330 -15.808 1.00 92.56 177 ALA A C 1
ATOM 1232 O O . ALA A 1 177 ? 26.010 8.127 -14.940 1.00 92.56 177 ALA A O 1
ATOM 1233 N N . GLY A 1 178 ? 27.641 6.975 -15.963 1.00 92.81 178 GLY A N 1
ATOM 1234 C CA . GLY A 1 178 ? 28.719 7.488 -15.116 1.00 92.81 178 GLY A CA 1
ATOM 1235 C C . GLY A 1 178 ? 28.933 9.000 -15.247 1.00 92.81 178 GLY A C 1
ATOM 1236 O O . GLY A 1 178 ? 29.111 9.681 -14.238 1.00 92.81 178 GLY A O 1
ATOM 1237 N N . ILE A 1 179 ? 28.880 9.542 -16.468 1.00 93.12 179 ILE A N 1
ATOM 1238 C CA . ILE A 1 179 ? 29.005 10.989 -16.711 1.00 93.12 179 ILE A CA 1
ATOM 1239 C C . ILE A 1 179 ? 27.816 11.740 -16.113 1.00 93.12 179 ILE A C 1
ATOM 1241 O O . ILE A 1 179 ? 28.017 12.734 -15.420 1.00 93.12 179 ILE A O 1
ATOM 1245 N N . ALA A 1 180 ? 26.593 11.259 -16.342 1.00 91.38 180 ALA A N 1
ATOM 1246 C CA . ALA A 1 180 ? 25.390 11.879 -15.799 1.00 91.38 180 ALA A CA 1
ATOM 1247 C C . ALA A 1 180 ? 25.405 11.882 -14.263 1.00 91.38 180 ALA A C 1
ATOM 1249 O O . ALA A 1 180 ? 25.107 12.905 -13.651 1.00 91.38 180 ALA A O 1
ATOM 1250 N N . TYR A 1 181 ? 25.841 10.778 -13.644 1.00 90.62 181 TYR A N 1
ATOM 1251 C CA . TYR A 1 181 ? 26.015 10.692 -12.195 1.00 90.62 181 TYR A CA 1
ATOM 1252 C C . TYR A 1 181 ? 27.057 11.692 -11.668 1.00 90.62 181 TYR A C 1
ATOM 1254 O O . TYR A 1 181 ? 26.823 12.344 -10.657 1.00 90.62 181 TYR A O 1
ATOM 1262 N N . ALA A 1 182 ? 28.197 11.839 -12.351 1.00 93.00 182 ALA A N 1
ATOM 1263 C CA . ALA A 1 182 ? 29.283 12.710 -11.896 1.00 93.00 182 ALA A CA 1
ATOM 1264 C C . ALA A 1 182 ? 29.037 14.206 -12.155 1.00 93.00 182 ALA A C 1
ATOM 1266 O O . ALA A 1 182 ? 29.514 15.045 -11.395 1.00 93.00 182 ALA A O 1
ATOM 1267 N N . MET A 1 183 ? 28.354 14.552 -13.249 1.00 93.12 183 MET A N 1
ATOM 1268 C CA . MET A 1 183 ? 28.183 15.940 -13.693 1.00 93.12 183 MET A CA 1
ATOM 1269 C C . MET A 1 183 ? 26.794 16.507 -13.408 1.00 93.12 183 MET A C 1
ATOM 1271 O O . MET A 1 183 ? 26.614 17.712 -13.561 1.00 93.12 183 MET A O 1
ATOM 1275 N N . HIS A 1 184 ? 25.822 15.670 -13.032 1.00 86.50 184 HIS A N 1
ATOM 1276 C CA . HIS A 1 184 ? 24.412 16.049 -12.882 1.00 86.50 184 HIS A CA 1
ATOM 1277 C C . HIS A 1 184 ? 23.835 16.757 -14.125 1.00 86.50 184 HIS A C 1
ATOM 1279 O O . HIS A 1 184 ? 22.937 17.588 -14.020 1.00 86.50 184 HIS A O 1
ATOM 1285 N N . LEU A 1 185 ? 24.377 16.454 -15.310 1.00 89.44 185 LEU A N 1
ATOM 1286 C CA . LEU A 1 185 ? 23.971 17.035 -16.587 1.00 89.44 185 LEU A CA 1
ATOM 1287 C C . LEU A 1 185 ? 23.675 15.923 -17.593 1.00 89.44 185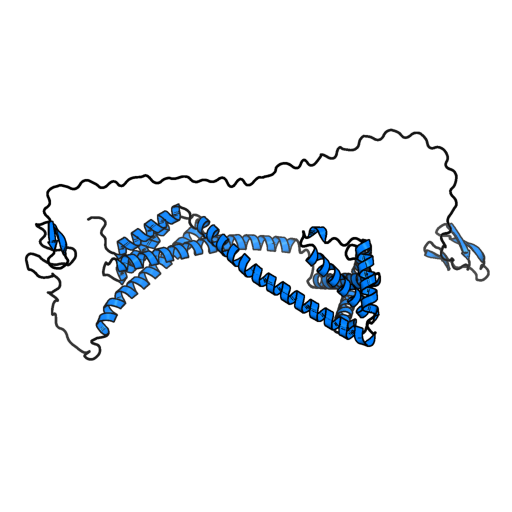 LEU A C 1
ATOM 1289 O O . LEU A 1 185 ? 24.509 15.046 -17.831 1.00 89.44 185 LEU A O 1
ATOM 1293 N N . GLU A 1 186 ? 22.508 16.002 -18.228 1.00 86.00 186 GLU A N 1
ATOM 1294 C CA . GLU A 1 186 ? 22.128 15.120 -19.328 1.00 86.00 186 GLU A CA 1
ATOM 1295 C C . GLU A 1 186 ? 22.581 15.714 -20.657 1.00 86.00 186 GLU A C 1
ATOM 1297 O O . GLU A 1 186 ? 22.051 16.704 -21.159 1.00 86.00 186 GLU A O 1
ATOM 1302 N N . ILE A 1 187 ? 23.614 15.108 -21.231 1.00 91.50 187 ILE A N 1
ATOM 1303 C CA . ILE A 1 187 ? 24.214 15.580 -22.467 1.00 91.50 187 ILE A CA 1
ATOM 1304 C C . ILE A 1 187 ? 23.735 14.699 -23.629 1.00 91.50 187 ILE A C 1
ATOM 1306 O O . ILE A 1 187 ? 24.247 13.600 -23.845 1.00 91.50 187 ILE A O 1
ATOM 1310 N N . GLY A 1 188 ? 22.780 15.202 -24.414 1.00 89.75 188 GLY A N 1
ATOM 1311 C CA . GLY A 1 188 ? 22.136 14.438 -25.492 1.00 89.75 188 GLY A CA 1
ATOM 1312 C C . GLY A 1 188 ? 23.077 13.937 -26.600 1.00 89.75 188 GLY A C 1
ATOM 1313 O O . GLY A 1 188 ? 22.840 12.877 -27.177 1.00 89.75 188 GLY A O 1
ATOM 1314 N N . TRP A 1 189 ? 24.207 14.609 -26.864 1.00 94.56 189 TRP A N 1
ATOM 1315 C CA . TRP A 1 189 ? 25.153 14.154 -27.897 1.00 94.56 189 TRP A CA 1
ATOM 1316 C C . TRP A 1 189 ? 25.847 12.826 -27.557 1.00 94.56 189 TRP A C 1
ATOM 1318 O O . TRP A 1 189 ? 26.360 12.159 -28.460 1.00 94.56 189 TRP A O 1
ATOM 1328 N N . ILE A 1 190 ? 25.819 12.388 -26.293 1.00 93.94 190 ILE A N 1
ATOM 1329 C CA . ILE A 1 190 ? 26.350 11.079 -25.892 1.00 93.94 190 ILE A CA 1
ATOM 1330 C C . ILE A 1 190 ? 25.552 9.946 -26.554 1.00 93.94 190 ILE A C 1
ATOM 1332 O O . ILE A 1 190 ? 26.149 8.948 -26.954 1.00 93.94 190 ILE A O 1
ATOM 1336 N N . ALA A 1 191 ? 24.245 10.114 -26.784 1.00 95.31 191 ALA A N 1
ATOM 1337 C CA . ALA A 1 191 ? 23.440 9.124 -27.501 1.00 95.31 191 ALA A CA 1
ATOM 1338 C C . ALA A 1 191 ? 23.990 8.854 -28.914 1.00 95.31 191 ALA A C 1
ATOM 1340 O O . ALA A 1 191 ? 24.069 7.702 -29.344 1.00 95.31 191 ALA A O 1
ATOM 1341 N N . VAL A 1 192 ? 24.473 9.891 -29.609 1.00 96.94 192 VAL A N 1
ATOM 1342 C CA . VAL A 1 192 ? 25.117 9.747 -30.926 1.00 96.94 192 VAL A CA 1
ATOM 1343 C C . VAL A 1 192 ? 26.404 8.926 -30.820 1.00 96.94 192 VAL A C 1
ATOM 1345 O O . VAL A 1 192 ? 26.652 8.066 -31.666 1.00 96.94 192 VAL A O 1
ATOM 1348 N N . ALA A 1 193 ? 27.193 9.123 -29.759 1.00 96.44 193 ALA A N 1
ATOM 1349 C CA . ALA A 1 193 ? 28.386 8.318 -29.495 1.00 96.44 193 ALA A CA 1
ATOM 1350 C C . ALA A 1 193 ? 28.043 6.841 -29.221 1.00 96.44 193 ALA A C 1
ATOM 1352 O O . ALA A 1 193 ? 28.736 5.958 -29.727 1.00 96.44 193 ALA A O 1
ATOM 1353 N N . ILE A 1 194 ? 26.947 6.559 -28.503 1.00 97.06 194 ILE A N 1
ATOM 1354 C CA . ILE A 1 194 ? 26.427 5.191 -28.305 1.00 97.06 194 ILE A CA 1
ATOM 1355 C C . ILE A 1 194 ? 26.066 4.560 -29.656 1.00 97.06 194 ILE A C 1
ATOM 1357 O O . ILE A 1 194 ? 26.496 3.442 -29.946 1.00 97.06 194 ILE A O 1
ATOM 1361 N N . GLY A 1 195 ? 25.346 5.289 -30.515 1.00 96.62 195 GLY A N 1
ATOM 1362 C CA . GLY A 1 195 ? 25.049 4.849 -31.882 1.00 96.62 195 GLY A CA 1
ATOM 1363 C C . GLY A 1 195 ? 26.314 4.575 -32.701 1.00 96.62 195 GLY A C 1
ATOM 1364 O O . GLY A 1 195 ? 26.419 3.547 -33.372 1.00 96.62 195 GLY A O 1
ATOM 1365 N N . GLY A 1 196 ? 27.322 5.438 -32.574 1.00 97.25 196 GLY A N 1
ATOM 1366 C CA . GLY A 1 196 ? 28.641 5.258 -33.177 1.00 97.25 196 GLY A CA 1
ATOM 1367 C C . GLY A 1 196 ? 29.349 3.978 -32.723 1.00 97.25 196 GLY A C 1
ATOM 1368 O O . GLY A 1 196 ? 29.863 3.227 -33.557 1.00 97.25 196 GLY A O 1
ATOM 1369 N N . LEU A 1 197 ? 29.346 3.690 -31.419 1.00 97.19 197 LEU A N 1
ATOM 1370 C CA . LEU A 1 197 ? 29.938 2.475 -30.846 1.00 97.19 197 LEU A CA 1
ATOM 1371 C C . LEU A 1 197 ? 29.191 1.211 -31.290 1.00 97.19 197 LEU A C 1
ATOM 1373 O O . LEU A 1 197 ? 29.830 0.235 -31.688 1.00 97.19 197 LEU A O 1
ATOM 1377 N N . ALA A 1 198 ? 27.857 1.240 -31.291 1.00 97.56 198 ALA A N 1
ATOM 1378 C CA . ALA A 1 198 ? 27.031 0.131 -31.765 1.00 97.56 198 ALA A CA 1
ATOM 1379 C C . ALA A 1 198 ? 27.270 -0.155 -33.259 1.00 97.56 198 ALA A C 1
ATOM 1381 O O . ALA A 1 198 ? 27.494 -1.307 -33.647 1.00 97.56 198 ALA A O 1
ATOM 1382 N N . GLY A 1 199 ? 27.291 0.888 -34.095 1.00 96.38 199 GLY A N 1
ATOM 1383 C CA . GLY A 1 199 ? 27.602 0.787 -35.523 1.00 96.38 199 GLY A CA 1
ATOM 1384 C C . GLY A 1 199 ? 29.016 0.265 -35.784 1.00 96.38 199 GLY A C 1
ATOM 1385 O O . GLY A 1 199 ? 29.203 -0.637 -36.600 1.00 96.38 199 GLY A O 1
ATOM 1386 N N . SER A 1 200 ? 30.006 0.760 -35.036 1.00 96.94 200 SER A N 1
ATOM 1387 C CA . SER A 1 200 ? 31.405 0.318 -35.137 1.00 96.94 200 SER A CA 1
ATOM 1388 C C . SER A 1 200 ? 31.578 -1.152 -34.749 1.00 96.94 200 SER A C 1
ATOM 1390 O O . SER A 1 200 ? 32.293 -1.887 -35.431 1.00 96.94 200 SER A O 1
ATOM 1392 N N . GLY A 1 201 ? 30.891 -1.611 -33.698 1.00 96.56 201 GLY A N 1
ATOM 1393 C CA . GLY A 1 201 ? 30.894 -3.020 -33.297 1.00 96.56 201 GLY A CA 1
ATOM 1394 C C . GLY A 1 201 ? 30.357 -3.934 -34.400 1.00 96.56 201 GLY A C 1
ATOM 1395 O O . GLY A 1 201 ? 30.987 -4.941 -34.737 1.00 96.56 201 GLY A O 1
ATOM 1396 N N . MET A 1 202 ? 29.250 -3.535 -35.035 1.00 97.12 202 MET A N 1
ATOM 1397 C CA . MET A 1 202 ? 28.690 -4.264 -36.175 1.00 97.12 202 MET A CA 1
ATOM 1398 C C . MET A 1 202 ? 29.640 -4.256 -37.381 1.00 97.12 202 MET A C 1
ATOM 1400 O O . MET A 1 202 ? 29.890 -5.308 -37.974 1.00 97.12 202 MET A O 1
ATOM 1404 N N . TYR A 1 203 ? 30.216 -3.098 -37.714 1.00 95.69 203 TYR A N 1
ATOM 1405 C CA . TYR A 1 203 ? 31.173 -2.945 -38.812 1.00 95.69 203 TYR A CA 1
ATOM 1406 C C . TYR A 1 203 ? 32.395 -3.865 -38.649 1.00 95.69 203 TYR A C 1
ATOM 1408 O O . TYR A 1 203 ? 32.768 -4.580 -39.584 1.00 95.69 203 TYR A O 1
ATOM 1416 N N . LEU A 1 204 ? 32.980 -3.916 -37.449 1.00 95.81 204 LEU A N 1
ATOM 1417 C CA . LEU A 1 204 ? 34.157 -4.740 -37.156 1.00 95.81 204 LEU A CA 1
ATOM 1418 C C . LEU A 1 204 ? 33.851 -6.244 -37.147 1.00 95.81 204 LEU A C 1
ATOM 1420 O O . LEU A 1 204 ? 34.675 -7.036 -37.619 1.00 95.81 204 LEU A O 1
ATOM 1424 N N . GLY A 1 205 ? 32.695 -6.642 -36.606 1.00 93.81 205 GLY A N 1
ATOM 1425 C CA . GLY A 1 205 ? 32.340 -8.052 -36.439 1.00 93.81 205 GLY A CA 1
ATOM 1426 C C . GLY A 1 205 ? 31.762 -8.705 -37.691 1.00 93.81 205 GLY A C 1
ATOM 1427 O O . GLY A 1 205 ? 32.127 -9.840 -37.998 1.00 93.81 205 GLY A O 1
ATOM 1428 N N . TYR A 1 206 ? 30.911 -7.997 -38.440 1.00 93.94 206 TYR A N 1
ATOM 1429 C CA . TYR A 1 206 ? 30.275 -8.563 -39.630 1.00 93.94 206 TYR A CA 1
ATOM 1430 C C . TYR A 1 206 ? 31.119 -8.389 -40.899 1.00 93.94 206 TYR A C 1
ATOM 1432 O O . TYR A 1 206 ? 31.095 -9.268 -41.762 1.00 93.94 206 TYR A O 1
ATOM 1440 N N . ARG A 1 207 ? 31.902 -7.301 -41.010 1.00 89.19 207 ARG A N 1
ATOM 1441 C CA . ARG A 1 207 ? 32.782 -6.934 -42.149 1.00 89.19 207 ARG A CA 1
ATOM 1442 C C . ARG A 1 207 ? 32.110 -6.798 -43.520 1.00 89.19 207 ARG A C 1
ATOM 1444 O O . ARG A 1 207 ? 32.720 -6.249 -44.432 1.00 89.19 207 ARG A O 1
ATOM 1451 N N . ASN A 1 208 ? 30.883 -7.281 -43.680 1.00 90.19 208 ASN A N 1
ATOM 1452 C CA . ASN A 1 208 ? 30.090 -7.149 -44.886 1.00 90.19 208 ASN A CA 1
ATOM 1453 C C . ASN A 1 208 ? 29.054 -6.042 -44.685 1.00 90.19 208 ASN A C 1
ATOM 1455 O O . ASN A 1 208 ? 28.161 -6.141 -43.849 1.00 90.19 208 ASN A O 1
ATOM 1459 N N . GLN A 1 209 ? 29.182 -4.962 -45.435 1.00 90.69 209 GLN A N 1
ATOM 1460 C CA . GLN A 1 209 ? 28.287 -3.822 -45.315 1.00 90.69 209 GLN A CA 1
ATOM 1461 C C . GLN A 1 209 ? 26.953 -4.155 -45.990 1.00 90.69 209 GLN A C 1
ATOM 1463 O O . GLN A 1 209 ? 26.899 -4.484 -47.174 1.00 90.69 209 GLN A O 1
ATOM 1468 N N . SER A 1 210 ? 25.867 -4.145 -45.216 1.00 93.12 210 SER A N 1
ATOM 1469 C CA . SER A 1 210 ? 24.526 -4.435 -45.730 1.00 93.12 210 SER A CA 1
ATOM 1470 C C . SER A 1 210 ? 23.463 -3.651 -44.973 1.00 93.12 210 SER A C 1
ATOM 1472 O O . SER A 1 210 ? 23.632 -3.332 -43.796 1.00 93.12 210 SER A O 1
ATOM 1474 N N . THR A 1 211 ? 22.329 -3.414 -45.626 1.00 93.94 211 THR A N 1
ATOM 1475 C CA . THR A 1 211 ? 21.135 -2.800 -45.027 1.00 93.94 211 THR A CA 1
ATOM 1476 C C . THR A 1 211 ? 20.704 -3.511 -43.744 1.00 93.94 211 THR A C 1
ATOM 1478 O O . THR A 1 211 ? 20.404 -2.859 -42.749 1.00 93.94 211 THR A O 1
ATOM 1481 N N . LEU A 1 212 ? 20.732 -4.851 -43.735 1.00 91.00 212 LEU A N 1
ATOM 1482 C CA . LEU A 1 212 ? 20.352 -5.647 -42.566 1.00 91.00 212 LEU A CA 1
ATOM 1483 C C . LEU A 1 212 ? 21.282 -5.385 -41.371 1.00 91.00 212 LEU A C 1
ATOM 1485 O O . LEU A 1 212 ? 20.810 -5.241 -40.249 1.00 91.00 212 LEU A O 1
ATOM 1489 N N . ALA A 1 213 ? 22.591 -5.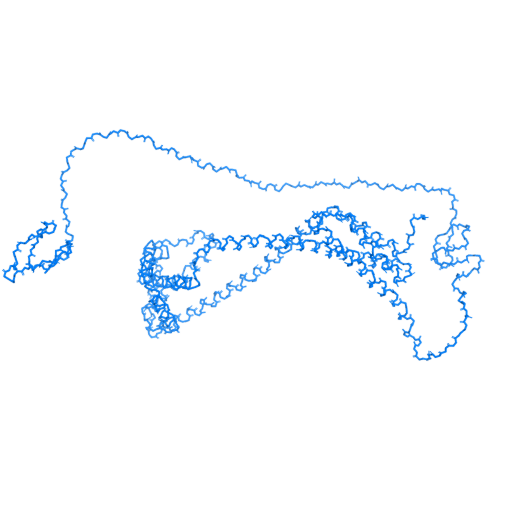272 -41.612 1.00 93.62 213 ALA A N 1
ATOM 1490 C CA . ALA A 1 213 ? 23.560 -4.936 -40.569 1.00 93.62 213 ALA A CA 1
ATOM 1491 C C . ALA A 1 213 ? 23.325 -3.528 -40.002 1.00 93.62 213 ALA A C 1
ATOM 1493 O O . ALA A 1 213 ? 23.399 -3.341 -38.789 1.00 93.62 213 ALA A O 1
ATOM 1494 N N . GLY A 1 214 ? 22.973 -2.572 -40.870 1.00 92.94 214 GLY A N 1
ATOM 1495 C CA . GLY A 1 214 ? 22.516 -1.239 -40.479 1.00 92.94 214 GLY A CA 1
ATOM 1496 C C . GLY A 1 214 ? 21.337 -1.289 -39.509 1.00 92.94 214 GLY A C 1
ATOM 1497 O O . GLY A 1 214 ? 21.412 -0.719 -38.426 1.00 92.94 214 GLY A O 1
ATOM 1498 N N . LEU A 1 215 ? 20.278 -2.024 -39.864 1.00 93.62 215 LEU A N 1
ATOM 1499 C CA . LEU A 1 215 ? 19.074 -2.152 -39.033 1.00 93.62 215 LEU A CA 1
ATOM 1500 C C . LEU A 1 215 ? 19.362 -2.789 -37.668 1.00 93.62 215 LEU A C 1
ATOM 1502 O O . LEU A 1 215 ? 18.881 -2.297 -36.648 1.00 93.62 215 LEU A O 1
ATOM 1506 N N . ILE A 1 216 ? 20.168 -3.856 -37.634 1.00 92.31 216 ILE A N 1
ATOM 1507 C CA . ILE A 1 216 ? 20.535 -4.519 -36.374 1.00 92.31 216 ILE A CA 1
ATOM 1508 C C . ILE A 1 216 ? 21.341 -3.560 -35.486 1.00 92.31 216 ILE A C 1
ATOM 1510 O O . ILE A 1 216 ? 21.052 -3.449 -34.297 1.00 92.31 216 ILE A O 1
ATOM 1514 N N . ALA A 1 217 ? 22.310 -2.831 -36.047 1.00 96.25 217 ALA A N 1
ATOM 1515 C CA . ALA A 1 217 ? 23.097 -1.859 -35.289 1.00 96.25 217 ALA A CA 1
ATOM 1516 C C . ALA A 1 217 ? 22.235 -0.712 -34.732 1.00 96.25 217 ALA A C 1
ATOM 1518 O O . ALA A 1 217 ? 22.405 -0.327 -33.576 1.00 96.25 217 ALA A O 1
ATOM 1519 N N . SER A 1 218 ? 21.280 -0.200 -35.514 1.00 95.19 218 SER A N 1
ATOM 1520 C CA . SER A 1 218 ? 20.316 0.808 -35.058 1.00 95.19 218 SER A CA 1
ATOM 1521 C C . SER A 1 218 ? 19.456 0.318 -33.897 1.00 95.19 218 SER A C 1
ATOM 1523 O O . SER A 1 218 ? 19.284 1.046 -32.922 1.00 95.19 218 SER A O 1
ATOM 1525 N N . PHE A 1 219 ? 18.952 -0.916 -33.965 1.00 94.38 219 PHE A N 1
ATOM 1526 C CA . PHE A 1 219 ? 18.184 -1.505 -32.867 1.00 94.38 219 PHE A CA 1
ATOM 1527 C C . PHE A 1 219 ? 19.028 -1.626 -31.589 1.00 94.38 219 PHE A C 1
ATOM 1529 O O . PHE A 1 219 ? 18.577 -1.238 -30.512 1.00 94.38 219 PHE A O 1
ATOM 1536 N N . MET A 1 220 ? 20.280 -2.086 -31.708 1.00 96.38 220 MET A N 1
ATOM 1537 C CA . MET A 1 220 ? 21.197 -2.173 -30.564 1.00 96.38 220 MET A CA 1
ATOM 1538 C C . MET A 1 220 ? 21.527 -0.796 -29.976 1.00 96.38 220 MET A C 1
ATOM 1540 O O . MET A 1 220 ? 21.642 -0.670 -28.758 1.00 96.38 220 MET A O 1
ATOM 1544 N N . ALA A 1 221 ? 21.623 0.244 -30.810 1.00 96.94 221 ALA A N 1
ATOM 1545 C CA . ALA A 1 221 ? 21.803 1.617 -30.348 1.00 96.94 221 ALA A CA 1
ATOM 1546 C C . ALA A 1 221 ? 20.604 2.111 -29.523 1.00 96.94 221 ALA A C 1
ATOM 1548 O O . ALA A 1 221 ? 20.809 2.638 -28.431 1.00 96.94 221 ALA A O 1
ATOM 1549 N N . VAL A 1 222 ? 19.367 1.894 -29.991 1.00 94.12 222 VAL A N 1
ATOM 1550 C CA . VAL A 1 222 ? 18.148 2.254 -29.237 1.00 94.12 222 VAL A CA 1
ATOM 1551 C C . VAL A 1 222 ? 18.119 1.536 -27.893 1.00 94.12 222 VAL A C 1
ATOM 1553 O O . VAL A 1 222 ? 17.905 2.173 -26.865 1.00 94.12 222 VAL A O 1
ATOM 1556 N N . LEU A 1 223 ? 18.399 0.231 -27.881 1.00 92.19 223 LEU A N 1
ATOM 1557 C CA . LEU A 1 223 ? 18.429 -0.553 -26.649 1.00 92.19 223 LEU A CA 1
ATOM 1558 C C . LEU A 1 223 ? 19.494 -0.034 -25.669 1.00 92.19 223 LEU A C 1
ATOM 1560 O O . LEU A 1 223 ? 19.213 0.112 -24.481 1.00 92.19 223 LEU A O 1
ATOM 1564 N N . GLY A 1 224 ? 20.685 0.318 -26.162 1.00 94.69 224 GLY A N 1
ATOM 1565 C CA . GLY A 1 224 ? 21.725 0.962 -25.358 1.00 94.69 224 GLY A CA 1
ATOM 1566 C C . GLY A 1 224 ? 21.294 2.304 -24.770 1.00 94.69 224 GLY A C 1
ATOM 1567 O O . GLY A 1 224 ? 21.538 2.557 -23.594 1.00 94.69 224 GLY A O 1
ATOM 1568 N N . ILE A 1 225 ? 20.614 3.144 -25.552 1.00 95.06 225 ILE A N 1
ATOM 1569 C CA . ILE A 1 225 ? 20.121 4.447 -25.087 1.00 95.06 225 ILE A CA 1
ATOM 1570 C C . ILE A 1 225 ? 19.036 4.272 -24.019 1.00 95.06 225 ILE A C 1
ATOM 1572 O O . ILE A 1 225 ? 19.110 4.918 -22.979 1.00 95.06 225 ILE A O 1
ATOM 1576 N N . VAL A 1 226 ? 18.070 3.372 -24.223 1.00 91.56 226 VAL A N 1
ATOM 1577 C CA . VAL A 1 226 ? 17.011 3.100 -23.235 1.00 91.56 226 VAL A CA 1
ATOM 1578 C C . VAL A 1 226 ? 17.611 2.597 -21.921 1.00 91.56 226 VAL A C 1
ATOM 1580 O O . VAL A 1 226 ? 17.290 3.129 -20.861 1.00 91.56 226 VAL A O 1
ATOM 1583 N N . VAL A 1 227 ? 18.534 1.631 -21.977 1.00 91.50 227 VAL A N 1
ATOM 1584 C CA . VAL A 1 227 ? 19.230 1.121 -20.782 1.00 91.50 227 VAL A CA 1
ATOM 1585 C C . VAL A 1 227 ? 20.050 2.221 -20.106 1.00 91.50 227 VAL A C 1
ATOM 1587 O O . VAL A 1 227 ? 20.021 2.333 -18.883 1.00 91.50 227 VAL A O 1
ATOM 1590 N N . GLY A 1 228 ? 20.746 3.055 -20.882 1.00 92.88 228 GLY A N 1
ATOM 1591 C CA . GLY A 1 228 ? 21.492 4.200 -20.363 1.00 92.88 228 GLY A CA 1
ATOM 1592 C C . GLY A 1 228 ? 20.590 5.183 -19.622 1.00 92.88 228 GLY A C 1
ATOM 1593 O O . GLY A 1 228 ? 20.884 5.529 -18.481 1.00 92.88 228 GLY A O 1
ATOM 1594 N N . LYS A 1 229 ? 19.456 5.563 -20.221 1.00 91.44 229 LYS A N 1
ATOM 1595 C CA . LYS A 1 229 ? 18.495 6.506 -19.634 1.00 91.44 229 LYS A CA 1
ATOM 1596 C C . LYS A 1 229 ? 17.856 5.954 -18.356 1.00 91.44 229 LYS A C 1
ATOM 1598 O O . LYS A 1 229 ? 17.830 6.647 -17.343 1.00 91.44 229 LYS A O 1
ATOM 1603 N N . ILE A 1 230 ? 17.437 4.685 -18.363 1.00 88.50 230 ILE A N 1
ATOM 1604 C CA . ILE A 1 230 ? 16.953 3.997 -17.154 1.00 88.50 230 ILE A CA 1
ATOM 1605 C C . ILE A 1 230 ? 18.050 3.974 -16.085 1.00 88.50 230 ILE A C 1
ATOM 1607 O O . ILE A 1 230 ? 17.772 4.251 -14.926 1.00 88.50 230 ILE A O 1
ATOM 1611 N N . GLY A 1 231 ? 19.300 3.690 -16.456 1.00 89.69 231 GLY A N 1
ATOM 1612 C CA . GLY A 1 231 ? 20.433 3.696 -15.532 1.00 89.69 231 GLY A CA 1
ATOM 1613 C C . GLY A 1 231 ? 20.673 5.063 -14.887 1.00 89.69 231 GLY A C 1
ATOM 1614 O O . GLY A 1 231 ? 20.849 5.130 -13.673 1.00 89.69 231 GLY A O 1
ATOM 1615 N N . VAL A 1 232 ? 20.632 6.148 -15.668 1.00 90.31 232 VAL A N 1
ATOM 1616 C CA . VAL A 1 232 ? 20.718 7.527 -15.155 1.00 90.31 232 VAL A CA 1
ATOM 1617 C C . VAL A 1 232 ? 19.581 7.804 -14.181 1.00 90.31 232 VAL A C 1
ATOM 1619 O O . VAL A 1 232 ? 19.839 8.223 -13.056 1.00 90.31 232 VAL A O 1
ATOM 1622 N N . PHE A 1 233 ? 18.342 7.511 -14.580 1.00 86.88 233 PHE A N 1
ATOM 1623 C CA . PHE A 1 233 ? 17.172 7.723 -13.736 1.00 86.88 233 PHE A CA 1
ATOM 1624 C C . PHE A 1 233 ? 17.274 6.944 -12.429 1.00 86.88 233 PHE A C 1
ATOM 1626 O O . PHE A 1 233 ? 17.147 7.522 -11.360 1.00 86.88 233 PHE A O 1
ATOM 1633 N N . VAL A 1 234 ? 17.564 5.645 -12.491 1.00 85.12 234 VAL A N 1
ATOM 1634 C CA . VAL A 1 234 ? 17.701 4.792 -11.308 1.00 85.12 234 VAL A CA 1
ATOM 1635 C C . VAL A 1 234 ? 18.813 5.314 -10.402 1.00 85.12 234 VAL A C 1
ATOM 1637 O O . VAL A 1 234 ? 18.593 5.453 -9.205 1.00 85.12 234 VAL A O 1
ATOM 1640 N N . LEU A 1 235 ? 19.986 5.661 -10.936 1.00 86.62 235 LEU A N 1
ATOM 1641 C CA . LEU A 1 235 ? 21.092 6.164 -10.117 1.00 86.62 235 LEU A CA 1
ATOM 1642 C C . LEU A 1 235 ? 20.781 7.520 -9.477 1.00 86.62 235 LEU A C 1
ATOM 1644 O O . LEU A 1 235 ? 21.076 7.710 -8.299 1.00 86.62 235 LEU A O 1
ATOM 1648 N N . VAL A 1 236 ? 20.187 8.458 -10.213 1.00 85.56 236 VAL A N 1
ATOM 1649 C CA . VAL A 1 236 ? 19.904 9.816 -9.719 1.00 85.56 236 VAL A CA 1
ATOM 1650 C C . VAL A 1 236 ? 18.674 9.830 -8.810 1.00 85.56 236 VAL A C 1
ATOM 1652 O O . VAL A 1 236 ? 18.725 10.375 -7.711 1.00 85.56 236 VAL A O 1
ATOM 1655 N N . VAL A 1 237 ? 17.582 9.186 -9.215 1.00 81.94 237 VAL A N 1
ATOM 1656 C CA . VAL A 1 237 ? 16.326 9.173 -8.455 1.00 81.94 237 VAL A CA 1
ATOM 1657 C C . VAL A 1 237 ? 16.413 8.258 -7.246 1.00 81.94 237 VAL A C 1
ATOM 1659 O O . VAL A 1 237 ? 15.998 8.680 -6.171 1.00 81.94 237 VAL A O 1
ATOM 1662 N N . LEU A 1 238 ? 16.995 7.053 -7.342 1.00 82.25 238 LEU A N 1
ATOM 1663 C CA . LEU A 1 238 ? 17.152 6.223 -6.141 1.00 82.25 238 LEU A CA 1
ATOM 1664 C C . LEU A 1 238 ? 18.148 6.830 -5.156 1.00 82.25 238 LEU A C 1
ATOM 1666 O O . LEU A 1 238 ? 17.937 6.687 -3.958 1.00 82.25 238 LEU A O 1
ATOM 1670 N N . SER A 1 239 ? 19.202 7.521 -5.608 1.00 81.56 239 SER A N 1
ATOM 1671 C CA . SER A 1 239 ? 20.098 8.218 -4.673 1.00 81.56 239 SER A CA 1
ATOM 1672 C C . SER A 1 239 ? 19.406 9.404 -3.996 1.00 81.56 239 SER A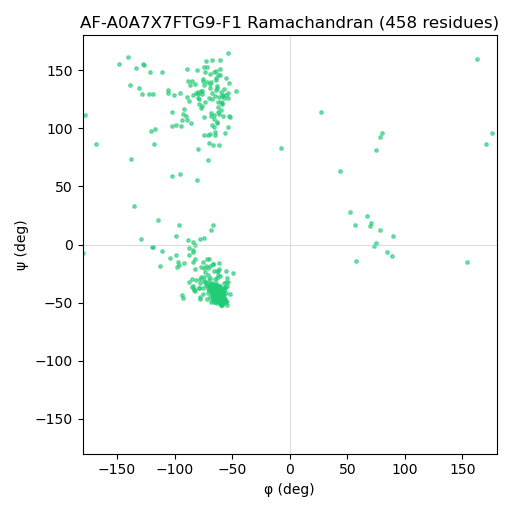 C 1
ATOM 1674 O O . SER A 1 239 ? 19.561 9.582 -2.787 1.00 81.56 239 SER A O 1
ATOM 1676 N N . ALA A 1 240 ? 18.572 10.153 -4.724 1.00 80.56 240 ALA A N 1
ATOM 1677 C CA . ALA A 1 240 ? 17.732 11.196 -4.143 1.00 80.56 240 ALA A CA 1
ATOM 1678 C C . ALA A 1 240 ? 16.718 10.616 -3.140 1.00 80.56 240 ALA A C 1
ATOM 1680 O O . ALA A 1 240 ? 16.640 11.089 -2.006 1.00 80.56 240 ALA A O 1
ATOM 1681 N N . LEU A 1 241 ? 16.002 9.546 -3.503 1.00 79.06 241 LEU A N 1
ATOM 1682 C CA . LEU A 1 241 ? 15.063 8.857 -2.613 1.00 79.06 241 LEU A CA 1
ATOM 1683 C C . LEU A 1 241 ? 15.764 8.298 -1.374 1.00 79.06 241 LEU A C 1
ATOM 1685 O O . LEU A 1 241 ? 15.287 8.526 -0.269 1.00 79.06 241 LEU A O 1
ATOM 1689 N N . ALA A 1 242 ? 16.923 7.656 -1.531 1.00 82.88 242 ALA A N 1
ATOM 1690 C CA . ALA A 1 242 ? 17.715 7.143 -0.416 1.00 82.88 242 ALA A CA 1
ATOM 1691 C C . ALA A 1 242 ? 18.167 8.262 0.538 1.00 82.88 242 ALA A C 1
ATOM 1693 O O . ALA A 1 242 ? 18.214 8.068 1.754 1.00 82.88 242 ALA A O 1
ATOM 1694 N N . SER A 1 243 ? 18.479 9.449 0.007 1.00 82.50 243 SER A N 1
ATOM 1695 C CA . SER A 1 243 ? 18.811 10.611 0.838 1.00 82.50 243 SER A CA 1
ATOM 1696 C C . SER A 1 243 ? 17.597 11.132 1.616 1.00 82.50 243 SER A C 1
ATOM 1698 O O . SER A 1 243 ? 17.723 11.443 2.799 1.00 82.50 243 SER A O 1
ATOM 1700 N N . MET A 1 244 ? 16.408 11.136 1.002 1.00 77.38 244 MET A N 1
ATOM 1701 C CA . MET A 1 244 ? 15.159 11.509 1.672 1.00 77.38 244 MET A CA 1
ATOM 1702 C C . MET A 1 244 ? 14.765 10.488 2.742 1.00 77.38 244 MET A C 1
ATOM 1704 O O . MET A 1 244 ? 14.404 10.888 3.845 1.00 77.38 244 MET A O 1
ATOM 1708 N N . THR A 1 245 ? 14.899 9.184 2.476 1.00 83.00 245 THR A N 1
ATOM 1709 C CA . THR A 1 245 ? 14.640 8.146 3.487 1.00 83.00 245 THR A CA 1
ATOM 1710 C C . THR A 1 245 ? 15.624 8.237 4.646 1.00 83.00 245 THR A C 1
ATOM 1712 O O . THR A 1 245 ? 15.213 8.100 5.789 1.00 83.00 245 THR A O 1
ATOM 1715 N N . ALA A 1 246 ? 16.900 8.540 4.388 1.00 84.62 246 ALA A N 1
ATOM 1716 C CA . ALA A 1 246 ? 17.883 8.731 5.453 1.00 84.62 246 ALA A CA 1
ATOM 1717 C C . ALA A 1 246 ? 17.556 9.949 6.338 1.00 84.62 246 ALA A C 1
ATOM 1719 O O . ALA A 1 246 ? 17.716 9.890 7.557 1.00 84.62 246 ALA A O 1
ATOM 1720 N N . GLU A 1 247 ? 17.069 11.045 5.750 1.00 85.06 247 GLU A N 1
ATOM 1721 C CA . GLU A 1 247 ? 16.583 12.205 6.507 1.00 85.06 247 GLU A CA 1
ATOM 1722 C C . GLU A 1 247 ? 15.287 11.886 7.272 1.00 85.06 247 GLU A C 1
ATOM 1724 O O . GLU A 1 247 ? 15.152 12.299 8.423 1.00 85.06 247 GLU A O 1
ATOM 1729 N N . MET A 1 248 ? 14.371 11.092 6.703 1.00 77.50 248 MET A N 1
ATOM 1730 C CA . MET A 1 248 ? 13.178 10.605 7.409 1.00 77.50 248 MET A CA 1
ATOM 1731 C C . MET A 1 248 ? 13.530 9.677 8.574 1.00 77.50 248 MET A C 1
ATOM 1733 O O . MET A 1 248 ? 12.970 9.838 9.652 1.00 77.50 248 MET A O 1
ATOM 1737 N N . ASP A 1 249 ? 14.489 8.766 8.410 1.00 80.75 249 ASP A N 1
ATOM 1738 C CA . ASP A 1 249 ? 14.985 7.895 9.483 1.00 80.75 249 ASP A CA 1
ATOM 1739 C C . ASP A 1 249 ? 15.671 8.712 10.580 1.00 80.75 249 ASP A C 1
ATOM 1741 O O . ASP A 1 249 ? 15.502 8.464 11.776 1.00 80.75 249 ASP A O 1
ATOM 1745 N N . LYS A 1 250 ? 16.420 9.747 10.198 1.00 81.44 250 LYS A N 1
ATOM 1746 C CA . LYS A 1 250 ? 17.019 10.684 11.148 1.00 81.44 250 LYS A CA 1
ATOM 1747 C C . LYS A 1 250 ? 15.949 11.492 11.887 1.00 81.44 250 LYS A C 1
ATOM 1749 O O . LYS A 1 250 ? 16.047 11.647 13.102 1.00 81.44 250 LYS A O 1
ATOM 1754 N N . ALA A 1 251 ? 14.901 11.938 11.198 1.00 77.06 251 ALA A N 1
ATOM 1755 C CA . ALA A 1 251 ? 13.759 12.607 11.813 1.00 77.06 251 ALA A CA 1
ATOM 1756 C C . ALA A 1 251 ? 12.999 11.661 12.761 1.00 77.06 251 ALA A C 1
ATOM 1758 O O . ALA A 1 251 ? 12.762 12.021 13.915 1.00 77.06 251 ALA A O 1
ATOM 1759 N N . ALA A 1 252 ? 12.728 10.425 12.338 1.00 72.56 252 ALA A N 1
ATOM 1760 C CA . ALA A 1 252 ? 12.071 9.391 13.135 1.00 72.56 252 ALA A CA 1
ATOM 1761 C C . ALA A 1 252 ? 12.903 8.997 14.367 1.00 72.56 252 ALA A C 1
ATOM 1763 O O . ALA A 1 252 ? 12.368 8.886 15.471 1.00 72.56 252 ALA A O 1
ATOM 1764 N N . SER A 1 253 ? 14.225 8.871 14.213 1.00 72.19 253 SER A N 1
ATOM 1765 C CA . SER A 1 253 ? 15.147 8.587 15.322 1.00 72.19 253 SER A CA 1
ATOM 1766 C C . SER A 1 253 ? 15.288 9.765 16.296 1.00 72.19 253 SER A C 1
ATOM 1768 O O . SER A 1 253 ? 15.504 9.566 17.492 1.00 72.19 253 SER A O 1
ATOM 1770 N N . SER A 1 254 ? 15.109 11.000 15.815 1.00 71.06 254 SER A N 1
ATOM 1771 C CA . SER A 1 254 ? 15.078 12.195 16.663 1.00 71.06 254 SER A CA 1
ATOM 1772 C C . SER A 1 254 ? 13.754 12.361 17.420 1.00 71.06 254 SER A C 1
ATOM 1774 O O . SER A 1 254 ? 13.761 12.898 18.528 1.00 71.06 254 SER A O 1
ATOM 1776 N N . SER A 1 255 ? 12.636 11.848 16.885 1.00 59.81 255 SER A N 1
ATOM 1777 C CA . SER A 1 255 ? 11.358 11.782 17.609 1.00 59.81 255 SER A CA 1
ATOM 1778 C C . SER A 1 255 ? 11.261 10.571 18.539 1.00 59.81 255 SER A C 1
ATOM 1780 O O . SER A 1 255 ? 10.495 10.601 19.500 1.00 59.81 255 SER A O 1
ATOM 1782 N N . SER A 1 256 ? 12.061 9.522 18.317 1.00 53.88 256 SER A N 1
ATOM 1783 C CA . SER A 1 256 ? 12.184 8.375 19.221 1.00 53.88 256 SER A CA 1
ATOM 1784 C C . SER A 1 256 ? 13.111 8.681 20.400 1.00 53.88 256 SER A C 1
ATOM 1786 O O . SER A 1 256 ? 14.074 7.956 20.668 1.00 53.88 256 SER A O 1
ATOM 1788 N N . ALA A 1 257 ? 12.812 9.741 21.148 1.00 53.72 257 ALA A N 1
ATOM 1789 C CA . ALA A 1 257 ? 13.251 9.830 22.531 1.00 53.72 257 ALA A CA 1
ATOM 1790 C C . ALA A 1 257 ? 12.623 8.653 23.310 1.00 53.72 257 ALA A C 1
ATOM 1792 O O . ALA A 1 257 ? 11.537 8.760 23.862 1.00 53.72 257 ALA A O 1
ATOM 1793 N N . VAL A 1 258 ? 13.310 7.507 23.265 1.00 56.41 258 VAL A N 1
ATOM 1794 C CA . VAL A 1 258 ? 13.176 6.296 24.090 1.00 56.41 258 VAL A CA 1
ATOM 1795 C C . VAL A 1 258 ? 11.729 5.844 24.350 1.00 56.41 258 VAL A C 1
ATOM 1797 O O . VAL A 1 258 ? 11.290 5.778 25.492 1.00 56.41 258 VAL A O 1
ATOM 1800 N N . VAL A 1 259 ? 10.996 5.468 23.299 1.00 65.00 259 VAL A N 1
ATOM 1801 C CA . VAL A 1 259 ? 9.898 4.496 23.441 1.00 65.00 259 VAL A CA 1
ATOM 1802 C C . VAL A 1 259 ? 10.511 3.138 23.141 1.00 65.00 259 VAL A C 1
ATOM 1804 O O . VAL A 1 259 ? 10.905 2.862 22.008 1.00 65.00 259 VAL A O 1
ATOM 1807 N N . THR A 1 260 ? 10.701 2.313 24.164 1.00 79.00 260 THR A N 1
ATOM 1808 C CA . THR A 1 260 ? 11.256 0.972 23.962 1.00 79.00 260 THR A CA 1
ATOM 1809 C C . THR A 1 260 ? 10.211 0.072 23.296 1.00 79.00 260 THR A C 1
ATOM 1811 O O . THR A 1 260 ? 9.010 0.308 23.414 1.00 79.00 260 THR A O 1
ATOM 1814 N N . ALA A 1 261 ? 10.634 -1.011 22.636 1.00 76.31 261 ALA A N 1
ATOM 1815 C CA . ALA A 1 261 ? 9.697 -2.013 22.111 1.00 76.31 261 ALA A CA 1
ATOM 1816 C C . ALA A 1 261 ? 8.744 -2.560 23.202 1.00 76.31 261 ALA A C 1
ATOM 1818 O O . ALA A 1 261 ? 7.602 -2.913 22.917 1.00 76.31 261 ALA A O 1
ATOM 1819 N N . ALA A 1 262 ? 9.193 -2.576 24.465 1.00 78.94 262 ALA A N 1
ATOM 1820 C CA . ALA A 1 262 ? 8.364 -2.937 25.612 1.00 78.94 262 ALA A CA 1
ATOM 1821 C C . ALA A 1 262 ? 7.270 -1.892 25.904 1.00 78.94 262 ALA A C 1
ATOM 1823 O O . ALA A 1 262 ? 6.142 -2.269 26.220 1.00 78.94 262 ALA A O 1
ATOM 1824 N N . ASP A 1 263 ? 7.570 -0.600 25.749 1.00 83.00 263 ASP A N 1
ATOM 1825 C CA . ASP A 1 263 ? 6.583 0.475 25.899 1.00 83.00 263 ASP A CA 1
ATOM 1826 C C . ASP A 1 263 ? 5.538 0.428 24.779 1.00 83.00 263 ASP A C 1
ATOM 1828 O O . ASP A 1 263 ? 4.348 0.605 25.043 1.00 83.00 263 ASP A O 1
ATOM 1832 N N . GLN A 1 264 ? 5.960 0.110 23.549 1.00 84.56 264 GLN A N 1
ATOM 1833 C CA . GLN A 1 264 ? 5.052 -0.060 22.413 1.00 84.56 264 GLN A CA 1
ATOM 1834 C C . GLN A 1 264 ? 4.123 -1.269 22.599 1.00 84.56 264 GLN A C 1
ATOM 1836 O O . GLN A 1 264 ? 2.914 -1.131 22.428 1.00 84.56 264 GLN A O 1
ATOM 1841 N N . SER A 1 265 ? 4.654 -2.429 23.005 1.00 84.75 265 SER A N 1
ATOM 1842 C CA . SER A 1 265 ? 3.836 -3.618 23.299 1.00 84.75 265 SER A CA 1
ATOM 1843 C C . SER A 1 265 ? 2.806 -3.333 24.395 1.00 84.75 265 SER A C 1
ATOM 1845 O O . SER A 1 265 ? 1.630 -3.632 24.227 1.00 84.75 265 SER A O 1
ATOM 1847 N N . ASN A 1 266 ? 3.221 -2.689 25.490 1.00 87.44 266 ASN A N 1
ATOM 1848 C CA . ASN A 1 266 ? 2.324 -2.334 26.591 1.00 87.44 266 ASN A CA 1
ATOM 1849 C C . ASN A 1 266 ? 1.245 -1.321 26.158 1.00 87.44 266 ASN A C 1
ATOM 1851 O O . ASN A 1 266 ? 0.099 -1.406 26.595 1.00 87.44 266 ASN A O 1
ATOM 1855 N N . ALA A 1 267 ? 1.579 -0.368 25.282 1.00 87.31 267 ALA A N 1
ATOM 1856 C CA . ALA A 1 267 ? 0.599 0.563 24.727 1.00 87.31 267 ALA A CA 1
ATOM 1857 C C . ALA A 1 267 ? -0.455 -0.154 23.865 1.00 87.31 267 ALA A C 1
ATOM 1859 O O . ALA A 1 267 ? -1.645 0.131 24.011 1.00 87.31 267 ALA A O 1
ATOM 1860 N N . MET A 1 268 ? -0.037 -1.114 23.032 1.00 88.38 268 MET A N 1
ATOM 1861 C CA . MET A 1 268 ? -0.950 -1.924 22.217 1.00 88.38 268 MET A CA 1
ATOM 1862 C C . MET A 1 268 ? -1.869 -2.795 23.081 1.00 88.38 268 MET A C 1
ATOM 1864 O O . MET A 1 268 ? -3.078 -2.805 22.852 1.00 88.38 268 MET A O 1
ATOM 1868 N N . ASP A 1 269 ? -1.335 -3.442 24.121 1.00 89.94 269 ASP A N 1
ATOM 1869 C CA . ASP A 1 269 ? -2.131 -4.259 25.048 1.00 89.94 269 ASP A CA 1
ATOM 1870 C C . ASP A 1 269 ? -3.192 -3.415 25.774 1.00 89.94 269 ASP A C 1
ATOM 1872 O O . ASP A 1 269 ? -4.356 -3.808 25.879 1.00 89.94 269 ASP A O 1
ATOM 1876 N N . ARG A 1 270 ? -2.820 -2.211 26.238 1.00 89.94 270 ARG A N 1
ATOM 1877 C CA . ARG A 1 270 ? -3.762 -1.268 26.868 1.00 89.94 270 ARG A CA 1
ATOM 1878 C C . ARG A 1 270 ? -4.858 -0.834 25.911 1.00 89.94 270 ARG A C 1
ATOM 1880 O O . ARG A 1 270 ? -6.011 -0.745 26.331 1.00 89.94 270 ARG A O 1
ATOM 1887 N N . PHE A 1 271 ? -4.507 -0.543 24.662 1.00 91.38 271 PHE A N 1
ATOM 1888 C CA . PHE A 1 271 ? -5.475 -0.149 23.647 1.00 91.38 271 PHE A CA 1
ATOM 1889 C C . PHE A 1 271 ? -6.468 -1.282 23.372 1.00 91.38 271 PHE A C 1
ATOM 1891 O O . PHE A 1 271 ? -7.673 -1.069 23.487 1.00 91.38 271 PHE A O 1
ATOM 1898 N N . ALA A 1 272 ? -5.973 -2.496 23.117 1.00 89.12 272 ALA A N 1
ATOM 1899 C CA . ALA A 1 272 ? -6.811 -3.662 22.852 1.00 89.12 272 ALA A CA 1
ATOM 1900 C C . ALA A 1 272 ? -7.785 -3.947 24.010 1.00 89.12 272 ALA A C 1
ATOM 1902 O O . ALA A 1 272 ? -8.985 -4.111 23.790 1.00 89.12 272 ALA A O 1
ATOM 1903 N N . LEU A 1 273 ? -7.291 -3.917 25.252 1.00 91.25 273 LEU A N 1
ATOM 1904 C CA . LEU A 1 273 ? -8.116 -4.096 26.449 1.00 91.25 273 LEU A CA 1
ATOM 1905 C C . LEU A 1 273 ? -9.158 -2.990 26.628 1.00 91.25 273 LEU A C 1
ATOM 1907 O O . LEU A 1 273 ? -10.308 -3.279 26.960 1.00 91.25 273 LEU A O 1
ATOM 1911 N N . THR A 1 274 ? -8.763 -1.733 26.416 1.00 92.56 274 THR A N 1
ATOM 1912 C CA . THR A 1 274 ? -9.660 -0.576 26.536 1.00 92.56 274 THR A CA 1
ATOM 1913 C C . THR A 1 274 ? -10.824 -0.712 25.569 1.00 92.56 274 THR A C 1
ATOM 1915 O O . THR A 1 274 ? -11.976 -0.648 25.996 1.00 92.56 274 THR A O 1
ATOM 1918 N N . THR A 1 275 ? -10.526 -0.961 24.295 1.00 92.12 275 THR A N 1
ATOM 1919 C CA . THR A 1 275 ? -11.536 -1.103 23.246 1.00 92.12 275 THR A CA 1
ATOM 1920 C C . THR A 1 275 ? -12.472 -2.264 23.543 1.00 92.12 275 THR A C 1
ATOM 1922 O O . THR A 1 275 ? -13.685 -2.075 23.593 1.00 92.12 275 THR A O 1
ATOM 1925 N N . HIS A 1 276 ? -11.919 -3.431 23.875 1.00 91.31 276 HIS A N 1
ATOM 1926 C CA . HIS A 1 276 ? -12.711 -4.619 24.167 1.00 91.31 276 HIS A CA 1
ATOM 1927 C C . HIS A 1 276 ? -13.671 -4.429 25.356 1.00 91.31 276 HIS A C 1
ATOM 1929 O O . HIS A 1 276 ? -14.868 -4.708 25.263 1.00 91.31 276 HIS A O 1
ATOM 1935 N N . HIS A 1 277 ? -13.172 -3.920 26.487 1.00 93.12 277 HIS A N 1
ATOM 1936 C CA . HIS A 1 277 ? -14.005 -3.700 27.671 1.00 93.12 277 HIS A CA 1
ATOM 1937 C C . HIS A 1 277 ? -15.034 -2.583 27.470 1.00 93.12 277 HIS A C 1
ATOM 1939 O O . HIS A 1 277 ? -16.151 -2.689 27.990 1.00 93.12 277 HIS A O 1
ATOM 1945 N N . ALA A 1 278 ? -14.672 -1.521 26.746 1.00 93.75 278 ALA A N 1
ATO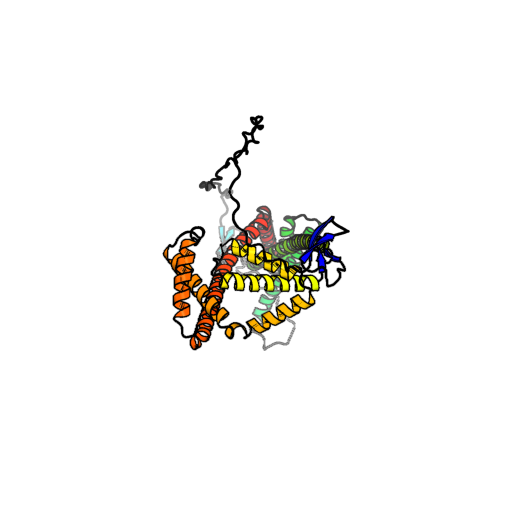M 1946 C CA . ALA A 1 278 ? -15.581 -0.424 26.452 1.00 93.75 278 ALA A CA 1
ATOM 1947 C C . ALA A 1 278 ? -16.733 -0.888 25.554 1.00 93.75 278 ALA A C 1
ATOM 1949 O O . ALA A 1 278 ? -17.891 -0.604 25.866 1.00 93.75 278 ALA A O 1
ATOM 1950 N N . GLU A 1 279 ? -16.440 -1.672 24.516 1.00 92.06 279 GLU A N 1
ATOM 1951 C CA . GLU A 1 279 ? -17.446 -2.257 23.627 1.00 92.06 279 GLU A CA 1
ATOM 1952 C C . GLU A 1 279 ? -18.387 -3.195 24.370 1.00 92.06 279 GLU A C 1
ATOM 1954 O O . GLU A 1 279 ? -19.599 -3.028 24.275 1.00 92.06 279 GLU A O 1
ATOM 1959 N N . LEU A 1 280 ? -17.868 -4.125 25.179 1.00 91.38 280 LEU A N 1
ATOM 1960 C CA . LEU A 1 280 ? -18.719 -5.016 25.973 1.00 91.38 280 LEU A CA 1
ATOM 1961 C C . LEU A 1 280 ? -19.666 -4.233 26.890 1.00 91.38 280 LEU A C 1
ATOM 1963 O O . LEU A 1 280 ? -20.853 -4.549 26.973 1.00 91.38 280 LEU A O 1
ATOM 1967 N N . LYS A 1 281 ? -19.171 -3.184 27.559 1.00 95.06 281 LYS A N 1
ATOM 1968 C CA . LYS A 1 281 ? -19.996 -2.334 28.431 1.00 95.06 281 LYS A CA 1
ATOM 1969 C C . LYS A 1 281 ? -21.033 -1.529 27.657 1.00 95.06 281 LYS A C 1
ATOM 1971 O O . LYS A 1 281 ? -22.172 -1.431 28.112 1.00 95.06 281 LYS A O 1
ATOM 1976 N N . ALA A 1 282 ? -20.648 -0.945 26.526 1.00 93.25 282 ALA A N 1
ATOM 1977 C CA . ALA A 1 282 ? -21.554 -0.191 25.670 1.00 93.25 282 ALA A CA 1
ATOM 1978 C C . ALA A 1 282 ? -22.646 -1.092 25.084 1.00 93.25 282 ALA A C 1
ATOM 1980 O O . ALA A 1 282 ? -23.823 -0.725 25.103 1.00 93.25 282 ALA A O 1
ATOM 1981 N N . ASN A 1 283 ? -22.261 -2.290 24.645 1.00 89.50 283 ASN A N 1
ATOM 1982 C CA . ASN A 1 283 ? -23.159 -3.278 24.069 1.00 89.50 283 ASN A CA 1
ATOM 1983 C C . ASN A 1 283 ? -24.159 -3.794 25.098 1.00 89.50 283 ASN A C 1
ATOM 1985 O O . ASN A 1 283 ? -25.359 -3.839 24.835 1.00 89.50 283 ASN A O 1
ATOM 1989 N N . HIS A 1 284 ? -23.696 -4.062 26.317 1.00 90.19 284 HIS A N 1
ATOM 1990 C CA . HIS A 1 284 ? -24.575 -4.452 27.413 1.00 90.19 284 HIS A CA 1
ATOM 1991 C C . HIS A 1 284 ? -25.602 -3.364 27.783 1.00 90.19 284 HIS A C 1
ATOM 1993 O O . HIS A 1 284 ? -26.683 -3.656 28.294 1.00 90.19 284 HIS A O 1
ATOM 1999 N N . GLN A 1 285 ? -25.279 -2.094 27.521 1.00 94.25 285 GLN A N 1
ATOM 2000 C CA . GLN A 1 285 ? -26.183 -0.956 27.707 1.00 94.25 285 GLN A CA 1
ATOM 2001 C C . GLN A 1 285 ? -27.071 -0.672 26.480 1.00 94.25 285 GLN A C 1
ATOM 2003 O O . GLN A 1 285 ? -27.908 0.230 26.548 1.00 94.25 285 GLN A O 1
ATOM 2008 N N . GLY A 1 286 ? -26.914 -1.416 25.379 1.00 90.56 286 GLY A N 1
ATOM 2009 C CA . GLY A 1 286 ? -27.677 -1.235 24.140 1.00 90.56 286 GLY A CA 1
ATOM 2010 C C . GLY A 1 286 ? -27.386 0.081 23.411 1.00 90.56 286 GLY A C 1
ATOM 2011 O O . GLY A 1 286 ? -28.246 0.585 22.684 1.00 90.56 286 GLY A O 1
ATOM 2012 N N . LEU A 1 287 ? -26.209 0.677 23.628 1.00 91.62 287 LEU A N 1
ATOM 2013 C CA . LEU A 1 287 ? -25.836 1.970 23.044 1.00 91.62 287 LEU A CA 1
ATOM 2014 C C . LEU A 1 287 ? -25.488 1.834 21.554 1.00 91.62 287 LEU A C 1
ATOM 2016 O O . LEU A 1 287 ? -24.789 0.888 21.169 1.00 91.62 287 LEU A O 1
ATOM 2020 N N . SER A 1 288 ? -25.904 2.805 20.735 1.00 91.12 288 SER A N 1
ATOM 2021 C CA . SER A 1 288 ? -25.479 2.927 19.330 1.00 91.12 288 SER A CA 1
ATOM 2022 C C . SER A 1 288 ? -24.004 3.283 19.219 1.00 91.12 288 SER A C 1
ATOM 2024 O O . SER A 1 288 ? -23.432 3.812 20.172 1.00 91.12 288 SER A O 1
ATOM 2026 N N . HIS A 1 289 ? -23.393 3.011 18.062 1.00 87.94 289 HIS A N 1
ATOM 2027 C CA . HIS A 1 289 ? -22.000 3.384 17.783 1.00 87.94 289 HIS A CA 1
ATOM 2028 C C . HIS A 1 289 ? -21.755 4.894 17.963 1.00 87.94 289 HIS A C 1
ATOM 2030 O O . HIS A 1 289 ? -20.749 5.270 18.557 1.00 87.94 289 HIS A O 1
ATOM 2036 N N . ASP A 1 290 ? -22.730 5.728 17.589 1.00 87.38 290 ASP A N 1
ATOM 2037 C CA . ASP A 1 290 ? -22.663 7.191 17.726 1.00 87.38 290 ASP A CA 1
ATOM 2038 C C . ASP A 1 290 ? -23.172 7.740 19.073 1.00 87.38 290 ASP A C 1
ATOM 2040 O O . ASP A 1 290 ? -23.272 8.957 19.248 1.00 87.38 290 ASP A O 1
ATOM 2044 N N . ASP A 1 291 ? -23.550 6.890 20.038 1.00 91.69 291 ASP A N 1
ATOM 2045 C CA . ASP A 1 291 ? -24.052 7.391 21.322 1.00 91.69 291 ASP A CA 1
ATOM 2046 C C . ASP A 1 291 ? -22.911 8.095 22.085 1.00 91.69 291 ASP A C 1
ATOM 2048 O O . ASP A 1 291 ? -21.882 7.469 22.361 1.00 91.69 291 ASP A O 1
ATOM 2052 N N . PRO A 1 292 ? -23.068 9.366 22.507 1.00 92.56 292 PRO A N 1
ATOM 2053 C CA . PRO A 1 292 ? -22.023 10.099 23.226 1.00 92.56 292 PRO A CA 1
ATOM 2054 C C . PRO A 1 292 ? -21.634 9.453 24.567 1.00 92.56 292 PRO A C 1
ATOM 2056 O O . PRO A 1 292 ? -20.581 9.752 25.128 1.00 92.56 292 PRO A O 1
ATOM 2059 N N . LYS A 1 293 ? -22.444 8.542 25.113 1.00 95.38 293 LYS A N 1
ATOM 2060 C CA . LYS A 1 293 ? -22.059 7.750 26.287 1.00 95.38 293 LYS A CA 1
ATOM 2061 C C . LYS A 1 293 ? -20.983 6.723 25.964 1.00 95.38 293 LYS A C 1
ATOM 2063 O O . LYS A 1 293 ? -20.231 6.377 26.874 1.00 95.38 293 LYS A O 1
ATOM 2068 N N . ARG A 1 294 ? -20.870 6.246 24.716 1.00 94.38 294 ARG A N 1
ATOM 2069 C CA . ARG A 1 294 ? -19.783 5.339 24.323 1.00 94.38 294 ARG A CA 1
ATOM 2070 C C . ARG A 1 294 ? -18.438 6.000 24.558 1.00 94.38 294 ARG A C 1
ATOM 2072 O O . ARG A 1 294 ? -17.628 5.411 25.262 1.00 94.38 294 ARG A O 1
ATOM 2079 N N . SER A 1 295 ? -18.222 7.228 24.081 1.00 92.56 295 SER A N 1
ATOM 2080 C CA . SER A 1 295 ? -16.950 7.936 24.307 1.00 92.56 295 SER A CA 1
ATOM 2081 C C . SER A 1 295 ? -16.633 8.079 25.797 1.00 92.56 295 SER A C 1
ATOM 2083 O O . SER A 1 295 ? -15.511 7.815 26.213 1.00 92.56 295 SER A O 1
ATOM 2085 N N . THR A 1 296 ? -17.645 8.357 26.626 1.00 96.50 296 THR A N 1
ATOM 2086 C CA . THR A 1 296 ? -17.483 8.396 28.089 1.00 96.50 296 THR A CA 1
ATOM 2087 C C . THR A 1 296 ? -17.051 7.036 28.660 1.00 96.50 296 THR A C 1
ATOM 2089 O O . THR A 1 296 ? -16.209 6.983 29.554 1.00 96.50 296 THR A O 1
ATOM 2092 N N . ILE A 1 297 ? -17.601 5.922 28.162 1.00 96.62 297 ILE A N 1
ATOM 2093 C CA . ILE A 1 297 ? -17.188 4.564 28.560 1.00 96.62 297 ILE A CA 1
ATOM 2094 C C . ILE A 1 297 ? -15.748 4.282 28.107 1.00 96.62 297 ILE A C 1
ATOM 2096 O O . ILE A 1 297 ? -14.966 3.760 28.903 1.00 96.62 297 ILE A O 1
ATOM 2100 N N . TYR A 1 298 ? -15.381 4.655 26.876 1.00 94.50 298 TYR A N 1
ATOM 2101 C CA . TYR A 1 298 ? -14.011 4.520 26.371 1.00 94.50 298 TYR A CA 1
ATOM 2102 C C . TYR A 1 298 ? -13.023 5.300 27.235 1.00 94.50 298 TYR A C 1
ATOM 2104 O O . TYR A 1 298 ? -12.040 4.723 27.682 1.00 94.50 298 TYR A O 1
ATOM 2112 N N . GLU A 1 299 ? -13.300 6.566 27.549 1.00 94.56 299 GLU A N 1
ATOM 2113 C CA . GLU A 1 299 ? -12.452 7.379 28.428 1.00 94.56 299 GLU A CA 1
ATOM 2114 C C . GLU A 1 299 ? -12.303 6.750 29.820 1.00 94.56 299 GLU A C 1
ATOM 2116 O O . GLU A 1 299 ? -11.206 6.713 30.379 1.00 94.56 299 GLU A O 1
ATOM 2121 N N . GLN A 1 300 ? -13.388 6.214 30.389 1.00 97.00 300 GLN A N 1
ATOM 2122 C CA . GLN A 1 300 ? -13.348 5.541 31.689 1.00 97.00 300 GLN A CA 1
ATOM 2123 C C . GLN A 1 300 ? -12.472 4.281 31.666 1.00 97.00 300 GLN A C 1
ATOM 2125 O O . GLN A 1 300 ? -11.659 4.092 32.578 1.00 97.00 300 GLN A O 1
ATOM 2130 N N . GLU A 1 301 ? -12.610 3.428 30.647 1.00 96.88 301 GLU A N 1
ATOM 2131 C CA . GLU A 1 301 ? -11.759 2.242 30.498 1.00 96.88 301 GLU A CA 1
ATOM 2132 C C . GLU A 1 301 ? -10.312 2.624 30.180 1.00 96.88 301 GLU A C 1
ATOM 2134 O O . GLU A 1 301 ? -9.387 2.051 30.756 1.00 96.88 301 GLU A O 1
ATOM 2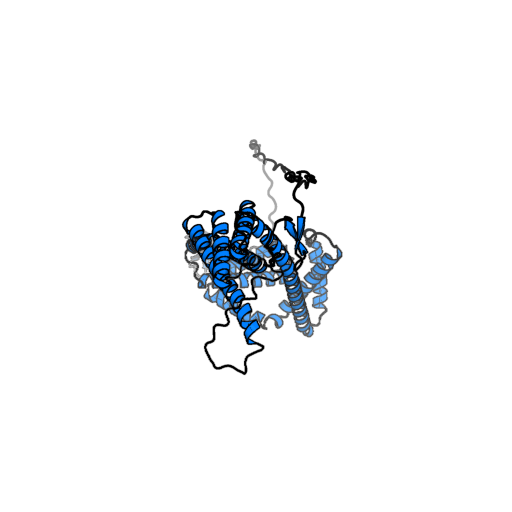139 N N . GLU A 1 302 ? -10.094 3.648 29.361 1.00 94.62 302 GLU A N 1
ATOM 2140 C CA . GLU A 1 302 ? -8.760 4.128 29.020 1.00 94.62 302 GLU A CA 1
ATOM 2141 C C . GLU A 1 302 ? -8.031 4.615 30.278 1.00 94.62 302 GLU A C 1
ATOM 2143 O O . GLU A 1 302 ? -6.891 4.226 30.528 1.00 94.62 302 GLU A O 1
ATOM 2148 N N . GLN A 1 303 ? -8.688 5.404 31.136 1.00 96.44 303 GLN A N 1
ATOM 2149 C CA . GLN A 1 303 ? -8.112 5.838 32.414 1.00 96.44 303 GLN A CA 1
ATOM 2150 C C . GLN A 1 303 ? -7.842 4.659 33.360 1.00 96.44 303 GLN A C 1
ATOM 2152 O O . GLN A 1 303 ? -6.814 4.625 34.052 1.00 96.44 303 GLN A O 1
ATOM 2157 N N . ARG A 1 304 ? -8.723 3.653 33.369 1.00 96.31 304 ARG A N 1
ATOM 2158 C CA . ARG A 1 304 ? -8.535 2.422 34.144 1.00 96.31 304 ARG A CA 1
ATOM 2159 C C . ARG A 1 304 ? -7.288 1.655 33.689 1.00 96.31 304 ARG A C 1
ATOM 2161 O O . ARG A 1 304 ? -6.490 1.269 34.540 1.00 96.31 304 ARG A O 1
ATOM 2168 N N . PHE A 1 305 ? -7.079 1.460 32.387 1.00 94.06 305 PHE A N 1
ATOM 2169 C CA . PHE A 1 305 ? -5.908 0.739 31.869 1.00 94.06 305 PHE A CA 1
ATOM 2170 C C . PHE A 1 305 ? -4.628 1.588 31.856 1.00 94.06 305 PHE A C 1
ATOM 2172 O O . PHE A 1 305 ? -3.541 1.055 32.082 1.00 94.06 305 PHE A O 1
ATOM 2179 N N . LYS A 1 306 ? -4.725 2.916 31.706 1.00 93.31 306 LYS A N 1
ATOM 2180 C CA . LYS A 1 306 ? -3.588 3.848 31.850 1.00 93.31 306 LYS A CA 1
ATOM 2181 C C . LYS A 1 306 ? -2.958 3.776 33.239 1.00 93.31 306 LYS A C 1
ATOM 2183 O O . LYS A 1 306 ? -1.732 3.803 33.360 1.00 93.31 306 LYS A O 1
ATOM 2188 N N . THR A 1 307 ? -3.790 3.674 34.275 1.00 95.81 307 THR A N 1
ATOM 2189 C CA . THR A 1 307 ? -3.352 3.593 35.679 1.00 95.81 307 THR A CA 1
ATOM 2190 C C . THR A 1 307 ? -2.986 2.174 36.128 1.00 95.81 307 THR A C 1
ATOM 2192 O O . THR A 1 307 ? -2.447 1.998 37.221 1.00 95.81 307 THR A O 1
ATOM 2195 N N . MET A 1 308 ? -3.225 1.164 35.285 1.00 94.56 308 MET A N 1
ATOM 2196 C CA . MET A 1 308 ? -2.912 -0.233 35.571 1.00 94.56 308 MET A CA 1
ATOM 2197 C C . MET A 1 308 ? -1.402 -0.513 35.411 1.00 94.56 308 MET A C 1
ATOM 2199 O O . MET A 1 308 ? -0.817 -0.136 34.389 1.00 94.56 308 MET A O 1
ATOM 2203 N N . PRO A 1 309 ? -0.749 -1.183 36.383 1.00 96.25 309 PRO A N 1
ATOM 2204 C CA . PRO A 1 309 ? 0.644 -1.610 36.257 1.00 96.25 309 PRO A CA 1
ATOM 2205 C C . PRO A 1 309 ? 0.887 -2.469 34.999 1.00 96.25 309 PRO A C 1
ATOM 2207 O O . PRO A 1 309 ? 0.017 -3.268 34.651 1.00 96.25 309 PRO A O 1
ATOM 2210 N N . PRO A 1 310 ? 2.042 -2.348 34.312 1.00 93.00 310 PRO A N 1
ATOM 2211 C CA . PRO A 1 310 ? 2.303 -3.070 33.058 1.00 93.00 310 PRO A CA 1
ATOM 2212 C C . PRO A 1 310 ? 2.162 -4.597 33.151 1.00 93.00 310 PRO A C 1
ATOM 2214 O O . PRO A 1 310 ? 1.662 -5.235 32.231 1.00 93.00 310 PRO A O 1
ATOM 2217 N N . ASP A 1 311 ? 2.559 -5.193 34.275 1.00 93.88 311 ASP A N 1
ATOM 2218 C CA . ASP A 1 311 ? 2.409 -6.627 34.543 1.00 93.88 311 ASP A CA 1
ATOM 2219 C C . ASP A 1 311 ? 0.935 -7.050 34.630 1.00 93.88 311 ASP A C 1
ATOM 2221 O O . ASP A 1 311 ? 0.567 -8.130 34.166 1.00 93.88 311 ASP A O 1
ATOM 2225 N N . GLN A 1 312 ? 0.078 -6.180 35.166 1.00 96.00 312 GLN A N 1
ATOM 2226 C CA . GLN A 1 312 ? -1.365 -6.410 35.226 1.00 96.00 312 GLN A CA 1
ATOM 2227 C C . GLN A 1 312 ? -2.037 -6.215 33.868 1.00 96.00 312 GLN A C 1
ATOM 2229 O O . GLN A 1 312 ? -2.925 -6.995 33.538 1.00 96.00 312 GLN A O 1
ATOM 2234 N N . VAL A 1 313 ? -1.596 -5.233 33.073 1.00 93.75 313 VAL A N 1
ATOM 2235 C CA . VAL A 1 313 ? -2.067 -5.049 31.689 1.00 93.75 313 VAL A CA 1
ATOM 2236 C C . VAL A 1 313 ? -1.766 -6.298 30.877 1.00 93.75 313 VAL A C 1
ATOM 2238 O O . VAL A 1 313 ? -2.677 -6.875 30.294 1.00 93.75 313 VAL A O 1
ATOM 2241 N N . LYS A 1 314 ? -0.513 -6.763 30.899 1.00 92.44 314 LYS A N 1
ATOM 2242 C CA . LYS A 1 314 ? -0.112 -7.966 30.172 1.00 92.44 314 LYS A CA 1
ATOM 2243 C C . LYS A 1 314 ? -0.947 -9.176 30.587 1.00 92.44 314 LYS A C 1
ATOM 2245 O O . LYS A 1 314 ? -1.469 -9.896 29.744 1.00 92.44 314 LYS A O 1
ATOM 2250 N N . LYS A 1 315 ? -1.124 -9.379 31.896 1.00 96.12 315 LYS A N 1
ATOM 2251 C CA . LYS A 1 315 ? -1.956 -10.471 32.408 1.00 96.12 315 LYS A CA 1
ATOM 2252 C C . LYS A 1 315 ? -3.414 -10.351 31.947 1.00 96.12 315 LYS A C 1
ATOM 2254 O O . LYS A 1 315 ? -4.011 -11.355 31.577 1.00 96.12 315 LYS A O 1
ATOM 2259 N N . ALA A 1 316 ? -3.983 -9.146 31.966 1.00 93.69 316 ALA A N 1
ATOM 2260 C CA . ALA A 1 316 ? -5.338 -8.904 31.482 1.00 93.69 316 ALA A CA 1
ATOM 2261 C C . ALA A 1 316 ? -5.455 -9.180 29.974 1.00 93.69 316 ALA A C 1
ATOM 2263 O O . ALA A 1 316 ? -6.446 -9.767 29.551 1.00 93.69 316 ALA A O 1
ATOM 2264 N N . ALA A 1 317 ? -4.440 -8.829 29.179 1.00 92.75 317 ALA A N 1
ATOM 2265 C CA . ALA A 1 317 ? -4.391 -9.124 27.748 1.00 92.75 317 ALA A CA 1
ATOM 2266 C C . ALA A 1 317 ? -4.347 -10.641 27.486 1.00 92.75 317 ALA A C 1
ATOM 2268 O O . ALA A 1 317 ? -5.140 -11.143 26.694 1.00 92.75 317 ALA A O 1
ATOM 2269 N N . GLU A 1 318 ? -3.525 -11.392 28.227 1.00 92.81 318 GLU A N 1
ATOM 2270 C CA . GLU A 1 318 ? -3.490 -12.864 28.162 1.00 92.81 318 GLU A CA 1
ATOM 2271 C C . GLU A 1 318 ? -4.822 -13.507 28.605 1.00 92.81 318 GLU A C 1
ATOM 2273 O O . GLU A 1 318 ? -5.240 -14.540 28.077 1.00 92.81 318 GLU A O 1
ATOM 2278 N N . GLU A 1 319 ? -5.500 -12.934 29.607 1.00 93.81 319 GLU A N 1
ATOM 2279 C CA . GLU A 1 319 ? -6.830 -13.380 30.047 1.00 93.81 319 GLU A CA 1
ATOM 2280 C C . GLU A 1 319 ? -7.901 -13.094 28.977 1.00 93.81 319 GLU A C 1
ATOM 2282 O O . GLU A 1 319 ? -8.751 -13.953 28.729 1.00 93.81 319 GLU A O 1
ATOM 2287 N N . MET A 1 320 ? -7.832 -11.939 28.308 1.00 92.06 320 MET A N 1
ATOM 2288 C CA . MET A 1 320 ? -8.704 -11.568 27.189 1.00 92.06 320 MET A CA 1
ATOM 2289 C C . MET A 1 320 ? -8.497 -12.488 25.981 1.00 92.06 320 MET A C 1
ATOM 2291 O O . MET A 1 320 ? -9.475 -12.956 25.404 1.00 92.06 320 MET A O 1
ATOM 2295 N N . GLU A 1 321 ? -7.253 -12.806 25.625 1.00 91.12 321 GLU A N 1
ATOM 2296 C CA . GLU A 1 321 ? -6.927 -13.741 24.540 1.00 91.12 321 GLU A CA 1
ATOM 2297 C C . GLU A 1 321 ? -7.514 -15.134 24.811 1.00 91.12 321 GLU A C 1
ATOM 2299 O O . GLU A 1 321 ? -8.276 -15.664 24.001 1.00 91.12 321 GLU A O 1
ATOM 2304 N N . LYS A 1 322 ? -7.293 -15.682 26.014 1.00 93.31 322 LYS A N 1
ATOM 2305 C CA . LYS A 1 322 ? -7.896 -16.962 26.436 1.00 93.31 322 LYS A CA 1
ATOM 2306 C C . LYS A 1 322 ? -9.421 -16.923 26.439 1.00 93.31 322 LYS A C 1
ATOM 2308 O O . LYS A 1 322 ? -10.079 -17.927 26.147 1.00 93.31 322 LYS A O 1
ATOM 2313 N N . TRP A 1 323 ? -10.006 -15.788 26.817 1.00 91.69 323 TRP A N 1
ATOM 2314 C CA . TRP A 1 323 ? -11.448 -15.603 26.736 1.00 91.69 323 TRP A CA 1
ATOM 2315 C C . TRP A 1 323 ? -11.906 -15.601 25.269 1.00 91.69 323 TRP A C 1
ATOM 2317 O O . TRP A 1 323 ? -12.845 -16.324 24.945 1.00 91.69 323 TRP A O 1
ATOM 2327 N N . ASN A 1 324 ? -11.197 -14.936 24.357 1.00 87.25 324 ASN A N 1
ATOM 2328 C CA . ASN A 1 324 ? -11.519 -14.915 22.928 1.00 87.25 324 ASN A CA 1
ATOM 2329 C C . ASN A 1 324 ? -11.437 -16.296 22.256 1.00 87.25 324 ASN A C 1
ATOM 2331 O O . ASN A 1 324 ? -12.342 -16.649 21.499 1.00 87.25 324 ASN A O 1
ATOM 2335 N N . GLU A 1 325 ? -10.424 -17.108 22.567 1.00 89.06 325 GLU A N 1
ATOM 2336 C CA . GLU A 1 325 ? -10.213 -18.427 21.938 1.00 89.06 325 GLU A CA 1
ATOM 2337 C C . GLU A 1 325 ? -11.316 -19.456 22.251 1.00 89.06 325 GLU A C 1
ATOM 2339 O O . GLU A 1 325 ? -11.526 -20.417 21.508 1.00 89.06 325 GLU A O 1
ATOM 2344 N N . GLY A 1 326 ? -12.062 -19.284 23.344 1.00 84.12 326 GLY A N 1
ATOM 2345 C CA . GLY A 1 326 ? -13.128 -20.233 23.680 1.00 84.12 326 GLY A CA 1
ATOM 2346 C C . GLY A 1 326 ? -13.926 -19.950 24.946 1.00 84.12 326 GLY A C 1
ATOM 2347 O O . GLY A 1 326 ? -14.919 -20.638 25.203 1.00 84.12 326 GLY A O 1
ATOM 2348 N N . GLY A 1 327 ? -13.522 -18.961 25.745 1.00 88.00 327 GLY A N 1
ATOM 2349 C CA . GLY A 1 327 ? -14.288 -18.482 26.895 1.00 88.00 327 GLY A CA 1
ATOM 2350 C C . GLY A 1 327 ? -15.543 -17.703 26.497 1.00 88.00 327 GLY A C 1
ATOM 2351 O O . GLY A 1 327 ? -16.590 -17.920 27.104 1.00 88.00 327 GLY A O 1
ATOM 2352 N N . LYS A 1 328 ? -15.475 -16.881 25.442 1.00 91.06 328 LYS A N 1
ATOM 2353 C CA . LYS A 1 328 ? -16.548 -15.976 25.009 1.00 91.06 328 LYS A CA 1
ATOM 2354 C C . LYS A 1 328 ? -17.849 -16.717 24.707 1.00 91.06 328 LYS A C 1
ATOM 2356 O O . LYS A 1 328 ? -18.916 -16.329 25.161 1.00 91.06 328 LYS A O 1
ATOM 2361 N N . TRP A 1 329 ? -17.750 -17.891 24.086 1.00 93.56 329 TRP A N 1
ATOM 2362 C CA . TRP A 1 329 ? -18.899 -18.748 23.771 1.00 93.56 329 TRP A CA 1
ATOM 2363 C C . TRP A 1 329 ? -19.558 -19.416 24.980 1.00 93.56 329 TRP A C 1
ATOM 2365 O O . TRP A 1 329 ? -20.636 -19.991 24.844 1.00 93.56 329 TRP A O 1
ATOM 2375 N N . LYS A 1 330 ? -18.914 -19.391 26.151 1.00 94.06 330 LYS A N 1
ATOM 2376 C CA . LYS A 1 330 ? -19.474 -19.919 27.404 1.00 94.06 330 LYS A CA 1
ATOM 2377 C C . LYS A 1 330 ? -20.224 -18.848 28.194 1.00 94.06 330 LYS A C 1
ATOM 2379 O O . LYS A 1 330 ? -20.979 -19.193 29.100 1.00 94.06 330 LYS A O 1
ATOM 2384 N N . ASP A 1 331 ? -20.017 -17.575 27.871 1.00 94.12 331 ASP A N 1
ATOM 2385 C CA . ASP A 1 331 ? -20.708 -16.456 28.496 1.00 94.12 331 ASP A CA 1
ATOM 2386 C C . ASP A 1 331 ? -22.043 -16.203 27.780 1.00 94.12 331 ASP A C 1
ATOM 2388 O O . ASP A 1 331 ? -22.103 -15.670 26.674 1.00 94.12 331 ASP A O 1
ATOM 2392 N N . ALA A 1 332 ? -23.141 -16.608 28.421 1.00 94.50 332 ALA A N 1
ATOM 2393 C CA . ALA A 1 332 ? -24.479 -16.471 27.853 1.00 94.50 332 ALA A CA 1
ATOM 2394 C C . ALA A 1 332 ? -24.899 -15.007 27.626 1.00 94.50 332 ALA A C 1
ATOM 2396 O O . ALA A 1 332 ? -25.701 -14.752 26.724 1.00 94.50 332 ALA A O 1
ATOM 2397 N N . ALA A 1 333 ? -24.383 -14.061 28.421 1.00 94.19 333 ALA A N 1
ATOM 2398 C CA . ALA A 1 333 ? -24.660 -12.640 28.236 1.00 94.19 333 ALA A CA 1
ATOM 2399 C C . ALA A 1 333 ? -23.928 -12.125 26.995 1.00 94.19 333 ALA A C 1
ATOM 2401 O O . ALA A 1 333 ? -24.565 -11.541 26.123 1.00 94.19 333 ALA A O 1
ATOM 2402 N N . PHE A 1 334 ? -22.639 -12.455 26.856 1.00 94.06 334 PHE A N 1
ATOM 2403 C CA . PHE A 1 334 ? -21.874 -12.120 25.655 1.00 94.06 334 PHE A CA 1
ATOM 2404 C C . PHE A 1 334 ? -22.519 -12.682 24.387 1.00 94.06 334 PHE A C 1
ATOM 2406 O O . PHE A 1 334 ? -22.733 -11.945 23.434 1.00 94.06 334 PHE A O 1
ATOM 2413 N N . VAL A 1 335 ? -22.865 -13.973 24.373 1.00 96.12 335 VAL A N 1
ATOM 2414 C CA . VAL A 1 335 ? -23.455 -14.624 23.190 1.00 96.12 335 VAL A CA 1
ATOM 2415 C C . VAL A 1 335 ? -24.768 -13.953 22.789 1.00 96.12 335 VAL A C 1
ATOM 2417 O O . VAL A 1 335 ? -25.037 -13.765 21.603 1.00 96.12 335 VAL A O 1
ATOM 2420 N N . ARG A 1 336 ? -25.592 -13.573 23.770 1.00 96.19 336 ARG A N 1
ATOM 2421 C CA . ARG A 1 336 ? -26.837 -12.843 23.523 1.00 96.19 336 ARG A CA 1
ATOM 2422 C C . ARG A 1 336 ? -26.565 -11.451 22.954 1.00 96.19 336 ARG A C 1
ATOM 2424 O O . ARG A 1 336 ? -27.183 -11.094 21.956 1.00 96.19 336 ARG A O 1
ATOM 2431 N N . ASP A 1 337 ? -25.670 -10.688 23.573 1.00 93.75 337 ASP A N 1
ATOM 2432 C CA . ASP A 1 337 ? -25.369 -9.315 23.164 1.00 93.75 337 ASP A CA 1
ATOM 2433 C C . ASP A 1 337 ? -24.683 -9.294 21.784 1.00 93.75 337 ASP A C 1
ATOM 2435 O O . ASP A 1 337 ? -25.054 -8.494 20.930 1.00 93.75 337 ASP A O 1
ATOM 2439 N N . PHE A 1 338 ? -23.794 -10.250 21.494 1.00 95.00 338 PHE A N 1
ATOM 2440 C CA . PHE A 1 338 ? -23.208 -10.461 20.165 1.00 95.00 338 PHE A CA 1
ATOM 2441 C C . PHE A 1 338 ? -24.282 -10.655 19.085 1.00 95.00 338 PHE A C 1
ATOM 2443 O O . PHE A 1 338 ? -24.249 -9.984 18.056 1.00 95.00 338 PHE A O 1
ATOM 2450 N N . LEU A 1 339 ? -25.266 -11.532 19.329 1.00 97.19 339 LEU A N 1
ATOM 2451 C CA . LEU A 1 339 ? -26.369 -11.759 18.388 1.00 97.19 339 LEU A CA 1
ATOM 2452 C C . LEU A 1 339 ? -27.212 -10.499 18.177 1.00 97.19 339 LEU A C 1
ATOM 2454 O O . LEU A 1 339 ? -27.614 -10.222 17.051 1.00 97.19 339 LEU A O 1
ATOM 2458 N N . ILE A 1 340 ? -27.473 -9.729 19.238 1.00 96.19 340 ILE A N 1
ATOM 2459 C CA . ILE A 1 340 ? -28.218 -8.468 19.136 1.00 96.19 340 ILE A CA 1
ATOM 2460 C C . ILE A 1 340 ? -27.504 -7.512 18.183 1.00 96.19 340 ILE A C 1
ATOM 2462 O O . ILE A 1 340 ? -28.126 -7.029 17.243 1.00 96.19 340 ILE A O 1
ATOM 2466 N N . TYR A 1 341 ? -26.211 -7.269 18.392 1.00 93.88 341 TYR A N 1
ATOM 2467 C CA . TYR A 1 341 ? -25.459 -6.339 17.550 1.00 93.88 341 TYR A CA 1
ATOM 2468 C C . TYR A 1 341 ? -25.315 -6.843 16.117 1.00 93.88 341 TYR A C 1
ATOM 2470 O O . TYR A 1 341 ? -25.541 -6.073 15.191 1.00 93.88 341 TYR A O 1
ATOM 2478 N N . ALA A 1 342 ? -25.068 -8.138 15.917 1.00 95.00 342 ALA A N 1
ATOM 2479 C CA . ALA A 1 342 ? -25.001 -8.695 14.572 1.00 95.00 342 ALA A CA 1
ATOM 2480 C C . ALA A 1 342 ? -26.327 -8.561 13.797 1.00 95.00 342 ALA A C 1
ATOM 2482 O O . ALA A 1 342 ? -26.310 -8.305 12.599 1.00 95.00 342 ALA A O 1
ATOM 2483 N N . TYR A 1 343 ? -27.479 -8.678 14.467 1.00 97.12 343 TYR A N 1
ATOM 2484 C CA . TYR A 1 343 ? -28.781 -8.445 13.830 1.00 97.12 343 TYR A CA 1
ATOM 2485 C C . TYR A 1 343 ? -29.087 -6.971 13.576 1.00 97.12 343 TYR A C 1
ATOM 2487 O O . TYR A 1 343 ? -29.871 -6.674 12.675 1.00 97.12 343 TYR A O 1
ATOM 2495 N N . ILE A 1 344 ? -28.530 -6.059 14.376 1.00 94.81 344 ILE A N 1
ATOM 2496 C CA . ILE A 1 344 ? -28.620 -4.628 14.086 1.00 94.81 344 ILE A CA 1
ATOM 2497 C C . ILE A 1 344 ? -27.791 -4.322 12.839 1.00 94.81 344 ILE A C 1
ATOM 2499 O O . ILE A 1 344 ? -28.342 -3.730 11.920 1.00 94.81 344 ILE A O 1
ATOM 2503 N N . ASP A 1 345 ? -26.538 -4.782 12.775 1.00 92.62 345 ASP A N 1
ATOM 2504 C CA . ASP A 1 345 ? -25.655 -4.594 11.614 1.00 92.62 345 ASP A CA 1
ATOM 2505 C C . ASP A 1 345 ? -26.313 -5.125 10.325 1.00 92.62 345 ASP A C 1
ATOM 2507 O O . ASP A 1 345 ? -26.432 -4.388 9.351 1.00 92.62 345 ASP A O 1
ATOM 2511 N N . GLU A 1 346 ? -26.862 -6.348 10.353 1.00 94.19 346 GLU A N 1
ATOM 2512 C CA . GLU A 1 346 ? -27.602 -6.941 9.223 1.00 94.19 346 GLU A CA 1
ATOM 2513 C C . GLU A 1 346 ? -28.772 -6.049 8.763 1.00 94.19 346 GLU A C 1
ATOM 2515 O O . GLU A 1 346 ? -29.009 -5.882 7.568 1.00 94.19 346 GLU A O 1
ATOM 2520 N N . ALA A 1 347 ? -29.519 -5.464 9.704 1.00 94.38 347 ALA A N 1
ATOM 2521 C CA . ALA A 1 347 ? -30.652 -4.603 9.379 1.00 94.38 347 ALA A CA 1
ATOM 2522 C C . ALA A 1 347 ? -30.214 -3.245 8.810 1.00 94.38 347 ALA A C 1
ATOM 2524 O O . ALA A 1 347 ? -30.884 -2.718 7.926 1.00 94.38 347 ALA A O 1
ATOM 2525 N N . VAL A 1 348 ? -29.101 -2.696 9.296 1.00 91.50 348 VAL A N 1
ATOM 2526 C CA . VAL A 1 348 ? -28.518 -1.443 8.798 1.00 91.50 348 VAL A CA 1
ATOM 2527 C C . VAL A 1 348 ? -27.996 -1.627 7.378 1.00 91.50 348 VAL A C 1
ATOM 2529 O O . VAL A 1 348 ? -28.337 -0.840 6.500 1.00 91.50 348 VAL A O 1
ATOM 2532 N N . GLU A 1 349 ? -27.242 -2.697 7.126 1.00 89.38 349 GLU A N 1
ATOM 2533 C CA . GLU A 1 349 ? -26.748 -3.036 5.787 1.00 89.38 349 GLU A CA 1
ATOM 2534 C C . GLU A 1 349 ? -27.903 -3.282 4.805 1.00 89.38 349 GLU A C 1
ATOM 2536 O O . GLU A 1 349 ? -27.862 -2.842 3.656 1.00 89.38 349 GLU A O 1
ATOM 2541 N N . ALA A 1 350 ? -28.970 -3.957 5.242 1.00 91.06 350 ALA A N 1
ATOM 2542 C CA . ALA A 1 350 ? -30.144 -4.194 4.404 1.00 91.06 350 ALA A CA 1
ATOM 2543 C C . ALA A 1 350 ? -30.897 -2.904 4.030 1.00 91.06 350 ALA A C 1
ATOM 2545 O O . ALA A 1 350 ? -31.522 -2.865 2.968 1.00 91.06 350 ALA A O 1
ATOM 2546 N N . GLU A 1 351 ? -30.867 -1.879 4.885 1.00 89.75 351 GLU A N 1
ATOM 2547 C CA . GLU A 1 351 ? -31.443 -0.558 4.602 1.00 89.75 351 GLU A CA 1
ATOM 2548 C C . GLU A 1 351 ? -30.534 0.260 3.679 1.00 89.75 351 GLU A C 1
ATOM 2550 O O . GLU A 1 351 ? -31.009 0.757 2.660 1.00 89.75 351 GLU A O 1
ATOM 2555 N N . ALA A 1 352 ? -29.223 0.292 3.941 1.00 86.69 352 ALA A N 1
ATOM 2556 C CA . ALA A 1 352 ? -28.254 0.981 3.083 1.00 86.69 352 ALA A CA 1
ATOM 2557 C C . ALA A 1 352 ? -28.295 0.477 1.626 1.00 86.69 352 ALA A C 1
ATOM 2559 O O . ALA A 1 352 ? -28.203 1.256 0.681 1.00 86.69 352 ALA A O 1
ATOM 2560 N N . ASN A 1 353 ? -28.515 -0.827 1.430 1.00 86.25 353 ASN A N 1
ATOM 2561 C CA . ASN A 1 353 ? -28.648 -1.421 0.098 1.00 86.25 353 ASN A CA 1
ATOM 2562 C C . ASN A 1 353 ? -29.971 -1.082 -0.623 1.00 86.25 353 ASN A C 1
ATOM 2564 O O . ASN A 1 353 ? -30.061 -1.279 -1.835 1.00 86.25 353 ASN A O 1
ATOM 2568 N N . GLN A 1 354 ? -31.011 -0.628 0.086 1.00 87.56 354 GLN A N 1
ATOM 2569 C CA . GLN A 1 354 ? -32.306 -0.277 -0.518 1.00 87.56 354 GLN A CA 1
ATOM 2570 C C . GLN A 1 354 ? -32.337 1.151 -1.056 1.00 87.56 354 GLN A C 1
ATOM 2572 O O . GLN A 1 354 ? -32.954 1.382 -2.097 1.00 87.56 354 GLN A O 1
ATOM 2577 N N . ASP A 1 355 ? -31.678 2.082 -0.368 1.00 79.50 355 ASP A N 1
ATOM 2578 C CA . ASP A 1 355 ? -31.797 3.509 -0.673 1.00 79.50 355 ASP A CA 1
ATOM 2579 C C . ASP A 1 355 ? -30.892 3.955 -1.834 1.00 79.50 355 ASP A C 1
ATOM 2581 O O . ASP A 1 355 ? -31.114 5.016 -2.413 1.00 79.50 355 ASP A O 1
ATOM 2585 N N . GLY A 1 356 ? -29.937 3.114 -2.259 1.00 74.62 356 GLY A N 1
ATOM 2586 C CA . GLY A 1 356 ? -29.142 3.313 -3.479 1.00 74.62 356 GLY A CA 1
ATOM 2587 C C . GLY A 1 356 ? -28.369 4.638 -3.538 1.00 74.62 356 GLY A C 1
ATOM 2588 O O . GLY A 1 356 ? -27.971 5.042 -4.630 1.00 74.62 356 GLY A O 1
ATOM 2589 N N . GLY A 1 357 ? -28.198 5.318 -2.402 1.00 55.22 357 GLY A N 1
ATOM 2590 C CA . GLY A 1 357 ? -27.819 6.723 -2.329 1.00 55.22 357 GLY A CA 1
ATOM 2591 C C . GLY A 1 357 ? -26.799 7.005 -1.232 1.00 55.22 357 GLY A C 1
ATOM 2592 O O . GLY A 1 357 ? -26.886 6.451 -0.141 1.00 55.22 357 GLY A O 1
ATOM 2593 N N . ASP A 1 358 ? -25.834 7.841 -1.613 1.00 61.56 358 ASP A N 1
ATOM 2594 C CA . ASP A 1 358 ? -24.910 8.677 -0.845 1.00 61.56 358 ASP A CA 1
ATOM 2595 C C . ASP A 1 358 ? -24.539 8.211 0.577 1.00 61.56 358 ASP A C 1
ATOM 2597 O O . ASP A 1 358 ? -25.339 8.241 1.512 1.00 61.56 358 ASP A O 1
ATOM 2601 N N . GLU A 1 359 ? -23.256 7.871 0.757 1.00 60.88 359 GLU A N 1
ATOM 2602 C CA . GLU A 1 359 ? -22.646 7.371 2.004 1.00 60.88 359 GLU A CA 1
ATOM 2603 C C . GLU A 1 359 ? -22.969 8.230 3.252 1.00 60.88 359 GLU A C 1
ATOM 2605 O O . GLU A 1 359 ? -23.009 7.718 4.375 1.00 60.88 359 GLU A O 1
ATOM 2610 N N . ASP A 1 360 ? -23.289 9.512 3.056 1.00 62.44 360 ASP A N 1
ATOM 2611 C CA . ASP A 1 360 ? -23.627 10.476 4.106 1.00 62.44 360 ASP A CA 1
ATOM 2612 C C . ASP A 1 360 ? -25.036 10.295 4.726 1.00 62.44 360 ASP A C 1
ATOM 2614 O O . ASP A 1 360 ? -25.260 10.742 5.858 1.00 62.44 360 ASP A O 1
ATOM 2618 N N . GLU A 1 361 ? -25.987 9.612 4.067 1.00 57.34 361 GLU A N 1
ATOM 2619 C CA . GLU A 1 361 ? -27.346 9.382 4.610 1.00 57.34 361 GLU A CA 1
ATOM 2620 C C . GLU A 1 361 ? -27.443 8.175 5.559 1.00 57.34 361 GLU A C 1
ATOM 2622 O O . GLU A 1 361 ? -28.456 7.981 6.234 1.00 57.34 361 GLU A O 1
ATOM 2627 N N . THR A 1 362 ? -26.363 7.408 5.725 1.00 64.25 362 THR A N 1
ATOM 2628 C CA . THR A 1 362 ? -26.351 6.187 6.554 1.00 64.25 362 THR A CA 1
ATOM 2629 C C . THR A 1 362 ? -26.347 6.441 8.073 1.00 64.25 362 THR A C 1
ATOM 2631 O O . THR A 1 362 ? -26.282 5.504 8.876 1.00 64.25 362 THR A O 1
ATOM 2634 N N . ARG A 1 363 ? -26.473 7.699 8.522 1.00 77.88 363 ARG A N 1
ATOM 2635 C CA . ARG A 1 363 ? -26.583 8.040 9.951 1.00 77.88 363 ARG A CA 1
ATOM 2636 C C . ARG A 1 363 ? -27.893 7.536 10.560 1.00 77.88 363 ARG A C 1
ATOM 2638 O O . ARG A 1 363 ? -28.951 8.160 10.467 1.00 77.88 363 ARG A O 1
ATOM 2645 N N . ILE A 1 364 ? -27.796 6.440 11.308 1.00 87.56 364 ILE A N 1
ATOM 2646 C CA . ILE A 1 364 ? -28.902 5.883 12.088 1.00 87.56 364 ILE A CA 1
ATOM 2647 C C . ILE A 1 364 ? -29.280 6.860 13.205 1.00 87.56 364 ILE A C 1
ATOM 2649 O O . ILE A 1 364 ? -28.558 7.042 14.186 1.00 87.56 364 ILE A O 1
ATOM 2653 N N . THR A 1 365 ? -30.461 7.469 13.102 1.00 90.75 365 THR A N 1
ATOM 2654 C CA . THR A 1 365 ? -30.975 8.324 14.182 1.00 90.75 365 THR A CA 1
ATOM 2655 C C . THR A 1 365 ? -31.145 7.531 15.492 1.00 90.75 365 THR A C 1
ATOM 2657 O O . THR A 1 365 ? -31.479 6.343 15.450 1.00 90.75 365 THR A O 1
ATOM 2660 N N . PRO A 1 366 ? -31.027 8.160 16.680 1.00 90.19 366 PRO A N 1
ATOM 2661 C CA . PRO A 1 366 ? -31.212 7.460 17.957 1.00 90.19 366 PRO A CA 1
ATOM 2662 C C . PRO A 1 366 ? -32.555 6.719 18.079 1.00 90.19 366 PRO A C 1
ATOM 2664 O O . PRO A 1 366 ? -32.619 5.623 18.630 1.00 90.19 366 PRO A O 1
ATOM 2667 N N . ALA A 1 367 ? -33.631 7.287 17.518 1.00 92.44 367 ALA A N 1
ATOM 2668 C CA . ALA A 1 367 ? -34.951 6.655 17.499 1.00 92.44 367 ALA A CA 1
ATOM 2669 C C . ALA A 1 367 ? -34.977 5.394 16.619 1.00 92.44 367 ALA A C 1
ATOM 2671 O O . ALA A 1 367 ? -35.556 4.374 17.002 1.00 92.44 367 ALA A O 1
ATOM 2672 N N . LYS A 1 368 ? -34.321 5.450 15.454 1.00 93.50 368 LYS A N 1
ATOM 2673 C CA . LYS A 1 368 ? -34.178 4.299 14.561 1.00 93.50 368 LYS A CA 1
ATOM 2674 C C . LYS A 1 368 ? -33.334 3.205 15.209 1.00 93.50 368 LYS A C 1
ATOM 2676 O O . LYS A 1 368 ? -33.742 2.045 15.193 1.00 93.50 368 LYS A O 1
ATOM 2681 N N . TRP A 1 369 ? -32.224 3.569 15.853 1.00 93.44 369 TRP A N 1
ATOM 2682 C CA . TRP A 1 369 ? -31.406 2.627 16.615 1.00 93.44 369 TRP A CA 1
ATOM 2683 C C . TRP A 1 369 ? -32.220 1.915 17.697 1.00 93.44 369 TRP A C 1
ATOM 2685 O O . TRP A 1 369 ? -32.180 0.692 17.794 1.00 93.44 369 TRP A O 1
ATOM 2695 N N . GLU A 1 370 ? -33.014 2.651 18.481 1.00 94.19 370 GLU A N 1
ATOM 2696 C CA . GLU A 1 370 ? -33.856 2.054 19.521 1.00 94.19 370 GLU A CA 1
ATOM 2697 C C . GLU A 1 370 ? -34.846 1.028 18.938 1.00 94.19 370 GLU A C 1
ATOM 2699 O O . GLU A 1 370 ? -35.076 -0.031 19.534 1.00 94.19 370 GLU A O 1
ATOM 2704 N N . GLN A 1 371 ? -35.415 1.306 17.760 1.00 96.06 371 GLN A N 1
ATOM 2705 C CA . GLN A 1 371 ? -36.286 0.371 17.046 1.00 96.06 371 GLN A CA 1
ATOM 2706 C C . GLN A 1 371 ? -35.529 -0.886 16.590 1.00 96.06 371 GLN A C 1
ATOM 2708 O O . GLN A 1 371 ? -36.002 -2.000 16.847 1.00 96.06 371 GLN A O 1
ATOM 2713 N N . LEU A 1 372 ? -34.371 -0.720 15.945 1.00 95.38 372 LEU A N 1
ATOM 2714 C CA . LEU A 1 372 ? -33.526 -1.826 15.484 1.00 95.38 372 LEU A CA 1
ATOM 2715 C C . LEU A 1 372 ? -33.077 -2.696 16.661 1.00 95.38 372 LEU A C 1
ATOM 2717 O O . LEU A 1 372 ? -33.273 -3.910 16.640 1.00 95.38 372 LEU A O 1
ATOM 2721 N N . HIS A 1 373 ? -32.600 -2.076 17.740 1.00 95.94 373 HIS A N 1
ATOM 2722 C CA . HIS A 1 373 ? -32.182 -2.761 18.957 1.00 95.94 373 HIS A CA 1
ATOM 2723 C C . HIS A 1 373 ? -33.330 -3.551 19.599 1.00 95.94 373 HIS A C 1
ATOM 2725 O O . HIS A 1 373 ? -33.158 -4.721 19.937 1.00 95.94 373 HIS A O 1
ATOM 2731 N N . LYS A 1 374 ? -34.538 -2.979 19.719 1.00 96.81 374 LYS A N 1
ATOM 2732 C CA . LYS A 1 374 ? -35.716 -3.717 20.227 1.00 96.81 374 LYS A CA 1
ATOM 2733 C C . LYS A 1 374 ? -36.050 -4.937 19.366 1.00 96.81 374 LYS A C 1
ATOM 2735 O O . LYS A 1 374 ? -36.378 -5.995 19.908 1.00 96.81 374 LYS A O 1
ATOM 2740 N N . SER A 1 375 ? -35.977 -4.797 18.042 1.00 97.50 375 SER A N 1
ATOM 2741 C CA . SER A 1 375 ? -36.206 -5.901 17.104 1.00 97.50 375 SER A CA 1
ATOM 2742 C C . SER A 1 375 ? -35.145 -6.998 17.260 1.00 97.50 375 SER A C 1
ATOM 2744 O O . SER A 1 375 ? -35.482 -8.175 17.411 1.00 97.50 375 SER A O 1
ATOM 2746 N N . ALA A 1 376 ? -33.873 -6.606 17.324 1.00 96.62 376 ALA A N 1
ATOM 2747 C CA . ALA A 1 376 ? -32.736 -7.502 17.491 1.00 96.62 376 ALA A CA 1
ATOM 2748 C C . ALA A 1 376 ? -32.767 -8.251 18.831 1.00 96.62 376 ALA A C 1
ATOM 2750 O O . ALA A 1 376 ? -32.600 -9.469 18.850 1.00 96.62 376 ALA A O 1
ATOM 2751 N N . VAL A 1 377 ? -33.088 -7.566 19.936 1.00 96.94 377 VAL A N 1
ATOM 2752 C CA . VAL A 1 377 ? -33.324 -8.178 21.256 1.00 96.94 377 VAL A CA 1
ATOM 2753 C C . VAL A 1 377 ? -34.397 -9.256 21.169 1.00 96.94 377 VAL A C 1
ATOM 2755 O O . VAL A 1 377 ? -34.175 -10.382 21.607 1.00 96.94 377 VAL A O 1
ATOM 2758 N N . LYS A 1 378 ? -35.546 -8.946 20.556 1.00 97.94 378 LYS A N 1
ATOM 2759 C CA . LYS A 1 378 ? -36.638 -9.911 20.390 1.00 97.94 378 LYS A CA 1
ATOM 2760 C C . LYS A 1 378 ? -36.198 -11.134 19.577 1.00 97.94 378 LYS A C 1
ATOM 2762 O O . LYS A 1 378 ? -36.555 -12.253 19.939 1.00 97.94 378 LYS A O 1
ATOM 2767 N N . ARG A 1 379 ? -35.434 -10.933 18.496 1.00 98.00 379 ARG A N 1
ATOM 2768 C CA . ARG A 1 379 ? -34.908 -12.015 17.644 1.00 98.00 379 ARG A CA 1
ATOM 2769 C C . ARG A 1 379 ? -33.896 -12.883 18.394 1.00 98.00 379 ARG A C 1
ATOM 2771 O O . ARG A 1 379 ? -34.019 -14.103 18.364 1.00 98.00 379 ARG A O 1
ATOM 2778 N N . ALA A 1 380 ? -32.948 -12.276 19.106 1.00 97.12 380 ALA A N 1
ATOM 2779 C CA . ALA A 1 380 ? -31.952 -12.990 19.903 1.00 97.12 380 ALA A CA 1
ATOM 2780 C C . ALA A 1 380 ? -32.595 -13.777 21.057 1.00 97.12 380 ALA A C 1
ATOM 2782 O O . ALA A 1 380 ? -32.233 -14.928 21.307 1.00 97.12 380 ALA A O 1
ATOM 2783 N N . ASP A 1 381 ? -33.591 -13.193 21.730 1.00 97.56 381 ASP A N 1
ATOM 2784 C CA . ASP A 1 381 ? -34.265 -13.843 22.852 1.00 97.56 381 ASP A CA 1
ATOM 2785 C C . ASP A 1 381 ? -35.209 -14.977 22.436 1.00 97.56 381 ASP A C 1
ATOM 2787 O O . ASP A 1 381 ? -35.424 -15.896 23.228 1.00 97.56 381 ASP A O 1
ATOM 2791 N N . ALA A 1 382 ? -35.708 -14.964 21.197 1.00 98.12 382 ALA A N 1
ATOM 2792 C CA . ALA A 1 382 ? -36.509 -16.051 20.635 1.00 98.12 382 ALA A CA 1
ATOM 2793 C C . ALA A 1 382 ? -35.704 -17.341 20.385 1.00 98.12 382 ALA A C 1
ATOM 2795 O O . ALA A 1 382 ? -36.300 -18.413 20.269 1.00 98.12 382 ALA A O 1
ATOM 2796 N N . ILE A 1 383 ? -34.370 -17.262 20.318 1.00 97.88 383 ILE A N 1
ATOM 2797 C CA . ILE A 1 383 ? -33.503 -18.433 20.147 1.00 97.88 383 ILE A CA 1
ATOM 2798 C C . ILE A 1 383 ? -33.337 -19.133 21.506 1.00 97.88 383 ILE A C 1
ATOM 2800 O O . ILE A 1 383 ? -32.917 -18.482 22.477 1.00 97.88 383 ILE A O 1
ATOM 2804 N N . PRO A 1 384 ? -33.614 -20.449 21.602 1.00 98.00 384 PRO A N 1
ATOM 2805 C CA . PRO A 1 384 ? -33.370 -21.229 22.813 1.00 98.00 384 PRO A CA 1
ATOM 2806 C C . PRO A 1 384 ? -31.929 -21.076 23.310 1.00 98.00 384 PRO A C 1
ATOM 2808 O O . PRO A 1 384 ? -30.991 -21.056 22.514 1.00 98.00 384 PRO A O 1
ATOM 2811 N N . ALA A 1 385 ? -31.735 -20.951 24.626 1.00 94.81 385 ALA A N 1
ATOM 2812 C CA . ALA A 1 385 ? -30.426 -20.638 25.210 1.00 94.81 385 ALA A CA 1
ATOM 2813 C C . ALA A 1 385 ? -29.326 -21.650 24.829 1.00 94.81 385 ALA A C 1
ATOM 2815 O O . ALA A 1 385 ? -28.175 -21.262 24.643 1.00 94.81 385 ALA A O 1
ATOM 2816 N N . ASP A 1 386 ? -29.688 -22.922 24.658 1.00 95.00 386 ASP A N 1
ATOM 2817 C CA . ASP A 1 386 ? -28.817 -24.011 24.205 1.00 95.00 386 ASP A CA 1
ATOM 2818 C C . ASP A 1 386 ? -28.428 -23.914 22.718 1.00 95.00 386 ASP A C 1
ATOM 2820 O O . ASP A 1 386 ? -27.405 -24.463 22.315 1.00 95.00 386 ASP A O 1
ATOM 2824 N N . GLN A 1 387 ? -29.193 -23.175 21.910 1.00 97.94 387 GLN A N 1
ATOM 2825 C CA . GLN A 1 387 ? -28.953 -22.983 20.475 1.00 97.94 387 GLN A CA 1
ATOM 2826 C C . GLN A 1 387 ? -28.228 -21.669 20.149 1.00 97.94 387 GLN A C 1
ATOM 2828 O O . GLN A 1 387 ? -27.619 -21.555 19.085 1.00 97.94 387 GLN A O 1
ATOM 2833 N N . ARG A 1 388 ? -28.230 -20.686 21.061 1.00 97.19 388 ARG A N 1
ATOM 2834 C CA . ARG A 1 388 ? -27.634 -19.356 20.820 1.00 97.19 388 ARG A CA 1
ATOM 2835 C C . ARG A 1 388 ? -26.151 -19.409 20.466 1.00 97.19 388 ARG A C 1
ATOM 2837 O O . ARG A 1 388 ? -25.713 -18.658 19.607 1.00 97.19 388 ARG A O 1
ATOM 2844 N N . VAL A 1 389 ? -25.381 -20.303 21.089 1.00 96.56 389 VAL A N 1
ATOM 2845 C CA . VAL A 1 389 ? -23.941 -20.442 20.801 1.00 96.56 389 VAL A CA 1
ATOM 2846 C C . VAL A 1 389 ? -23.705 -20.920 19.369 1.00 96.56 389 VAL A C 1
ATOM 2848 O O . VAL A 1 389 ? -22.797 -20.431 18.702 1.00 96.56 389 VAL A O 1
ATOM 2851 N N . ALA A 1 390 ? -24.510 -21.873 18.893 1.00 97.00 390 ALA A N 1
ATOM 2852 C CA . ALA A 1 390 ? -24.401 -22.378 17.529 1.00 97.00 390 ALA A CA 1
ATOM 2853 C C . ALA A 1 390 ? -24.770 -21.290 16.512 1.00 97.00 390 ALA A C 1
ATOM 2855 O O . ALA A 1 390 ? -24.049 -21.108 15.533 1.00 97.00 390 ALA A O 1
ATOM 2856 N N . GLU A 1 391 ? -25.833 -20.529 16.784 1.00 97.62 391 GLU A N 1
ATOM 2857 C CA . GLU A 1 391 ? -26.236 -19.416 15.923 1.00 97.62 391 GLU A CA 1
ATOM 2858 C C . GLU A 1 391 ? -25.192 -18.295 15.906 1.00 97.62 391 GLU A C 1
ATOM 2860 O O . GLU A 1 391 ? -24.834 -17.807 14.840 1.00 97.62 391 GLU A O 1
ATOM 2865 N N . ALA A 1 392 ? -24.635 -17.926 17.060 1.00 96.62 392 ALA A N 1
ATOM 2866 C CA . ALA A 1 392 ? -23.624 -16.876 17.131 1.00 96.62 392 ALA A CA 1
ATOM 2867 C C . ALA A 1 392 ? -22.351 -17.248 16.354 1.00 96.62 392 ALA A C 1
ATOM 2869 O O . ALA A 1 392 ? -21.823 -16.425 15.612 1.00 96.62 392 ALA A O 1
ATOM 2870 N N . LYS A 1 393 ? -21.912 -18.511 16.434 1.00 95.94 393 LYS A N 1
ATOM 2871 C CA . LYS A 1 393 ? -20.796 -19.019 15.620 1.00 95.94 393 LYS A CA 1
ATOM 2872 C C . LYS A 1 393 ? -21.108 -19.045 14.125 1.00 95.94 393 LYS A C 1
ATOM 2874 O O . LYS A 1 393 ? -20.219 -18.796 13.318 1.00 95.94 393 LYS A O 1
ATOM 2879 N N . ARG A 1 394 ? -22.352 -19.360 13.746 1.00 97.69 394 ARG A N 1
ATOM 2880 C CA . ARG A 1 394 ? -22.789 -19.296 12.344 1.00 97.69 394 ARG A CA 1
ATOM 2881 C C . ARG A 1 394 ? -22.682 -17.863 11.824 1.00 97.69 394 ARG A C 1
ATOM 2883 O O . ARG A 1 394 ? -22.065 -17.649 10.790 1.00 97.69 394 ARG A O 1
ATOM 2890 N N . VAL A 1 395 ? -23.222 -16.903 12.574 1.00 95.81 395 VAL A N 1
ATOM 2891 C CA . VAL A 1 395 ? -23.189 -15.475 12.229 1.00 95.81 395 VAL A CA 1
ATOM 2892 C C . VAL A 1 395 ? -21.754 -14.941 12.145 1.00 95.81 395 VAL A C 1
ATOM 2894 O O . VAL A 1 395 ? -21.437 -14.239 11.192 1.00 95.81 395 VAL A O 1
ATOM 2897 N N . GLU A 1 396 ? -20.870 -15.296 13.084 1.00 94.00 396 GLU A N 1
ATOM 2898 C CA . GLU A 1 396 ? -19.444 -14.929 13.017 1.00 94.00 396 GLU A CA 1
ATOM 2899 C C . GLU A 1 396 ? -18.779 -15.491 11.750 1.00 94.00 396 GLU A C 1
ATOM 2901 O O . GLU A 1 396 ? -18.169 -14.736 10.998 1.00 94.00 396 GLU A O 1
ATOM 2906 N N . SER A 1 397 ? -18.979 -16.781 11.453 1.00 95.12 397 SER A N 1
ATOM 2907 C CA . SER A 1 397 ? -18.429 -17.413 10.245 1.00 95.12 397 SER A CA 1
ATOM 2908 C C . SER A 1 397 ? -18.954 -16.787 8.950 1.00 95.12 397 SER A C 1
ATOM 2910 O O . SER A 1 397 ? -18.218 -16.689 7.969 1.00 95.12 397 SER A O 1
ATOM 2912 N N . ASP A 1 398 ? -20.222 -16.376 8.921 1.00 94.62 398 ASP A N 1
ATOM 2913 C CA . ASP A 1 398 ? -20.807 -15.712 7.757 1.00 94.62 398 ASP A CA 1
ATOM 2914 C C . ASP A 1 398 ? -20.214 -14.298 7.570 1.00 94.62 398 ASP A C 1
ATOM 2916 O O . ASP A 1 398 ? -19.917 -13.918 6.436 1.00 94.62 398 ASP A O 1
ATOM 2920 N N . ARG A 1 399 ? -19.941 -13.558 8.660 1.00 91.88 399 ARG A N 1
ATOM 2921 C CA . ARG A 1 399 ? -19.243 -12.254 8.612 1.00 91.88 399 ARG A CA 1
ATOM 2922 C C . ARG A 1 399 ? -17.790 -12.382 8.158 1.00 91.88 399 ARG A C 1
ATOM 2924 O O . ARG A 1 399 ? -17.351 -11.574 7.347 1.00 91.88 399 ARG A O 1
ATOM 2931 N N . GLU A 1 400 ? -17.058 -13.389 8.633 1.00 90.19 400 GLU A N 1
ATOM 2932 C CA . GLU A 1 400 ? -15.678 -13.649 8.192 1.00 90.19 400 GLU A CA 1
ATOM 2933 C C . GLU A 1 400 ? -15.618 -13.897 6.680 1.00 90.19 400 GLU A C 1
ATOM 2935 O O . GLU A 1 400 ? -14.833 -13.262 5.982 1.00 90.19 400 GLU A O 1
ATOM 2940 N N . LYS A 1 401 ? -16.518 -14.732 6.143 1.00 94.25 401 LYS A N 1
ATOM 2941 C CA . LYS A 1 401 ? -16.604 -14.976 4.693 1.00 94.25 401 LYS A CA 1
ATOM 2942 C C . LYS A 1 401 ? -16.972 -13.723 3.903 1.00 94.25 401 LYS A C 1
ATOM 2944 O O . LYS A 1 401 ? -16.475 -13.536 2.795 1.00 94.25 401 LYS A O 1
ATOM 2949 N N . ALA A 1 402 ? -17.860 -12.883 4.437 1.00 88.50 402 ALA A N 1
ATOM 2950 C CA . ALA A 1 402 ? -18.214 -11.618 3.801 1.00 88.50 402 ALA A CA 1
ATOM 2951 C C . ALA A 1 402 ? -17.016 -10.655 3.765 1.00 88.50 402 ALA A C 1
ATOM 2953 O O . ALA A 1 402 ? -16.762 -10.048 2.728 1.00 88.50 402 ALA A O 1
ATOM 2954 N N . ALA A 1 403 ? -16.240 -10.575 4.852 1.00 83.56 403 ALA A N 1
ATOM 2955 C CA . ALA A 1 403 ? -15.022 -9.772 4.917 1.00 83.56 403 ALA A CA 1
ATOM 2956 C C . ALA A 1 403 ? -13.930 -10.289 3.965 1.00 83.56 403 ALA A C 1
ATOM 2958 O O . ALA A 1 403 ? -13.325 -9.494 3.250 1.00 83.56 403 ALA A O 1
ATOM 2959 N N . GLU A 1 404 ? -13.711 -11.607 3.895 1.00 87.69 404 GLU A N 1
ATOM 2960 C CA . GLU A 1 404 ? -12.790 -12.222 2.925 1.00 87.69 404 GLU A CA 1
ATOM 2961 C C . GLU A 1 404 ? -13.200 -11.909 1.481 1.00 87.69 404 GLU A C 1
ATOM 2963 O O . GLU A 1 404 ? -12.358 -11.544 0.662 1.00 87.69 404 GLU A O 1
ATOM 2968 N N . LYS A 1 405 ? -14.498 -12.000 1.171 1.00 93.44 405 LYS A N 1
ATOM 2969 C CA . LYS A 1 405 ? -15.033 -11.661 -0.153 1.00 93.44 405 LYS A CA 1
ATOM 2970 C C . LYS A 1 405 ? -14.837 -10.180 -0.487 1.00 93.44 405 LYS A C 1
ATOM 2972 O O . LYS A 1 405 ? -14.392 -9.878 -1.587 1.00 93.44 405 LYS A O 1
ATOM 2977 N N . ALA A 1 406 ? -15.122 -9.277 0.451 1.00 81.94 406 ALA A N 1
ATOM 2978 C CA . ALA A 1 406 ? -14.919 -7.841 0.261 1.00 81.94 406 ALA A CA 1
ATOM 2979 C C . ALA A 1 406 ? -13.434 -7.492 0.054 1.00 81.94 406 ALA A C 1
ATOM 2981 O O . ALA A 1 406 ? -13.104 -6.699 -0.822 1.00 81.94 406 ALA A O 1
ATOM 2982 N N . LEU A 1 407 ? -12.523 -8.118 0.810 1.00 78.12 407 LEU A N 1
ATOM 2983 C CA . LEU A 1 407 ? -11.079 -7.948 0.617 1.00 78.12 407 LEU A CA 1
ATOM 2984 C C . LEU A 1 407 ? -10.616 -8.449 -0.756 1.00 78.12 407 LEU A C 1
ATOM 2986 O O . LEU A 1 407 ? -9.808 -7.779 -1.392 1.00 78.12 407 LEU A O 1
ATOM 2990 N N . ALA A 1 408 ? -11.144 -9.582 -1.228 1.00 84.19 408 ALA A N 1
ATOM 2991 C CA . ALA A 1 408 ? -10.832 -10.103 -2.558 1.00 84.19 408 ALA A CA 1
ATOM 2992 C C . ALA A 1 408 ? -11.318 -9.165 -3.679 1.00 84.19 408 ALA A C 1
ATOM 2994 O O . ALA A 1 408 ? -10.583 -8.928 -4.633 1.00 84.19 408 ALA A O 1
ATOM 2995 N N . GLU A 1 409 ? -12.516 -8.588 -3.546 1.00 86.12 409 GLU A N 1
ATOM 2996 C CA . GLU A 1 409 ? -13.045 -7.590 -4.490 1.00 86.12 409 GLU A CA 1
ATOM 2997 C C . GLU A 1 409 ? -12.202 -6.300 -4.490 1.00 86.12 409 GLU A C 1
ATOM 2999 O O . GLU A 1 409 ? -11.936 -5.732 -5.550 1.00 86.12 409 GLU A O 1
ATOM 3004 N N . ILE A 1 410 ? -11.721 -5.861 -3.320 1.00 74.19 410 ILE A N 1
ATOM 3005 C CA . ILE A 1 410 ? -10.794 -4.725 -3.202 1.00 74.19 410 ILE A CA 1
ATOM 3006 C C . ILE A 1 410 ? -9.443 -5.042 -3.859 1.00 74.19 410 ILE A C 1
ATOM 3008 O O . ILE A 1 410 ? -8.896 -4.181 -4.542 1.00 74.19 410 ILE A O 1
ATOM 3012 N N . GLU A 1 411 ? -8.893 -6.245 -3.675 1.00 76.19 411 GLU A N 1
ATOM 3013 C CA . GLU A 1 411 ? -7.632 -6.668 -4.304 1.00 76.19 411 GLU A CA 1
ATOM 3014 C C . GLU A 1 411 ? -7.752 -6.736 -5.834 1.00 76.19 411 GLU A C 1
ATOM 3016 O O . GLU A 1 411 ? -6.862 -6.255 -6.538 1.00 76.19 411 GLU A O 1
ATOM 3021 N N . GLU A 1 412 ? -8.866 -7.261 -6.350 1.00 82.50 412 GLU A N 1
ATOM 3022 C CA . GLU A 1 412 ? -9.169 -7.286 -7.785 1.00 82.50 412 GLU A CA 1
ATOM 3023 C C . GLU A 1 412 ? -9.273 -5.858 -8.350 1.00 82.50 412 GLU A C 1
ATOM 3025 O O . GLU A 1 412 ? -8.591 -5.527 -9.323 1.00 82.50 412 GLU A O 1
ATOM 3030 N N . GLY A 1 413 ? -10.012 -4.968 -7.677 1.00 75.62 413 GLY A N 1
ATOM 3031 C CA . GLY A 1 413 ? -10.135 -3.562 -8.079 1.00 75.62 413 GLY A CA 1
ATOM 3032 C C . GLY A 1 413 ? -8.828 -2.764 -7.966 1.00 75.62 413 GLY A C 1
ATOM 3033 O O . GLY A 1 413 ? -8.526 -1.935 -8.826 1.00 75.62 413 GLY A O 1
ATOM 3034 N N . LEU A 1 414 ? -8.013 -3.027 -6.940 1.00 69.62 414 LEU A N 1
ATOM 3035 C CA . LEU A 1 414 ? -6.674 -2.446 -6.795 1.00 69.62 414 LEU A CA 1
ATOM 3036 C C . LEU A 1 414 ? -5.732 -2.929 -7.894 1.00 69.62 414 LEU A C 1
ATOM 3038 O O . LEU A 1 414 ? -4.887 -2.150 -8.319 1.00 69.62 414 LEU A O 1
ATOM 3042 N N . GLY A 1 415 ? -5.854 -4.175 -8.354 1.00 73.12 415 GLY A N 1
ATOM 3043 C CA . GLY A 1 415 ? -5.075 -4.695 -9.476 1.00 73.12 415 GLY A CA 1
ATOM 3044 C C . GLY A 1 415 ? -5.316 -3.894 -10.754 1.00 73.12 415 GLY A C 1
ATOM 3045 O O . GLY A 1 415 ? -4.358 -3.458 -11.398 1.00 73.12 415 GLY A O 1
ATOM 3046 N N . ASP A 1 416 ? -6.582 -3.626 -11.063 1.00 76.12 416 ASP A N 1
ATOM 3047 C CA . ASP A 1 416 ? -6.976 -2.843 -12.235 1.00 76.12 416 ASP A CA 1
ATOM 3048 C C . ASP A 1 416 ? -6.580 -1.365 -12.093 1.00 76.12 416 ASP A C 1
ATOM 3050 O O . ASP A 1 416 ? -5.946 -0.801 -12.989 1.00 76.12 416 ASP A O 1
ATOM 3054 N N . ALA A 1 417 ? -6.832 -0.753 -10.933 1.00 65.75 417 ALA A N 1
ATOM 3055 C CA . ALA A 1 417 ? -6.434 0.630 -10.661 1.00 65.75 417 ALA A CA 1
ATOM 3056 C C . ALA A 1 417 ? -4.906 0.807 -10.631 1.00 65.75 417 ALA A C 1
ATOM 3058 O O . ALA A 1 417 ? -4.382 1.810 -11.117 1.00 65.75 417 ALA A O 1
ATOM 3059 N N . ALA A 1 418 ? -4.162 -0.162 -10.093 1.00 57.06 418 ALA A N 1
ATOM 3060 C CA . ALA A 1 418 ? -2.704 -0.156 -10.104 1.00 57.06 418 ALA A CA 1
ATOM 3061 C C . ALA A 1 418 ? -2.153 -0.371 -11.514 1.00 57.06 418 ALA A C 1
ATOM 3063 O O . ALA A 1 418 ? -1.130 0.223 -11.846 1.00 57.06 418 ALA A O 1
ATOM 3064 N N . ALA A 1 419 ? -2.811 -1.170 -12.358 1.00 64.06 419 ALA A N 1
ATOM 3065 C CA . ALA A 1 419 ? -2.438 -1.318 -13.760 1.00 64.06 419 ALA A CA 1
ATOM 3066 C C . ALA A 1 419 ? -2.663 -0.012 -14.536 1.00 64.06 419 ALA A C 1
ATOM 3068 O O . ALA A 1 419 ? -1.756 0.437 -15.242 1.00 64.06 419 ALA A O 1
ATOM 3069 N N . GLU A 1 420 ? -3.809 0.648 -14.349 1.00 69.81 420 GLU A N 1
ATOM 3070 C CA . GLU A 1 420 ? -4.090 1.959 -14.944 1.00 69.81 420 GLU A CA 1
ATOM 3071 C C . GLU A 1 420 ? -3.111 3.028 -14.441 1.00 69.81 420 GLU A C 1
ATOM 3073 O O . GLU A 1 420 ? -2.479 3.723 -15.245 1.00 69.81 420 GLU A O 1
ATOM 3078 N N . ALA A 1 421 ? -2.881 3.100 -13.127 1.00 60.19 421 ALA A N 1
ATOM 3079 C CA . ALA A 1 421 ? -1.901 3.999 -12.526 1.00 60.19 421 ALA A CA 1
ATOM 3080 C C . ALA A 1 421 ? -0.477 3.696 -13.008 1.00 60.19 421 ALA A C 1
ATOM 3082 O O . ALA A 1 421 ? 0.272 4.624 -13.299 1.00 60.19 421 ALA A O 1
ATOM 3083 N N . ALA A 1 422 ? -0.100 2.425 -13.165 1.00 57.72 422 ALA A N 1
ATOM 3084 C CA . ALA A 1 422 ? 1.195 2.034 -13.711 1.00 57.72 422 ALA A CA 1
ATOM 3085 C C . ALA A 1 422 ? 1.331 2.445 -15.178 1.00 57.72 422 ALA A C 1
ATOM 3087 O O . ALA A 1 422 ? 2.401 2.911 -15.560 1.00 57.72 422 ALA A O 1
ATOM 3088 N N . THR A 1 423 ? 0.278 2.336 -15.996 1.00 67.69 423 THR A N 1
ATOM 3089 C CA . THR A 1 423 ? 0.301 2.832 -17.383 1.00 67.69 423 THR A CA 1
ATOM 3090 C C . THR A 1 423 ? 0.366 4.354 -17.466 1.00 67.69 423 THR A C 1
ATOM 3092 O O . THR A 1 423 ? 1.148 4.875 -18.262 1.00 67.69 423 THR A O 1
ATOM 3095 N N . GLY A 1 424 ? -0.374 5.076 -16.621 1.00 68.12 424 GLY A N 1
ATOM 3096 C CA . GLY A 1 424 ? -0.298 6.535 -16.526 1.00 68.12 424 GLY A CA 1
ATOM 3097 C C . GLY A 1 424 ? 1.070 7.004 -16.035 1.00 68.12 424 GLY A C 1
ATOM 3098 O O . GLY A 1 424 ? 1.671 7.901 -16.624 1.00 68.12 424 GLY A O 1
ATOM 3099 N N . LEU A 1 425 ? 1.619 6.334 -15.022 1.00 64.75 425 LEU A N 1
ATOM 3100 C CA . LEU A 1 425 ? 2.953 6.598 -14.500 1.00 64.75 425 LEU A CA 1
ATOM 3101 C C . LEU A 1 425 ? 4.029 6.237 -15.522 1.00 64.75 425 LEU A C 1
ATOM 3103 O O . LEU A 1 425 ? 4.974 6.997 -15.651 1.00 64.75 425 LEU A O 1
ATOM 3107 N N . LEU A 1 426 ? 3.875 5.164 -16.306 1.00 67.12 426 LEU A N 1
ATOM 3108 C CA . LEU A 1 426 ? 4.757 4.842 -17.435 1.00 67.12 426 LEU A CA 1
ATOM 3109 C C . LEU A 1 426 ? 4.692 5.903 -18.531 1.00 67.12 426 LEU A C 1
ATOM 3111 O O . LEU A 1 426 ? 5.734 6.264 -19.064 1.00 67.12 426 LEU A O 1
ATOM 3115 N N . ALA A 1 427 ? 3.509 6.411 -18.871 1.00 71.56 427 ALA A N 1
ATOM 3116 C CA . ALA A 1 427 ? 3.358 7.457 -19.879 1.00 71.56 427 ALA A CA 1
ATOM 3117 C C . ALA A 1 427 ? 4.005 8.773 -19.424 1.00 71.56 427 ALA A C 1
ATOM 3119 O O . ALA A 1 427 ? 4.792 9.353 -20.173 1.00 71.56 427 ALA A O 1
ATOM 3120 N N . LEU A 1 428 ? 3.747 9.189 -18.180 1.00 71.00 428 LEU A N 1
ATOM 3121 C CA . LEU A 1 428 ? 4.380 10.356 -17.559 1.00 71.00 428 LEU A CA 1
ATOM 3122 C C . LEU A 1 428 ? 5.895 10.168 -17.421 1.00 71.00 428 LEU A C 1
ATOM 3124 O O . LEU A 1 428 ? 6.676 11.065 -17.728 1.00 71.00 428 LEU A O 1
ATOM 3128 N N . PHE A 1 429 ? 6.320 8.970 -17.029 1.00 71.12 429 PHE A N 1
ATOM 3129 C CA . PHE A 1 429 ? 7.721 8.581 -16.950 1.00 71.12 429 PHE A CA 1
ATOM 3130 C C . PHE A 1 429 ? 8.394 8.637 -18.318 1.00 71.12 429 PHE A C 1
ATOM 3132 O O . PHE A 1 429 ? 9.493 9.160 -18.419 1.00 71.12 429 PHE A O 1
ATOM 3139 N N . PHE A 1 430 ? 7.747 8.168 -19.386 1.00 74.50 430 PHE A N 1
ATOM 3140 C CA . PHE A 1 430 ? 8.284 8.277 -20.742 1.00 74.50 430 PHE A CA 1
ATOM 3141 C C . PHE A 1 430 ? 8.339 9.727 -21.228 1.00 74.50 430 PHE A C 1
ATOM 3143 O O . PHE A 1 430 ? 9.318 10.087 -21.878 1.00 74.50 430 PHE A O 1
ATOM 3150 N N . SER A 1 431 ? 7.345 10.564 -20.910 1.00 76.88 431 SER A N 1
ATOM 3151 C CA . SER A 1 431 ? 7.369 11.982 -21.294 1.00 76.88 431 SER A CA 1
ATOM 3152 C C . SER A 1 431 ? 8.429 12.787 -20.545 1.00 76.88 431 SER A C 1
ATOM 3154 O O . SER A 1 431 ? 9.039 13.671 -21.137 1.00 76.88 431 SER A O 1
ATOM 3156 N N . GLU A 1 432 ? 8.680 12.464 -19.275 1.00 77.62 432 GLU A N 1
ATOM 3157 C CA . GLU A 1 432 ? 9.726 13.109 -18.472 1.00 77.62 432 GLU A CA 1
ATOM 3158 C C . GLU A 1 432 ? 11.119 12.559 -18.797 1.00 77.62 432 GLU A C 1
ATOM 3160 O O . GLU A 1 432 ? 12.091 13.308 -18.874 1.00 77.62 432 GLU A O 1
ATOM 3165 N N . LEU A 1 433 ? 11.237 11.251 -19.049 1.00 80.12 433 LEU A N 1
ATOM 3166 C CA . LEU A 1 433 ? 12.509 10.648 -19.434 1.00 80.12 433 LEU A CA 1
ATOM 3167 C C . LEU A 1 433 ? 12.940 11.018 -20.844 1.00 80.12 433 LEU A C 1
ATOM 3169 O O . LEU A 1 433 ? 14.135 11.064 -21.101 1.00 80.12 433 LEU A O 1
ATOM 3173 N N . PHE A 1 434 ? 12.028 11.216 -21.786 1.00 86.31 434 PHE A N 1
ATOM 3174 C CA . PHE A 1 434 ? 12.401 11.495 -23.167 1.00 86.31 434 PHE A CA 1
ATOM 3175 C C . PHE A 1 434 ? 11.894 12.870 -23.564 1.00 86.31 434 PHE A C 1
ATOM 3177 O O . PHE A 1 434 ? 10.832 13.020 -24.167 1.00 86.31 434 PHE A O 1
ATOM 3184 N N . GLY A 1 435 ? 12.713 13.880 -23.272 1.00 88.25 435 GLY A N 1
ATOM 3185 C CA . GLY A 1 435 ? 12.491 15.214 -23.794 1.00 88.25 435 GLY A CA 1
ATOM 3186 C C . GLY A 1 435 ? 12.537 15.209 -25.323 1.00 88.25 435 GLY A C 1
ATOM 3187 O O . GLY A 1 435 ? 13.148 14.348 -25.961 1.00 88.25 435 GLY A O 1
ATOM 3188 N N . LEU A 1 436 ? 11.939 16.223 -25.945 1.00 88.25 436 LEU A N 1
ATOM 3189 C CA . LEU A 1 436 ? 11.924 16.357 -27.407 1.00 88.25 436 LEU A CA 1
ATOM 3190 C C . LEU A 1 436 ? 13.342 16.334 -28.018 1.00 88.25 436 LEU A C 1
ATOM 3192 O O . LEU A 1 436 ? 13.553 15.800 -29.108 1.00 88.25 436 LEU A O 1
ATOM 3196 N N . PHE A 1 437 ? 14.336 16.845 -27.284 1.00 90.00 437 PHE A N 1
ATOM 3197 C CA . PHE A 1 437 ? 15.744 16.758 -27.669 1.00 90.00 437 PHE A CA 1
ATOM 3198 C C . PHE A 1 437 ? 16.309 15.331 -27.601 1.00 90.00 437 PHE A C 1
ATOM 3200 O O . PHE A 1 437 ? 17.096 14.968 -28.473 1.00 90.00 437 PHE A O 1
ATOM 3207 N N . ASP A 1 438 ? 15.903 14.498 -26.640 1.00 90.25 438 ASP A N 1
ATOM 3208 C CA . ASP A 1 438 ? 16.336 13.095 -26.579 1.00 90.25 438 ASP A CA 1
ATOM 3209 C C . ASP A 1 438 ? 15.861 12.321 -27.806 1.00 90.25 438 ASP A C 1
ATOM 3211 O O . ASP A 1 438 ? 16.635 11.566 -28.391 1.00 90.25 438 ASP A O 1
ATOM 3215 N N . ILE A 1 439 ? 14.622 12.558 -28.249 1.00 91.00 439 ILE A N 1
ATOM 3216 C CA . ILE A 1 439 ? 14.069 11.945 -29.465 1.00 91.00 439 ILE A CA 1
ATOM 3217 C C . ILE A 1 439 ? 14.930 12.313 -30.678 1.00 91.00 439 ILE A C 1
ATOM 3219 O O . ILE A 1 439 ? 15.318 11.437 -31.454 1.00 91.00 439 ILE A O 1
ATOM 3223 N N . LEU A 1 440 ? 15.295 13.592 -30.815 1.00 94.69 440 LEU A N 1
ATOM 3224 C CA . LEU A 1 440 ? 16.187 14.049 -31.881 1.00 94.69 440 LEU A CA 1
ATOM 3225 C C . LEU A 1 440 ? 17.539 13.317 -31.838 1.00 94.69 440 LEU A C 1
ATOM 3227 O O . LEU A 1 440 ? 18.006 12.815 -32.863 1.00 94.69 440 LEU A O 1
ATOM 3231 N N . PHE A 1 441 ? 18.166 13.215 -30.665 1.00 95.44 441 PHE A N 1
ATOM 3232 C CA . PHE A 1 441 ? 19.458 12.542 -30.526 1.00 95.44 441 PHE A CA 1
ATOM 3233 C C . PHE A 1 441 ? 19.374 11.021 -30.701 1.00 95.44 441 PHE A C 1
ATOM 3235 O O . PHE A 1 441 ? 20.317 10.432 -31.231 1.00 95.44 441 PHE A O 1
ATOM 3242 N N . ILE A 1 442 ? 18.253 10.387 -30.348 1.00 94.38 442 ILE A N 1
ATOM 3243 C CA . ILE A 1 442 ? 17.976 8.976 -30.653 1.00 94.38 442 ILE A CA 1
ATOM 3244 C C . ILE A 1 442 ? 17.934 8.765 -32.164 1.00 94.38 442 ILE A C 1
ATOM 3246 O O . ILE A 1 442 ? 18.589 7.851 -32.666 1.00 94.38 442 ILE A O 1
ATOM 3250 N N . LEU A 1 443 ? 17.228 9.620 -32.906 1.00 95.38 443 LEU A N 1
ATOM 3251 C CA . LEU A 1 443 ? 17.179 9.534 -34.368 1.00 95.38 443 LEU A CA 1
ATOM 3252 C C . LEU A 1 443 ? 18.570 9.719 -34.988 1.00 95.38 443 LEU A C 1
ATOM 3254 O O . LEU A 1 443 ? 18.956 8.958 -35.879 1.00 95.38 443 LEU A O 1
ATOM 3258 N N . LEU A 1 444 ? 19.362 10.666 -34.476 1.00 96.19 444 LEU A N 1
ATOM 3259 C CA . LEU A 1 444 ? 20.749 10.862 -34.908 1.00 96.19 444 LEU A CA 1
ATOM 3260 C C . LEU A 1 444 ? 21.638 9.653 -34.581 1.00 96.19 444 LEU A C 1
ATOM 3262 O O . LEU A 1 444 ? 22.455 9.247 -35.410 1.00 96.19 444 LEU A O 1
ATOM 3266 N N . ALA A 1 445 ? 21.472 9.045 -33.406 1.00 96.62 445 ALA A N 1
ATOM 3267 C CA . ALA A 1 445 ? 22.200 7.846 -33.001 1.00 96.62 445 ALA A CA 1
ATOM 3268 C C . ALA A 1 445 ? 21.844 6.637 -33.872 1.00 96.62 445 ALA A C 1
ATOM 3270 O O . ALA A 1 445 ? 22.738 5.927 -34.335 1.00 96.62 445 ALA A O 1
ATOM 3271 N N . VAL A 1 446 ? 20.552 6.441 -34.146 1.00 95.88 446 VAL A N 1
ATOM 3272 C CA . VAL A 1 446 ? 20.025 5.414 -35.052 1.00 95.88 446 VAL A CA 1
ATOM 3273 C C . VAL A 1 446 ? 20.596 5.589 -36.452 1.00 95.88 446 VAL A C 1
ATOM 3275 O O . VAL A 1 446 ? 21.099 4.614 -37.014 1.00 95.88 446 VAL A O 1
ATOM 3278 N N . GLY A 1 447 ? 20.571 6.813 -36.987 1.00 95.44 447 GLY A N 1
ATOM 3279 C CA . GLY A 1 447 ? 21.148 7.136 -38.290 1.00 95.44 447 GLY A CA 1
ATOM 3280 C C . GLY A 1 447 ? 22.656 6.885 -38.332 1.00 95.44 447 GLY A C 1
ATOM 3281 O O . GLY A 1 447 ? 23.151 6.247 -39.258 1.00 95.44 447 GLY A O 1
ATOM 3282 N N . THR A 1 448 ? 23.386 7.298 -37.294 1.00 96.31 448 THR A N 1
ATOM 3283 C CA . THR A 1 448 ? 24.839 7.080 -37.182 1.00 96.31 448 THR A CA 1
ATOM 3284 C C . THR A 1 448 ? 25.180 5.589 -37.139 1.00 96.31 448 THR A C 1
ATOM 3286 O O . THR A 1 448 ? 26.030 5.128 -37.906 1.00 96.31 448 THR A O 1
ATOM 3289 N N . ALA A 1 449 ? 24.487 4.814 -36.299 1.00 95.88 449 ALA A N 1
ATOM 3290 C CA . ALA A 1 449 ? 24.665 3.367 -36.204 1.00 95.88 449 ALA A CA 1
ATOM 3291 C C . ALA A 1 449 ? 24.371 2.676 -37.544 1.00 95.88 449 ALA A C 1
ATOM 3293 O O . ALA A 1 449 ? 25.166 1.851 -38.007 1.00 95.88 449 ALA A O 1
ATOM 3294 N N . TYR A 1 450 ? 23.265 3.065 -38.189 1.00 96.25 450 TYR A N 1
ATOM 3295 C CA . TYR A 1 450 ? 22.850 2.545 -39.487 1.00 96.25 450 TYR A CA 1
ATOM 3296 C C . TYR A 1 450 ? 23.906 2.808 -40.559 1.00 96.25 450 TYR A C 1
ATOM 3298 O O . TYR A 1 450 ? 24.320 1.882 -41.258 1.00 96.25 450 TYR A O 1
ATOM 3306 N N . HIS A 1 451 ? 24.365 4.055 -40.694 1.00 94.62 451 HIS A N 1
ATOM 3307 C CA . HIS A 1 451 ? 25.330 4.453 -41.720 1.00 94.62 451 HIS A CA 1
ATOM 3308 C C . HIS A 1 451 ? 26.666 3.725 -41.567 1.00 94.62 451 HIS A C 1
ATOM 3310 O O . HIS A 1 451 ? 27.177 3.170 -42.542 1.00 94.62 451 HIS A O 1
ATOM 3316 N N . LEU A 1 452 ? 27.198 3.658 -40.343 1.00 94.06 452 LEU A N 1
ATOM 3317 C CA . LEU A 1 452 ? 28.466 2.978 -40.071 1.00 94.06 452 LEU A CA 1
ATOM 3318 C C . LEU A 1 452 ? 28.406 1.480 -40.401 1.00 94.06 452 LEU A C 1
ATOM 3320 O O . LEU A 1 452 ? 29.339 0.940 -40.995 1.00 94.06 452 LEU A O 1
ATOM 3324 N N . ALA A 1 453 ? 27.307 0.809 -40.054 1.00 93.38 453 ALA A N 1
ATOM 3325 C CA . ALA A 1 453 ? 27.161 -0.628 -40.277 1.00 93.38 453 ALA A CA 1
ATOM 3326 C C . ALA A 1 453 ? 26.745 -0.992 -41.717 1.00 93.38 453 ALA A C 1
ATOM 3328 O O . ALA A 1 453 ? 27.122 -2.053 -42.222 1.00 93.38 453 ALA A O 1
ATOM 3329 N N . SER A 1 454 ? 25.989 -0.125 -42.398 1.00 92.94 454 SER A N 1
ATOM 3330 C CA . SER A 1 454 ? 25.523 -0.353 -43.775 1.00 92.94 454 SER A CA 1
ATOM 3331 C C . SER A 1 454 ? 26.538 0.035 -44.849 1.00 92.94 454 SER A C 1
ATOM 3333 O O . SER A 1 454 ? 26.372 -0.389 -45.990 1.00 92.94 454 SER A O 1
ATOM 3335 N N . GLY A 1 455 ? 27.582 0.800 -44.507 1.00 88.50 455 GLY A N 1
ATOM 3336 C CA . GLY A 1 455 ? 28.640 1.177 -45.449 1.00 88.50 455 GLY A CA 1
ATOM 3337 C C . GLY A 1 455 ? 28.306 2.307 -46.410 1.00 88.50 455 GLY A C 1
ATOM 3338 O O . GLY A 1 455 ? 29.034 2.528 -47.378 1.00 88.50 455 GLY A O 1
ATOM 3339 N N . LEU A 1 456 ? 27.213 3.024 -46.162 1.00 84.69 456 LEU A N 1
ATOM 3340 C CA . LEU A 1 456 ? 26.838 4.203 -46.933 1.00 84.69 456 LEU A CA 1
ATOM 3341 C C . LEU A 1 456 ? 27.829 5.337 -46.631 1.00 84.69 456 LEU A C 1
ATOM 3343 O O . LEU A 1 456 ? 27.693 6.045 -45.636 1.00 84.69 456 LEU A O 1
ATOM 3347 N N . SER A 1 457 ? 28.851 5.471 -47.480 1.00 73.06 457 SER A N 1
ATOM 3348 C CA . SER A 1 457 ? 29.819 6.571 -47.430 1.00 73.06 457 SER A CA 1
ATOM 3349 C C . SER A 1 457 ? 29.121 7.910 -47.696 1.00 73.06 457 SER A C 1
ATOM 3351 O O . SER A 1 457 ? 28.346 8.019 -48.643 1.00 73.06 457 SER A O 1
ATOM 3353 N N . PHE A 1 458 ? 29.427 8.940 -46.902 1.00 58.41 458 PHE A N 1
ATOM 3354 C CA . PHE A 1 458 ? 28.850 10.299 -46.954 1.00 58.41 458 PHE A CA 1
ATOM 3355 C C . PHE A 1 458 ? 29.186 11.114 -48.230 1.00 58.41 458 PHE A C 1
ATOM 3357 O O . PHE A 1 458 ? 29.054 12.334 -48.234 1.00 58.41 458 PHE A O 1
ATOM 3364 N N . GLY A 1 459 ? 29.651 10.476 -49.308 1.00 54.75 459 GLY A N 1
ATOM 3365 C CA . GLY A 1 459 ? 30.249 11.154 -50.466 1.00 54.75 459 GLY A CA 1
ATOM 3366 C C . GLY A 1 459 ? 29.787 10.658 -51.836 1.00 54.75 459 GLY A C 1
ATOM 3367 O O . GLY A 1 459 ? 30.608 10.634 -52.750 1.00 54.75 459 GLY A O 1
ATOM 3368 N N . GLY A 1 460 ? 28.533 10.220 -51.968 1.00 44.44 460 GLY A N 1
ATOM 3369 C CA . GLY A 1 460 ? 27.932 9.797 -53.242 1.00 44.44 460 GLY A CA 1
ATOM 3370 C C . GLY A 1 460 ? 26.921 10.796 -53.770 1.00 44.44 460 GLY A C 1
ATOM 3371 O O . GLY A 1 460 ? 26.001 11.117 -52.989 1.00 44.44 460 GLY A O 1
#

Radius of gyration: 46.07 Å; Cα contacts (8 Å, |Δi|>4): 382; chains: 1; bounding box: 84×83×148 Å

Sequence (460 aa):
MSCPCGKHIRVPANATGRKARCPACGGIFVIGQTPASPTVAAQPEPAVKPAPKPASTPPPPQLEEYREEDDVTYGWADGGGSLLAEAEQQPAAAAGATYKLCPNCGQTMTAEARLCVACGFDTKTGRRMQDTAVSGGGGGLSAVGGVLGSAVRSGGAILLGTVLSFLGAMLGAAIWAGIAYAMHLEIGWIAVAIGGLAGSGMYLGYRNQSTLAGLIASFMAVLGIVVGKIGVFVLVVLSALASMTAEMDKAASSSSAVVTAADQSNAMDRFALTTHHAELKANHQGLSHDDPKRSTIYEQEEQRFKTMPPDQVKKAAEEMEKWNEGGKWKDAAFVRDFLIYAYIDEAVEAEANQDGGDEDETRITPAKWEQLHKSAVKRADAIPADQRVAEAKRVESDREKAAEKALAEIEEGLGDAAAEAATGLLALFFSELFGLFDILFILLAVGTAYHLASGLSFGG

Secondary structure (DSSP, 8-state):
-B-TTS-B----GGGTT-EEE-TTT--EEETT-PPPP---PPPPPPPPPPPPPPPPPPPPPP---------------------------PPPP-TT--EEE-TTT--EEETT--B-TTT-EETTTTEETT------------SS-TTTHHHHHHHHHHHHHHHHHHHHHHHHHHHHHHHHHHH----THHHHHHHHHHHHHHHHHH-S--HHHHHHHHHHHHHHHHHHHHHHHHHHHHHHHHHHHHHHHHHHHHH-SS--HHHHHHHHHHHHHHHHHHHHHHHHTT--TT-HHHHHHHHHHHHHHHTS-HHHHHHHHHHHHHIIIIIGGG-HHHHHHHHHHHHHHHHHHHHHHHH---GGGG---HHHHHHHHHHHHHHHHHS-TTTHHHHHHHHHHHHHHHHHHHHHHHHHHHHHHHHHHHHHHHHHHHHHHS-HHHHHHHHHHHHHHHHHHHT--TT-

pLDDT: mean 81.31, std 18.41, range [36.12, 98.12]

Foldseek 3Di:
DADPVGDDDDDDPVQAQHWDADPPPRDIDGPPDDDDDDPDDDDDDDDDDDDDDDDDDDDDDDDDPPPPDDDPPPDPDDDPDDDPDDDDDDDDDDPDFDWDADPPPRDIDTPPDQADPVQQQGVVVRDRPPPPPPPDDDDDDDDPCPPVVVVCVLVQLQVQLLVQLLVQLQVLLVVQLVCCLVPVDRDLLSLLSSLQSSLVSNCVRNVDFALVSLQSSLVSSLVSLVSSLVSNCCSVVVVVVVVVVVVVVVVVVVVCPDPDPLNVVLVVLLQVQLVVQLCLVCLLVLHDPPRPVSVVSSVVSSVVSVPDDSVVSVVVSVVVVVCVVPVQLVDLSSLLSLQLVLQLVVVLVVVVVVVVDDPVVSDQDPVNSVVSSVVSNVVSVPDPSVCSSVVSVVSVVVVVVVVVVVVVVVVVVCVVVVVVVVVVVVVVVCPVSQDPSSVVSSVSSSVSSSCSRNVPDPPD

Solvent-accessible surface area (backbone atoms only — not comparable to full-atom values): 26747 Å² total; per-residue (Å²): 97,70,45,96,89,69,52,75,49,92,71,66,87,88,43,62,76,38,79,44,65,42,92,86,79,64,52,74,47,57,36,85,63,78,80,73,78,82,76,86,70,88,77,84,85,77,89,81,77,90,78,82,85,80,79,86,77,80,81,76,82,78,77,78,76,82,71,88,77,72,90,81,75,83,76,86,71,89,80,88,75,91,82,90,86,86,83,89,82,81,84,86,77,82,88,79,79,58,70,38,61,38,94,87,79,60,49,81,37,53,66,82,58,50,59,39,88,88,77,44,36,26,71,82,78,76,45,50,81,73,79,77,67,80,87,74,85,76,88,82,92,79,93,83,56,82,80,65,53,63,61,50,61,61,48,49,27,52,51,42,4,51,52,37,7,42,52,27,3,47,52,35,17,54,51,48,26,52,48,29,70,75,65,77,50,89,64,53,69,53,40,33,52,17,3,42,32,1,2,47,20,21,34,72,38,36,70,62,62,29,69,67,45,7,53,54,14,18,53,32,14,52,53,17,46,54,53,18,52,50,46,34,47,51,57,53,50,50,51,50,48,52,52,52,50,51,51,48,50,49,51,52,56,66,69,50,76,79,71,47,74,66,54,53,51,52,50,51,41,37,49,53,51,22,54,52,54,23,48,54,55,33,49,76,68,69,54,55,92,84,36,74,63,43,59,54,41,36,53,53,34,41,55,55,47,70,73,42,55,70,71,56,42,53,51,49,40,56,50,50,50,56,29,68,79,59,43,45,72,71,34,67,65,54,38,45,48,52,40,22,53,53,44,33,52,54,52,51,53,58,49,59,69,68,68,78,62,62,86,81,71,72,70,73,46,72,69,55,45,53,52,41,48,54,52,17,46,54,58,45,66,69,44,55,80,89,48,37,52,60,52,40,52,49,54,51,53,53,50,51,52,51,50,54,49,52,50,50,54,50,51,54,51,47,51,54,51,48,49,53,47,48,51,52,49,47,52,52,47,48,55,69,72,48,43,77,63,43,53,54,25,48,52,51,6,30,50,42,1,20,35,55,10,27,59,63,67,99,82,124